Protein AF-0000000086527588 (afdb_homodimer)

Nearest PDB structures (foldseek):
  5vg6-assembly2_B  TM=9.551E-01  e=1.192E-36  Xanthobacter autotrophicus Py2
  4zqb-assembly1_B  TM=9.342E-01  e=2.761E-34  Cereibacter sphaeroides 2.4.1
  6oxn-assembly1_A-2  TM=9.407E-01  e=8.553E-33  Escherichia coli BL21(DE3)
  6p35-assembly1_A  TM=9.366E-01  e=9.074E-33  Escherichia coli BL21(DE3)
  4n18-assembly1_A-2  TM=8.957E-01  e=1.740E-32  Klebsiella pneumoniae 342

Sequence (616 aa):
MSFLYKADPVRGAQWAARFAQRAPDLPFRIWPDIGDAAAVRYLAAWQPPDDPAALLPNLEVVFSVGAGIDQFDLSRVPAHIPVVRMIEPGIVEGMVEYVTQAVLTIHRDLFDYAAQQREQVWHEKPVRAAASRRIGVLGLGTLGQAVLDTLRRFGFPCAGWSRTPRTLDGIDCYAGDAALDTFLARTDILICLLPLTDDTRGLLGARVFDALPAGASLVQVGRGPQLDAAALLAALASGRVDNAILDVTDPEPLPAGHPFWAHPRIRITPHIASATRPDTAVDAVLANLARHRAGQPMIGVVDRARGYMSFLYKADPVRGAQWAARFAQRAPDLPFRIWPDIGDAAAVRYLAAWQPPDDPAALLPNLEVVFSVGAGIDQFDLSRVPAHIPVVRMIEPGIVEGMVEYVTQAVLTIHRDLFDYAAQQREQVWHEKPVRAAASRRIGVLGLGTLGQAVLDTLRRFGFPCAGWSRTPRTLDGIDCYAGDAALDTFLARTDILICLLPLTDDTRGLLGARVFDALPAGASLVQVGRGPQLDAAALLAALASGRVDNAILDVTDPEPLPAGHPFWAHPRIRITPHIASATRPDTAVDAVLANLARHRAGQPMIGVVDRARGY

Structure (mmCIF, N/CA/C/O backbone):
data_AF-0000000086527588-model_v1
#
loop_
_entity.id
_entity.type
_entity.pdbx_description
1 polymer 'Glyoxylate/hydroxypyruvate reductase A'
#
loop_
_atom_site.group_PDB
_atom_site.id
_atom_site.type_symbol
_atom_site.label_atom_id
_atom_site.label_alt_id
_atom_site.label_comp_id
_atom_site.label_asym_id
_atom_site.label_entity_id
_atom_site.label_seq_id
_atom_site.pdbx_PDB_ins_code
_atom_site.Cartn_x
_atom_site.Cartn_y
_atom_site.Cartn_z
_atom_site.occupancy
_atom_site.B_iso_or_equiv
_atom_site.auth_seq_id
_atom_site.auth_comp_id
_atom_site.auth_asym_id
_atom_site.auth_atom_id
_atom_site.pdbx_PDB_model_num
ATOM 1 N N . MET A 1 1 ? 15.305 42.469 6.555 1 93 1 MET A N 1
ATOM 2 C CA . MET A 1 1 ? 14.25 41.5 6.363 1 93 1 MET A CA 1
ATOM 3 C C . MET A 1 1 ? 14.703 40.094 6.816 1 93 1 MET A C 1
ATOM 5 O O . MET A 1 1 ? 15.828 39.688 6.535 1 93 1 MET A O 1
ATOM 9 N N . SER A 1 2 ? 13.867 39.5 7.668 1 96.94 2 SER A N 1
ATOM 10 C CA . SER A 1 2 ? 14.258 38.156 8.141 1 96.94 2 SER A CA 1
ATOM 11 C C . SER A 1 2 ? 13.055 37.219 8.203 1 96.94 2 SER A C 1
ATOM 13 O O . SER A 1 2 ? 11.914 37.656 8.086 1 96.94 2 SER A O 1
ATOM 15 N N . PHE A 1 3 ? 13.391 35.969 8.195 1 97.94 3 PHE A N 1
ATOM 16 C CA . PHE A 1 3 ? 12.43 34.875 8.32 1 97.94 3 PHE A CA 1
ATOM 17 C C . PHE A 1 3 ? 12.555 34.219 9.688 1 97.94 3 PHE A C 1
ATOM 19 O O . PHE A 1 3 ? 13.641 33.781 10.07 1 97.94 3 PHE A O 1
ATOM 26 N N . LEU A 1 4 ? 11.438 34.156 10.406 1 97.75 4 LEU A N 1
ATOM 27 C CA . LEU A 1 4 ? 11.438 33.562 11.742 1 97.75 4 LEU A CA 1
ATOM 28 C C . LEU A 1 4 ? 10.719 32.219 11.734 1 97.75 4 LEU A C 1
ATOM 30 O O . LEU A 1 4 ? 9.641 32.062 11.164 1 97.75 4 LEU A O 1
ATOM 34 N N . TYR A 1 5 ? 11.352 31.234 12.305 1 97.62 5 TYR A N 1
ATOM 35 C CA . TYR A 1 5 ? 10.805 29.891 12.453 1 97.62 5 TYR A CA 1
ATOM 36 C C . TYR A 1 5 ? 10.508 29.578 13.922 1 97.62 5 TYR A C 1
ATOM 38 O O . TYR A 1 5 ? 11.391 29.703 14.773 1 97.62 5 TYR A O 1
ATOM 46 N N . LYS A 1 6 ? 9.25 29.219 14.164 1 95.94 6 LYS A N 1
ATOM 47 C CA . LYS A 1 6 ? 8.852 28.859 15.523 1 95.94 6 LYS A CA 1
ATOM 48 C C . LYS A 1 6 ? 8.18 27.5 15.562 1 95.94 6 LYS A C 1
ATOM 50 O O . LYS A 1 6 ? 6.949 27.406 15.562 1 95.94 6 LYS A O 1
ATOM 55 N N . ALA A 1 7 ? 8.891 26.438 15.68 1 92.81 7 ALA A N 1
ATOM 56 C CA . ALA A 1 7 ? 8.469 25.062 15.82 1 92.81 7 ALA A CA 1
ATOM 57 C C . ALA A 1 7 ? 9.586 24.188 16.391 1 92.81 7 ALA A C 1
ATOM 59 O O . ALA A 1 7 ? 10.398 24.656 17.188 1 92.81 7 ALA A O 1
ATOM 60 N N . ASP A 1 8 ? 9.602 22.891 16.094 1 88.56 8 ASP A N 1
ATOM 61 C CA . ASP A 1 8 ? 10.625 22 16.625 1 88.56 8 ASP A CA 1
ATOM 62 C C . ASP A 1 8 ? 12.016 22.453 16.203 1 88.56 8 ASP A C 1
ATOM 64 O O . ASP A 1 8 ? 12.305 22.594 15.016 1 88.56 8 ASP A O 1
ATOM 68 N N . PRO A 1 9 ? 12.883 22.672 17.172 1 90.12 9 PRO A N 1
ATOM 69 C CA . PRO A 1 9 ? 14.195 23.25 16.875 1 90.12 9 PRO A CA 1
ATOM 70 C C . PRO A 1 9 ? 15.055 22.328 16 1 90.12 9 PRO A C 1
ATOM 72 O O . PRO A 1 9 ? 15.875 22.812 15.211 1 90.12 9 PRO A O 1
ATOM 75 N N . VAL A 1 10 ? 14.906 21.062 16.234 1 88.25 10 VAL A N 1
ATOM 76 C CA . VAL A 1 10 ? 15.695 20.125 15.43 1 88.25 10 VAL A CA 1
ATOM 77 C C . VAL A 1 10 ? 15.32 20.281 13.953 1 88.25 10 VAL A C 1
ATOM 79 O O . VAL A 1 10 ? 16.203 20.375 13.094 1 88.25 10 VAL A O 1
ATOM 82 N N . ARG A 1 11 ? 14.117 20.344 13.68 1 90.19 11 ARG A N 1
ATOM 83 C CA . ARG A 1 11 ? 13.648 20.594 12.32 1 90.19 11 ARG A CA 1
ATOM 84 C C . ARG A 1 11 ? 14.039 22 11.867 1 90.19 11 ARG A C 1
ATOM 86 O O . ARG A 1 11 ? 14.336 22.219 10.688 1 90.19 11 ARG A O 1
ATOM 93 N N . GLY A 1 12 ? 14.016 22.875 12.828 1 93.81 12 GLY A N 1
ATOM 94 C CA . GLY A 1 12 ? 14.414 24.25 12.531 1 93.81 12 GLY A CA 1
ATOM 95 C C . GLY A 1 12 ? 15.828 24.344 11.992 1 93.81 12 GLY A C 1
ATOM 96 O O . GLY A 1 12 ? 16.094 25.125 11.078 1 93.81 12 GLY A O 1
ATOM 97 N N . ALA A 1 13 ? 16.688 23.531 12.531 1 94.75 13 ALA A N 1
ATOM 98 C CA . ALA A 1 13 ? 18.062 23.516 12.07 1 94.75 13 ALA A CA 1
ATOM 99 C C . ALA A 1 13 ? 18.156 23.047 10.617 1 94.75 13 ALA A C 1
ATOM 101 O O . ALA A 1 13 ? 18.969 23.562 9.844 1 94.75 13 ALA A O 1
ATOM 102 N N . GLN A 1 14 ? 17.328 22.156 10.297 1 93.88 14 GLN A N 1
ATOM 103 C CA . GLN A 1 14 ? 17.281 21.672 8.922 1 93.88 14 GLN A CA 1
ATOM 104 C C . GLN A 1 14 ? 16.75 22.75 7.98 1 93.88 14 GLN A C 1
ATOM 106 O O . GLN A 1 14 ? 17.266 22.938 6.875 1 93.88 14 GLN A O 1
ATOM 111 N N . TRP A 1 15 ? 15.719 23.453 8.445 1 95.69 15 TRP A N 1
ATOM 112 C CA . TRP A 1 15 ? 15.203 24.594 7.684 1 95.69 15 TRP A CA 1
ATOM 113 C C . TRP A 1 15 ? 16.297 25.641 7.461 1 95.69 15 TRP A C 1
ATOM 115 O O . TRP A 1 15 ? 16.469 26.125 6.344 1 95.69 15 TRP A O 1
ATOM 125 N N . ALA A 1 16 ? 16.984 25.875 8.516 1 96.69 16 ALA A N 1
ATOM 126 C CA . ALA A 1 16 ? 18.031 26.891 8.461 1 96.69 16 ALA A CA 1
ATOM 127 C C . ALA A 1 16 ? 19.094 26.531 7.418 1 96.69 16 ALA A C 1
ATOM 129 O O . ALA A 1 16 ? 19.516 27.391 6.641 1 96.69 16 ALA A O 1
ATOM 130 N N . ALA A 1 17 ? 19.5 25.312 7.418 1 96.44 17 ALA A N 1
ATOM 131 C CA . ALA A 1 17 ? 20.5 24.859 6.461 1 96.44 17 ALA A CA 1
ATOM 132 C C . ALA A 1 17 ? 20 25 5.027 1 96.44 17 ALA A C 1
ATOM 134 O O . ALA A 1 17 ? 20.75 25.438 4.148 1 96.44 17 ALA A O 1
ATOM 135 N N . ARG A 1 18 ? 18.812 24.672 4.816 1 95.81 18 ARG A N 1
ATOM 136 C CA . ARG A 1 18 ? 18.234 24.766 3.479 1 95.81 18 ARG A CA 1
ATOM 137 C C . ARG A 1 18 ? 18.062 26.219 3.062 1 95.81 18 ARG A C 1
ATOM 139 O O . ARG A 1 18 ? 18.297 26.578 1.905 1 95.81 18 ARG A O 1
ATOM 146 N N . PHE A 1 19 ? 17.641 27.125 3.955 1 96.06 19 PHE A N 1
ATOM 147 C CA . PHE A 1 19 ? 17.531 28.547 3.686 1 96.06 19 PHE A CA 1
ATOM 148 C C . PHE A 1 19 ? 18.875 29.141 3.309 1 96.06 19 PHE A C 1
ATOM 150 O O . PHE A 1 19 ? 18.969 29.953 2.383 1 96.06 19 PHE A O 1
ATOM 157 N N . ALA A 1 20 ? 19.859 28.688 4.055 1 96.38 20 ALA A N 1
ATOM 158 C CA . ALA A 1 20 ? 21.203 29.188 3.795 1 96.38 20 ALA A CA 1
ATOM 159 C C . ALA A 1 20 ? 21.656 28.844 2.379 1 96.38 20 ALA A C 1
ATOM 161 O O . ALA A 1 20 ? 22.375 29.609 1.744 1 96.38 20 ALA A O 1
ATOM 162 N N . GLN A 1 21 ? 21.266 27.75 1.893 1 96.38 21 GLN A N 1
ATOM 163 C CA . GLN A 1 21 ? 21.625 27.281 0.562 1 96.38 21 GLN A CA 1
ATOM 164 C C . GLN A 1 21 ? 20.781 27.953 -0.514 1 96.38 21 GLN A C 1
ATOM 166 O O . GLN A 1 21 ? 21.297 28.375 -1.55 1 96.38 21 GLN A O 1
ATOM 171 N N . ARG A 1 22 ? 19.484 28.109 -0.283 1 96.5 22 ARG A N 1
ATOM 172 C CA . ARG A 1 22 ? 18.547 28.469 -1.334 1 96.5 22 ARG A CA 1
ATOM 173 C C . ARG A 1 22 ? 18.25 29.969 -1.326 1 96.5 22 ARG A C 1
ATOM 175 O O . ARG A 1 22 ? 17.875 30.531 -2.352 1 96.5 22 ARG A O 1
ATOM 182 N N . ALA A 1 23 ? 18.359 30.578 -0.174 1 96.56 23 ALA A N 1
ATOM 183 C CA . ALA A 1 23 ? 18.062 32 -0.004 1 96.56 23 ALA A CA 1
ATOM 184 C C . ALA A 1 23 ? 19.047 32.656 0.979 1 96.56 23 ALA A C 1
ATOM 186 O O . ALA A 1 23 ? 18.625 33.188 2.002 1 96.56 23 ALA A O 1
ATOM 187 N N . PRO A 1 24 ? 20.328 32.688 0.604 1 95.75 24 PRO A N 1
ATOM 188 C CA . PRO A 1 24 ? 21.359 33.156 1.527 1 95.75 24 PRO A CA 1
ATOM 189 C C . PRO A 1 24 ? 21.156 34.625 1.912 1 95.75 24 PRO A C 1
ATOM 191 O O . PRO A 1 24 ? 21.641 35.062 2.953 1 95.75 24 PRO A O 1
ATOM 194 N N . ASP A 1 25 ? 20.406 35.312 1.191 1 95.81 25 ASP A N 1
ATOM 195 C CA . ASP A 1 25 ? 20.234 36.75 1.425 1 95.81 25 ASP A CA 1
ATOM 196 C C . ASP A 1 25 ? 19.062 37 2.369 1 95.81 25 ASP A C 1
ATOM 198 O O . ASP A 1 25 ? 18.812 38.156 2.732 1 95.81 25 ASP A O 1
ATOM 202 N N . LEU A 1 26 ? 18.375 36.031 2.75 1 96.44 26 LEU A N 1
ATOM 203 C CA . LEU A 1 26 ? 17.266 36.156 3.686 1 96.44 26 LEU A CA 1
ATOM 204 C C . LEU A 1 26 ? 17.625 35.562 5.043 1 96.44 26 LEU A C 1
ATOM 206 O O . LEU A 1 26 ? 17.547 34.344 5.242 1 96.44 26 LEU A O 1
ATOM 210 N N . PRO A 1 27 ? 18 36.438 5.941 1 96.81 27 PRO A N 1
ATOM 211 C CA . PRO A 1 27 ? 18.359 35.938 7.266 1 96.81 27 PRO A CA 1
ATOM 212 C C . PRO A 1 27 ? 17.266 35.062 7.879 1 96.81 27 PRO A C 1
ATOM 214 O O . PRO A 1 27 ? 16.078 35.406 7.785 1 96.81 27 PRO A O 1
ATOM 217 N N . PHE A 1 28 ? 17.625 33.938 8.406 1 97.62 28 PHE A N 1
ATOM 218 C CA . PHE A 1 28 ? 16.75 32.938 9.023 1 97.62 28 PHE A CA 1
ATOM 219 C C . PHE A 1 28 ? 17 32.844 10.523 1 97.62 28 PHE A C 1
ATOM 221 O O . PHE A 1 28 ? 18.141 32.656 10.945 1 97.62 28 PHE A O 1
ATOM 228 N N . ARG A 1 29 ? 15.945 33 11.273 1 97.19 29 ARG A N 1
ATOM 229 C CA . ARG A 1 29 ? 16.047 32.969 12.727 1 97.19 29 ARG A CA 1
ATOM 230 C C . ARG A 1 29 ? 15.156 31.875 13.312 1 97.19 29 ARG A C 1
ATOM 232 O O . ARG A 1 29 ? 14.094 31.578 12.766 1 97.19 29 ARG A O 1
ATOM 239 N N . ILE A 1 30 ? 15.602 31.297 14.398 1 96.94 30 ILE A N 1
ATOM 240 C CA . ILE A 1 30 ? 14.836 30.25 15.078 1 96.94 30 ILE A CA 1
ATOM 241 C C . ILE A 1 30 ? 14.398 30.75 16.453 1 96.94 30 ILE A C 1
ATOM 243 O O . ILE A 1 30 ? 15.227 31.172 17.266 1 96.94 30 ILE A O 1
ATOM 247 N N . TRP A 1 31 ? 13.133 30.719 16.609 1 94.5 31 TRP A N 1
ATOM 248 C CA . TRP A 1 31 ? 12.57 31.078 17.906 1 94.5 31 TRP A CA 1
ATOM 249 C C . TRP A 1 31 ? 13.219 30.266 19.031 1 94.5 31 TRP A C 1
ATOM 251 O O . TRP A 1 31 ? 13.43 29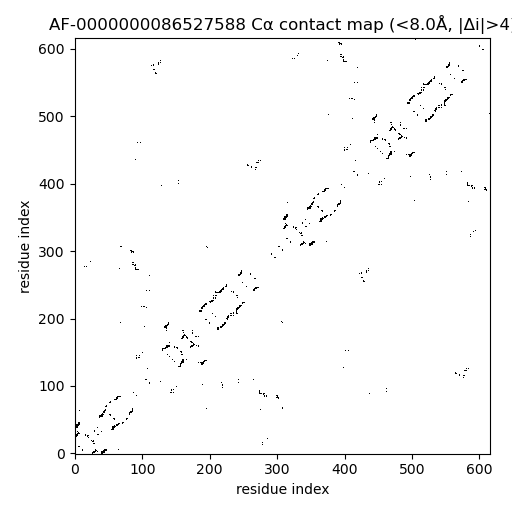.047 18.891 1 94.5 31 TRP A O 1
ATOM 261 N N . PRO A 1 32 ? 13.633 30.922 20.125 1 94.5 32 PRO A N 1
ATOM 262 C CA . PRO A 1 32 ? 13.172 32.219 20.578 1 94.5 32 PRO A CA 1
ATOM 263 C C . PRO A 1 32 ? 14.117 33.375 20.188 1 94.5 32 PRO A C 1
ATOM 265 O O . PRO A 1 32 ? 13.898 34.531 20.547 1 94.5 32 PRO A O 1
ATOM 268 N N . ASP A 1 33 ? 15.141 33.031 19.453 1 95.56 33 ASP A N 1
ATOM 269 C CA . ASP A 1 33 ? 16.016 34.094 18.938 1 95.56 33 ASP A CA 1
ATOM 270 C C . ASP A 1 33 ? 15.383 34.781 17.734 1 95.56 33 ASP A C 1
ATOM 272 O O . ASP A 1 33 ? 15.516 34.312 16.609 1 95.56 33 ASP A O 1
ATOM 276 N N . ILE A 1 34 ? 14.836 35.938 17.953 1 95.56 34 ILE A N 1
ATOM 277 C CA . ILE A 1 34 ? 14.078 36.562 16.875 1 95.56 34 ILE A CA 1
ATOM 278 C C . ILE A 1 34 ? 14.914 37.656 16.234 1 95.56 34 ILE A C 1
ATOM 280 O O . ILE A 1 34 ? 14.547 38.219 15.195 1 95.56 34 ILE A O 1
ATOM 284 N N . GLY A 1 35 ? 16.078 38.062 16.859 1 95.31 35 GLY A N 1
ATOM 285 C CA . GLY A 1 35 ? 16.859 39.188 16.391 1 95.31 35 GLY A CA 1
ATOM 286 C C . GLY A 1 35 ? 16.109 40.5 16.484 1 95.31 35 GLY A C 1
ATOM 287 O O . GLY A 1 35 ? 15.562 40.844 17.547 1 95.31 35 GLY A O 1
ATOM 288 N N . ASP A 1 36 ? 16.234 41.281 15.516 1 96.44 36 ASP A N 1
ATOM 289 C CA . ASP A 1 36 ? 15.492 42.531 15.438 1 96.44 36 ASP A CA 1
ATOM 290 C C . ASP A 1 36 ? 14.039 42.281 15.016 1 96.44 36 ASP A C 1
ATOM 292 O O . ASP A 1 36 ? 13.773 41.969 13.859 1 96.44 36 ASP A O 1
ATOM 296 N N . ALA A 1 37 ? 13.164 42.438 15.969 1 96.44 37 ALA A N 1
ATOM 297 C CA . ALA A 1 37 ? 11.742 42.188 15.727 1 96.44 37 ALA A CA 1
ATOM 298 C C . ALA A 1 37 ? 11.25 42.969 14.508 1 96.44 37 ALA A C 1
ATOM 300 O O . ALA A 1 37 ? 10.398 42.5 13.758 1 96.44 37 ALA A O 1
ATOM 301 N N . ALA A 1 38 ? 11.789 44.125 14.336 1 96.69 38 ALA A N 1
ATOM 302 C CA . ALA A 1 38 ? 11.359 45 13.25 1 96.69 38 ALA A CA 1
ATOM 303 C C . ALA A 1 38 ? 11.836 44.469 11.898 1 96.69 38 ALA A C 1
ATOM 305 O O . ALA A 1 38 ? 11.312 44.844 10.852 1 96.69 38 ALA A O 1
ATOM 306 N N . ALA A 1 39 ? 12.789 43.594 11.953 1 96.94 39 ALA A N 1
ATOM 307 C CA . ALA A 1 39 ? 13.336 43.031 10.719 1 96.94 39 ALA A CA 1
ATOM 308 C C . ALA A 1 39 ? 12.531 41.844 10.258 1 96.94 39 ALA A C 1
ATOM 310 O O . ALA A 1 39 ? 12.625 41.438 9.102 1 96.94 39 ALA A O 1
ATOM 311 N N . VAL A 1 40 ? 11.773 41.25 11.141 1 97.44 40 VAL A N 1
ATOM 312 C CA . VAL A 1 40 ? 11.055 40 10.82 1 97.44 40 VAL A CA 1
ATOM 313 C C . VAL A 1 40 ? 9.852 40.344 9.93 1 97.44 40 VAL A C 1
ATOM 315 O O . VAL A 1 40 ? 8.969 41.094 10.32 1 97.44 40 VAL A O 1
ATOM 318 N N . ARG A 1 41 ? 9.82 39.719 8.742 1 97.25 41 ARG A N 1
ATOM 319 C CA . ARG A 1 41 ? 8.734 39.969 7.801 1 97.25 41 ARG A CA 1
ATOM 320 C C . ARG A 1 41 ? 7.891 38.719 7.613 1 97.25 41 ARG A C 1
ATOM 322 O O . ARG A 1 41 ? 6.727 38.781 7.215 1 97.25 41 ARG A O 1
ATOM 329 N N . TYR A 1 42 ? 8.492 37.625 7.84 1 97.88 42 TYR A N 1
ATOM 330 C CA . TYR A 1 42 ? 7.848 36.312 7.602 1 97.88 42 TYR A CA 1
ATOM 331 C C . TYR A 1 42 ? 8.008 35.406 8.805 1 97.88 42 TYR A C 1
ATOM 333 O O . TYR A 1 42 ? 9.07 35.375 9.445 1 97.88 42 TYR A O 1
ATOM 341 N N . LEU A 1 43 ? 6.949 34.625 9.109 1 97.25 43 LEU A N 1
ATOM 342 C CA . LEU A 1 43 ? 6.934 33.719 10.242 1 97.25 43 LEU A CA 1
ATOM 343 C C . LEU A 1 43 ? 6.402 32.344 9.82 1 97.25 43 LEU A C 1
ATOM 345 O O . LEU A 1 43 ? 5.367 32.25 9.156 1 97.25 43 LEU A O 1
ATOM 349 N N . ALA A 1 44 ? 7.117 31.312 10.062 1 96.88 44 ALA A N 1
ATOM 350 C CA . ALA A 1 44 ? 6.602 29.953 10.031 1 96.88 44 ALA A CA 1
ATOM 351 C C . ALA A 1 44 ? 6.449 29.391 11.445 1 96.88 44 ALA A C 1
ATOM 353 O O . ALA A 1 44 ? 7.398 29.406 12.234 1 96.88 44 ALA A O 1
ATOM 354 N N . ALA A 1 45 ? 5.273 28.922 11.742 1 95.25 45 ALA A N 1
ATOM 355 C CA . ALA A 1 45 ? 5.055 28.5 13.117 1 95.25 45 ALA A CA 1
ATOM 356 C C . ALA A 1 45 ? 4.168 27.25 13.18 1 95.25 45 ALA A C 1
ATOM 358 O O . ALA A 1 45 ? 3.309 27.062 12.312 1 95.25 45 ALA A O 1
ATOM 359 N N . TRP A 1 46 ? 4.426 26.406 14.109 1 90.94 46 TRP A N 1
ATOM 360 C CA . TRP A 1 46 ? 3.445 25.406 14.523 1 90.94 46 TRP A CA 1
ATOM 361 C C . TRP A 1 46 ? 2.336 26.031 15.352 1 90.94 46 TRP A C 1
ATOM 363 O O . TRP A 1 46 ? 1.151 25.844 15.07 1 90.94 46 TRP A O 1
ATOM 373 N N . GLN A 1 47 ? 2.744 26.781 16.297 1 88.12 47 GLN A N 1
ATOM 374 C CA . GLN A 1 47 ? 1.888 27.672 17.094 1 88.12 47 GLN A CA 1
ATOM 375 C C . GLN A 1 47 ? 2.414 29.094 17.078 1 88.12 47 GLN A C 1
ATOM 377 O O . GLN A 1 47 ? 3.48 29.375 17.625 1 88.12 47 GLN A O 1
ATOM 382 N N . PRO A 1 48 ? 1.643 29.938 16.5 1 89.12 48 PRO A N 1
ATOM 383 C CA . PRO A 1 48 ? 2.102 31.328 16.5 1 89.12 48 PRO A CA 1
ATOM 384 C C . PRO A 1 48 ? 2.176 31.922 17.906 1 89.12 48 PRO A C 1
ATOM 386 O O . PRO A 1 48 ? 1.527 31.406 18.828 1 89.12 48 PRO A O 1
ATOM 389 N N . PRO A 1 49 ? 3.008 32.938 18.047 1 89.38 49 PRO A N 1
ATOM 390 C CA . PRO A 1 49 ? 2.994 33.656 19.328 1 89.38 49 PRO A CA 1
ATOM 391 C C . PRO A 1 49 ? 1.64 34.281 19.641 1 89.38 49 PRO A C 1
ATOM 393 O O . PRO A 1 49 ? 0.829 34.5 18.734 1 89.38 49 PRO A O 1
ATOM 396 N N . ASP A 1 50 ? 1.326 34.562 20.875 1 87.69 50 ASP A N 1
ATOM 397 C CA . ASP A 1 50 ? 0.036 35.031 21.344 1 87.69 50 ASP A CA 1
ATOM 398 C C . ASP A 1 50 ? -0.366 36.312 20.625 1 87.69 50 ASP A C 1
ATOM 400 O O . ASP A 1 50 ? -1.531 36.5 20.266 1 87.69 50 ASP A O 1
ATOM 404 N N . ASP A 1 51 ? 0.604 37.188 20.453 1 89.88 51 ASP A N 1
ATOM 405 C CA . ASP A 1 51 ? 0.368 38.438 19.75 1 89.88 51 ASP A CA 1
ATOM 406 C C . ASP A 1 51 ? 1.469 38.688 18.719 1 89.88 51 ASP A C 1
ATOM 408 O O . ASP A 1 51 ? 2.336 39.562 18.938 1 89.88 51 ASP A O 1
ATOM 412 N N . PRO A 1 52 ? 1.316 38 17.625 1 90.31 52 PRO A N 1
ATOM 413 C CA . PRO A 1 52 ? 2.395 38.094 16.641 1 90.31 52 PRO A CA 1
ATOM 414 C C . PRO A 1 52 ? 2.551 39.531 16.078 1 90.31 52 PRO A C 1
ATOM 416 O O . PRO A 1 52 ? 3.67 39.969 15.805 1 90.31 52 PRO A O 1
ATOM 419 N N . ALA A 1 53 ? 1.476 40.25 15.945 1 87.56 53 ALA A N 1
ATOM 420 C CA . ALA A 1 53 ? 1.544 41.594 15.383 1 87.56 53 ALA A CA 1
ATOM 421 C C . ALA A 1 53 ? 2.277 42.531 16.328 1 87.56 53 ALA A C 1
ATOM 423 O O . ALA A 1 53 ? 3.004 43.438 15.883 1 87.56 53 ALA A O 1
ATOM 424 N N . ALA A 1 54 ? 2.016 42.375 17.578 1 91.5 54 ALA A N 1
ATOM 425 C CA . ALA A 1 54 ? 2.688 43.219 18.562 1 91.5 54 ALA A CA 1
ATOM 426 C C . ALA A 1 54 ? 4.168 42.844 18.672 1 91.5 54 ALA A C 1
ATOM 428 O O . ALA A 1 54 ? 5.012 43.75 18.828 1 91.5 54 ALA A O 1
ATOM 429 N N . LEU A 1 55 ? 4.438 41.625 18.562 1 94.25 55 LEU A N 1
ATOM 430 C CA . LEU A 1 55 ? 5.805 41.156 18.719 1 94.25 55 LEU A CA 1
ATOM 431 C C . LEU A 1 55 ? 6.629 41.438 17.469 1 94.25 55 LEU A C 1
ATOM 433 O O . LEU A 1 55 ? 7.824 41.719 17.562 1 94.25 55 LEU A O 1
ATOM 437 N N . LEU A 1 56 ? 5.957 41.312 16.328 1 96.25 56 LEU A N 1
ATOM 438 C CA . LEU A 1 56 ? 6.598 41.469 15.031 1 96.25 56 LEU A CA 1
ATOM 439 C C . LEU A 1 56 ? 5.891 42.531 14.203 1 96.25 56 LEU A C 1
ATOM 441 O O . LEU A 1 56 ? 5.094 42.188 13.32 1 96.25 56 LEU A O 1
ATOM 445 N N . PRO A 1 57 ? 6.246 43.75 14.383 1 95.38 57 PRO A N 1
ATOM 446 C CA . PRO A 1 57 ? 5.461 44.875 13.852 1 95.38 57 PRO A CA 1
ATOM 447 C C . PRO A 1 57 ? 5.438 44.906 12.328 1 95.38 57 PRO A C 1
ATOM 449 O O . PRO A 1 57 ? 4.531 45.5 11.734 1 95.38 57 PRO A O 1
ATOM 452 N N . ASN A 1 58 ? 6.422 44.344 11.656 1 96.88 58 ASN A N 1
ATOM 453 C CA . ASN A 1 58 ? 6.484 44.406 10.203 1 96.88 58 ASN A CA 1
ATOM 454 C C . ASN A 1 58 ? 6.141 43.062 9.555 1 96.88 58 ASN A C 1
ATOM 456 O O . ASN A 1 58 ? 6.449 42.844 8.383 1 96.88 58 ASN A O 1
ATOM 460 N N . LEU A 1 59 ? 5.484 42.219 10.312 1 96.81 59 LEU A N 1
ATOM 461 C CA . LEU A 1 59 ? 5.109 40.875 9.828 1 96.81 59 LEU A CA 1
ATOM 462 C C . LEU A 1 59 ? 4.18 41 8.625 1 96.81 59 LEU A C 1
ATOM 464 O O . LEU A 1 59 ? 3.215 41.75 8.648 1 96.81 59 LEU A O 1
ATOM 468 N N . GLU A 1 60 ? 4.496 40.156 7.586 1 97.25 60 GLU A N 1
ATOM 469 C CA . GLU A 1 60 ? 3.721 40.25 6.348 1 97.25 60 GLU A CA 1
ATOM 470 C C . GLU A 1 60 ? 2.961 38.938 6.09 1 97.25 60 GLU A C 1
ATOM 472 O O . GLU A 1 60 ? 1.863 38.969 5.527 1 97.25 60 GLU A O 1
ATOM 477 N N . VAL A 1 61 ? 3.557 37.844 6.398 1 97.44 61 VAL A N 1
ATOM 478 C CA . VAL A 1 61 ? 2.967 36.531 6.121 1 97.44 61 VAL A CA 1
ATOM 479 C C . VAL A 1 6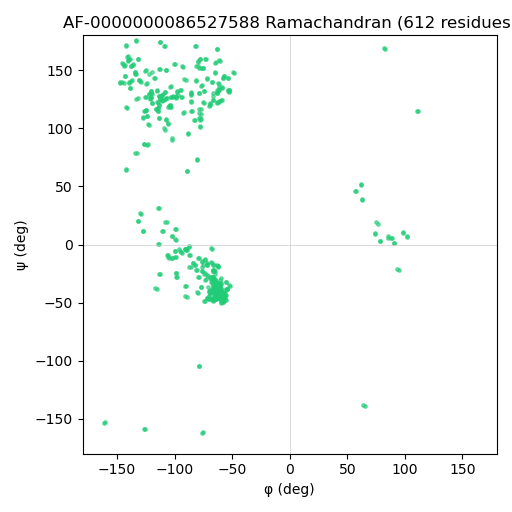1 ? 3.232 35.594 7.293 1 97.44 61 VAL A C 1
ATOM 481 O O . VAL A 1 61 ? 4.324 35.594 7.871 1 97.44 61 VAL A O 1
ATOM 484 N N . VAL A 1 62 ? 2.262 34.812 7.645 1 96.5 62 VAL A N 1
ATOM 485 C CA . VAL A 1 62 ? 2.424 33.719 8.609 1 96.5 62 VAL A CA 1
ATOM 486 C C . VAL A 1 62 ? 2.225 32.375 7.914 1 96.5 62 VAL A C 1
ATOM 488 O O . VAL A 1 62 ? 1.158 32.125 7.352 1 96.5 62 VAL A O 1
ATOM 491 N N . PHE A 1 63 ? 3.252 31.531 7.953 1 96.5 63 PHE A N 1
ATOM 492 C CA . PHE A 1 63 ? 3.168 30.172 7.434 1 96.5 63 PHE A CA 1
ATOM 493 C C . PHE A 1 63 ? 2.9 29.188 8.562 1 96.5 63 PHE A C 1
ATOM 495 O O . PHE A 1 63 ? 3.537 29.25 9.609 1 96.5 63 PHE A O 1
ATOM 502 N N . SER A 1 64 ? 1.926 28.344 8.297 1 94.5 64 SER A N 1
ATOM 503 C CA . SER A 1 64 ? 1.816 27.141 9.133 1 94.5 64 SER A CA 1
ATOM 504 C C . SER A 1 64 ? 2.854 26.094 8.742 1 94.5 64 SER A C 1
ATOM 506 O O . SER A 1 64 ? 3.094 25.875 7.555 1 94.5 64 SER A O 1
ATOM 508 N N . VAL A 1 65 ? 3.469 25.5 9.711 1 92 65 VAL A N 1
ATOM 509 C CA . VAL A 1 65 ? 4.449 24.469 9.43 1 92 65 VAL A CA 1
ATOM 510 C C . VAL A 1 65 ? 3.736 23.172 9.047 1 92 65 VAL A C 1
ATOM 512 O O . VAL A 1 65 ? 4.344 22.266 8.469 1 92 65 VAL A O 1
ATOM 515 N N . GLY A 1 66 ? 2.439 23.016 9.281 1 90 66 GLY A N 1
ATOM 516 C CA . GLY A 1 66 ? 1.658 21.844 8.945 1 90 66 GLY A CA 1
ATOM 517 C C . GLY A 1 66 ? 0.629 22.109 7.859 1 90 66 GLY A C 1
ATOM 518 O O . GLY A 1 66 ? 0.436 23.25 7.438 1 90 66 GLY A O 1
ATOM 519 N N . ALA A 1 67 ? -0.003 21.016 7.465 1 88.75 67 ALA A N 1
ATOM 520 C CA . ALA A 1 67 ? -1.019 21.094 6.418 1 88.75 67 ALA A CA 1
ATOM 521 C C . ALA A 1 67 ? -2.305 21.719 6.949 1 88.75 67 ALA A C 1
ATOM 523 O O . ALA A 1 67 ? -3.141 22.188 6.172 1 88.75 67 ALA A O 1
ATOM 524 N N . GLY A 1 68 ? -2.537 21.625 8.25 1 87.69 68 GLY A N 1
ATOM 525 C CA . GLY A 1 68 ? -3.699 22.234 8.883 1 87.69 68 GLY A CA 1
ATOM 526 C C . GLY A 1 68 ? -3.354 23.422 9.75 1 87.69 68 GLY A C 1
ATOM 527 O O . GLY A 1 68 ? -2.178 23.75 9.938 1 87.69 68 GLY A O 1
ATOM 528 N N . ILE A 1 69 ? -4.406 24.172 10.227 1 89.25 69 ILE A N 1
ATOM 529 C CA . ILE A 1 69 ? -4.188 25.359 11.047 1 89.25 69 ILE A CA 1
ATOM 530 C C . ILE A 1 69 ? -5.086 25.312 12.281 1 89.25 69 ILE A C 1
ATOM 532 O O . ILE A 1 69 ? -5.414 26.344 12.867 1 89.25 69 ILE A O 1
ATOM 536 N N . ASP A 1 70 ? -5.523 24.125 12.594 1 85.31 70 ASP A N 1
ATOM 537 C CA . ASP A 1 70 ? -6.484 23.984 13.68 1 85.31 70 ASP A CA 1
ATOM 538 C C . ASP A 1 70 ? -5.887 24.453 15 1 85.31 70 ASP A C 1
ATOM 540 O O . ASP A 1 70 ? -6.621 24.812 15.93 1 85.31 70 ASP A O 1
ATOM 544 N N . GLN A 1 71 ? -4.633 24.516 15.07 1 83.5 71 GLN A N 1
ATOM 545 C CA . GLN A 1 71 ? -3.979 24.969 16.281 1 83.5 71 GLN A CA 1
ATOM 546 C C . GLN A 1 71 ? -3.781 26.484 16.281 1 83.5 71 GLN A C 1
ATOM 548 O O . GLN A 1 71 ? -3.297 27.062 17.25 1 83.5 71 GLN A O 1
ATOM 553 N N . PHE A 1 72 ? -4.117 27.094 15.211 1 87.44 72 PHE A N 1
ATOM 554 C CA . PHE A 1 72 ? -3.975 28.547 15.078 1 87.44 72 PHE A CA 1
ATOM 555 C C . PHE A 1 72 ? -5.195 29.25 15.648 1 87.44 72 PHE A C 1
ATOM 557 O O . PHE A 1 72 ? -6.332 28.875 15.367 1 87.44 72 PHE A O 1
ATOM 564 N N . ASP A 1 73 ? -4.984 30.25 16.5 1 89.19 73 ASP A N 1
ATOM 565 C CA . ASP A 1 73 ? -6.016 31.234 16.812 1 89.19 73 ASP A CA 1
ATOM 566 C C . ASP A 1 73 ? -5.973 32.406 15.836 1 89.19 73 ASP A C 1
ATOM 568 O O . ASP A 1 73 ? -5.23 33.375 16.047 1 89.19 73 ASP A O 1
ATOM 572 N N . LEU A 1 74 ? -6.773 32.344 14.859 1 90 74 LEU A N 1
ATOM 573 C CA . LEU A 1 74 ? -6.746 33.312 13.766 1 90 74 LEU A CA 1
ATOM 574 C C . LEU A 1 74 ? -7.16 34.688 14.242 1 90 74 LEU A C 1
ATOM 576 O O . LEU A 1 74 ? -6.844 35.688 13.602 1 90 74 LEU A O 1
ATOM 580 N N . SER A 1 75 ? -7.871 34.688 15.336 1 89.12 75 SER A N 1
ATOM 581 C CA . SER A 1 75 ? -8.305 35.969 15.867 1 89.12 75 SER A CA 1
ATOM 582 C C . SER A 1 75 ? -7.113 36.781 16.375 1 89.12 75 SER A C 1
ATOM 584 O O . SER A 1 75 ? -7.203 38.031 16.5 1 89.12 75 SER A O 1
ATOM 586 N N . ARG A 1 76 ? -6.039 36.094 16.547 1 90.75 76 ARG A N 1
ATOM 587 C CA . ARG A 1 76 ? -4.855 36.781 17.094 1 90.75 76 ARG A CA 1
ATOM 588 C C . ARG A 1 76 ? -3.926 37.219 15.977 1 90.75 76 ARG A C 1
ATOM 590 O O . ARG A 1 76 ? -2.926 37.906 16.234 1 90.75 76 ARG A O 1
ATOM 597 N N . VAL A 1 77 ? -4.199 36.906 14.828 1 91.81 77 VAL A N 1
ATOM 598 C CA . VAL A 1 77 ? -3.439 37.344 13.656 1 91.81 77 VAL A CA 1
ATOM 599 C C . VAL A 1 77 ? -4.23 38.406 12.898 1 91.81 77 VAL A C 1
ATOM 601 O O . VAL A 1 77 ? -5.359 38.156 12.469 1 91.81 77 VAL A O 1
ATOM 604 N N . PRO A 1 78 ? -3.662 39.562 12.812 1 92.12 78 PRO A N 1
ATOM 605 C CA . PRO A 1 78 ? -4.391 40.594 12.086 1 92.12 78 PRO A CA 1
ATOM 606 C C . PRO A 1 78 ? -4.922 40.125 10.742 1 92.12 78 PRO A C 1
ATOM 608 O O . PRO A 1 78 ? -4.258 39.344 10.047 1 92.12 78 PRO A O 1
ATOM 611 N N . ALA A 1 79 ? -6.059 40.625 10.289 1 91.69 79 ALA A N 1
ATOM 612 C CA . ALA A 1 79 ? -6.789 40.156 9.117 1 91.69 79 ALA A CA 1
ATOM 613 C C . ALA A 1 79 ? -5.984 40.406 7.84 1 91.69 79 ALA A C 1
ATOM 615 O O . ALA A 1 79 ? -6.121 39.656 6.867 1 91.69 79 ALA A O 1
ATOM 616 N N . HIS A 1 80 ? -5.219 41.438 7.871 1 92.5 80 HIS A N 1
ATOM 617 C CA . HIS A 1 80 ? -4.508 41.812 6.652 1 92.5 80 HIS A CA 1
ATOM 618 C C . HIS A 1 80 ? -3.268 40.938 6.461 1 92.5 80 HIS A C 1
ATOM 620 O O . HIS A 1 80 ? -2.645 40.969 5.395 1 92.5 80 HIS A O 1
ATOM 626 N N . ILE A 1 81 ? -2.871 40.188 7.445 1 95.25 81 ILE A N 1
ATOM 627 C CA . ILE A 1 81 ? -1.732 39.281 7.34 1 95.25 81 ILE A CA 1
ATOM 628 C C . ILE A 1 81 ? -2.215 37.875 6.906 1 95.25 81 ILE A C 1
ATOM 630 O O . ILE A 1 81 ? -2.914 37.219 7.656 1 95.25 81 ILE A O 1
ATOM 634 N N . PRO A 1 82 ? -1.818 37.469 5.707 1 95.75 82 PRO A N 1
ATOM 635 C CA . PRO A 1 82 ? -2.246 36.156 5.25 1 95.75 82 PRO A CA 1
ATOM 636 C C . PRO A 1 82 ? -1.616 35.031 6.059 1 95.75 82 PRO A C 1
ATOM 638 O O . PRO A 1 82 ? -0.454 35.125 6.457 1 95.75 82 PRO A O 1
ATOM 641 N N . VAL A 1 83 ? -2.418 34.031 6.344 1 95.62 83 VAL A N 1
ATOM 642 C CA . VAL A 1 83 ? -1.966 32.75 6.902 1 95.62 83 VAL A CA 1
ATOM 643 C C . VAL A 1 83 ? -1.935 31.688 5.812 1 95.62 83 VAL A C 1
ATOM 645 O O . VAL A 1 83 ? -2.912 31.516 5.078 1 95.62 83 VAL A O 1
ATOM 648 N N . VAL A 1 84 ? -0.791 31.047 5.684 1 96.19 84 VAL A N 1
ATOM 649 C CA . VAL A 1 84 ? -0.586 30.094 4.594 1 96.19 84 VAL A CA 1
ATOM 650 C C . VAL A 1 84 ? -0.299 28.703 5.16 1 96.19 84 VAL A C 1
ATOM 652 O O . VAL A 1 84 ? 0.65 28.531 5.93 1 96.19 84 VAL A O 1
ATOM 655 N N . ARG A 1 85 ? -1.107 27.75 4.805 1 94.56 85 ARG A N 1
ATOM 656 C CA . ARG A 1 85 ? -0.845 26.375 5.238 1 94.56 85 ARG A CA 1
ATOM 657 C C . ARG A 1 85 ? 0.223 25.719 4.371 1 94.56 85 ARG A C 1
ATOM 659 O O . ARG A 1 85 ? 0.418 26.109 3.217 1 94.56 85 ARG A O 1
ATOM 666 N N . MET A 1 86 ? 0.829 24.734 4.961 1 93.56 86 MET A N 1
ATOM 667 C CA . MET A 1 86 ? 1.917 24.047 4.258 1 93.56 86 MET A CA 1
ATOM 668 C C . MET A 1 86 ? 1.373 23.094 3.205 1 93.56 86 MET A C 1
ATOM 670 O O . MET A 1 86 ? 0.629 22.172 3.529 1 93.56 86 MET A O 1
ATOM 674 N N . ILE A 1 87 ? 1.659 23.328 1.965 1 92.75 87 ILE A N 1
ATOM 675 C CA . ILE A 1 87 ? 1.425 22.422 0.854 1 92.75 87 ILE A CA 1
ATOM 676 C C . ILE A 1 87 ? 2.74 22.125 0.134 1 92.75 87 ILE A C 1
ATOM 678 O O . ILE A 1 87 ? 3.289 23 -0.541 1 92.75 87 ILE A O 1
ATOM 682 N N . GLU A 1 88 ? 3.254 21.047 0.371 1 93.31 88 GLU A N 1
ATOM 683 C CA . GLU A 1 88 ? 4.531 20.656 -0.226 1 93.31 88 GLU A CA 1
ATOM 684 C C . GLU A 1 88 ? 4.582 19.172 -0.526 1 93.31 88 GLU A C 1
ATOM 686 O O . GLU A 1 88 ? 3.791 18.391 0.015 1 93.31 88 GLU A O 1
ATOM 691 N N . PRO A 1 89 ? 5.387 18.719 -1.456 1 92.56 89 PRO A N 1
ATOM 692 C CA . PRO A 1 89 ? 5.395 17.344 -1.973 1 92.56 89 PRO A CA 1
ATOM 693 C C . PRO A 1 89 ? 5.543 16.297 -0.869 1 92.56 89 PRO A C 1
ATOM 695 O O . PRO A 1 89 ? 4.945 15.227 -0.952 1 92.56 89 PRO A O 1
ATOM 698 N N . GLY A 1 90 ? 6.305 16.562 0.059 1 92.56 90 GLY A N 1
ATOM 699 C CA . GLY A 1 90 ? 6.5 15.609 1.137 1 92.56 90 GLY A CA 1
ATOM 700 C C . GLY A 1 90 ? 5.219 15.266 1.872 1 92.56 90 GLY A C 1
ATOM 701 O O . GLY A 1 90 ? 4.965 14.102 2.188 1 92.56 90 GLY A O 1
ATOM 702 N N . ILE A 1 91 ? 4.402 16.25 2.184 1 94.38 91 ILE A N 1
ATOM 703 C CA . ILE A 1 91 ? 3.115 16.047 2.84 1 94.38 91 ILE A CA 1
ATOM 704 C C . ILE A 1 91 ? 2.207 15.195 1.955 1 94.38 91 ILE A C 1
ATOM 706 O O . ILE A 1 91 ? 1.6 14.234 2.424 1 94.38 91 ILE A O 1
ATOM 710 N N . VAL A 1 92 ? 2.189 15.516 0.694 1 96 92 VAL A N 1
ATOM 711 C CA . VAL A 1 92 ? 1.314 14.836 -0.254 1 96 92 VAL A CA 1
ATOM 712 C C . VAL A 1 92 ? 1.763 13.383 -0.419 1 96 92 VAL A C 1
ATOM 714 O O . VAL A 1 92 ? 0.951 12.461 -0.313 1 96 92 VAL A O 1
ATOM 717 N N . GLU A 1 93 ? 3.057 13.211 -0.627 1 96.88 93 GLU A N 1
ATOM 718 C CA . GLU A 1 93 ? 3.613 11.875 -0.814 1 96.88 93 GLU A CA 1
ATOM 719 C C . GLU A 1 93 ? 3.387 11.008 0.419 1 96.88 93 GLU A C 1
ATOM 721 O O . GLU A 1 93 ? 2.996 9.844 0.302 1 96.88 93 GLU A O 1
ATOM 726 N N . GLY A 1 94 ? 3.627 11.586 1.573 1 96.81 94 GLY A N 1
ATOM 727 C CA . GLY A 1 94 ? 3.408 10.859 2.812 1 96.81 94 GLY A CA 1
ATOM 728 C C . GLY A 1 94 ? 1.972 10.406 2.994 1 96.81 94 GLY A C 1
ATOM 729 O O . GLY A 1 94 ? 1.718 9.25 3.344 1 96.81 94 GLY A O 1
ATOM 730 N N . MET A 1 95 ? 1.042 11.266 2.73 1 97.75 95 MET A N 1
ATOM 731 C CA . MET A 1 95 ? -0.373 10.938 2.879 1 97.75 95 MET A CA 1
ATOM 732 C C . MET A 1 95 ? -0.784 9.844 1.896 1 97.75 95 MET A C 1
ATOM 734 O O . MET A 1 95 ? -1.482 8.906 2.268 1 97.75 95 MET A O 1
ATOM 738 N N . VAL A 1 96 ? -0.316 9.938 0.682 1 98.5 96 VAL A N 1
ATOM 739 C CA . VAL A 1 96 ? -0.632 8.953 -0.352 1 98.5 96 VAL A CA 1
ATOM 740 C C . VAL A 1 96 ? -0.102 7.582 0.058 1 98.5 96 VAL A C 1
ATOM 742 O O . VAL A 1 96 ? -0.817 6.582 -0.03 1 98.5 96 VAL A O 1
ATOM 745 N N . GLU A 1 97 ? 1.144 7.547 0.534 1 98.62 97 GLU A N 1
ATOM 746 C CA . GLU A 1 97 ? 1.737 6.297 0.995 1 98.62 97 GLU A CA 1
ATOM 747 C C . GLU A 1 97 ? 0.901 5.664 2.104 1 98.62 97 GLU A C 1
ATOM 749 O O . GLU A 1 97 ? 0.531 4.492 2.016 1 98.62 97 GLU A O 1
ATOM 754 N N . TYR A 1 98 ? 0.571 6.473 3.07 1 98.62 98 TYR A N 1
ATOM 755 C CA . TYR A 1 98 ? -0.103 5.965 4.262 1 98.62 98 TYR A CA 1
ATOM 756 C C . TYR A 1 98 ? -1.508 5.477 3.926 1 98.62 98 TYR A C 1
ATOM 758 O O . TYR A 1 98 ? -1.887 4.363 4.289 1 98.62 98 TYR A O 1
ATOM 766 N N . VAL A 1 99 ? -2.225 6.242 3.215 1 98.94 99 VAL A N 1
ATOM 767 C CA . VAL A 1 99 ? -3.613 5.91 2.918 1 98.94 99 VAL A CA 1
ATOM 768 C C . VAL A 1 99 ? -3.668 4.719 1.968 1 98.94 99 VAL A C 1
ATOM 770 O O . VAL A 1 99 ? -4.52 3.838 2.113 1 98.94 99 VAL A O 1
ATOM 773 N N . THR A 1 100 ? -2.785 4.676 0.98 1 98.94 100 THR A N 1
ATOM 774 C CA . THR A 1 100 ? -2.732 3.518 0.094 1 98.94 100 THR A CA 1
ATOM 775 C C . THR A 1 100 ? -2.467 2.24 0.888 1 98.94 100 THR A C 1
ATOM 777 O O . THR A 1 100 ? -3.154 1.234 0.704 1 98.94 100 THR A O 1
ATOM 780 N N . GLN A 1 101 ? -1.458 2.307 1.78 1 98.88 101 GLN A N 1
ATOM 781 C CA . GLN A 1 101 ? -1.151 1.177 2.652 1 98.88 101 GLN A CA 1
ATOM 782 C C . GLN A 1 101 ? -2.377 0.757 3.459 1 98.88 101 GLN A C 1
ATOM 784 O O . GLN A 1 101 ? -2.676 -0.434 3.568 1 98.88 101 GLN A O 1
ATOM 789 N N . ALA A 1 102 ? -3.086 1.704 3.986 1 98.94 102 ALA A N 1
ATOM 790 C CA . ALA A 1 102 ? -4.25 1.444 4.828 1 98.94 102 ALA A CA 1
ATOM 791 C C . ALA A 1 102 ? -5.375 0.801 4.023 1 98.94 102 ALA A C 1
ATOM 793 O O . ALA A 1 102 ? -5.949 -0.206 4.441 1 98.94 102 ALA A O 1
ATOM 794 N N . VAL A 1 103 ? -5.656 1.353 2.877 1 98.94 103 VAL A N 1
ATOM 795 C CA . VAL A 1 103 ? -6.734 0.852 2.027 1 98.94 103 VAL A CA 1
ATOM 796 C C . VAL A 1 103 ? -6.422 -0.577 1.589 1 98.94 103 VAL A C 1
ATOM 798 O O . VAL A 1 103 ? -7.285 -1.456 1.656 1 98.94 103 VAL A O 1
ATOM 801 N N . LEU A 1 104 ? -5.195 -0.829 1.201 1 98.88 104 LEU A N 1
ATOM 802 C CA . LEU A 1 104 ? -4.809 -2.162 0.754 1 98.88 104 LEU A CA 1
ATOM 803 C C . LEU A 1 104 ? -4.84 -3.154 1.912 1 98.88 104 LEU A C 1
ATOM 805 O O . LEU A 1 104 ? -5.16 -4.328 1.722 1 98.88 104 LEU A O 1
ATOM 809 N N . THR A 1 105 ? -4.516 -2.688 3.145 1 98.88 105 THR A N 1
ATOM 810 C CA . THR A 1 105 ? -4.605 -3.521 4.34 1 98.88 105 THR A CA 1
ATOM 811 C C . THR A 1 105 ? -6.035 -4.008 4.551 1 98.88 105 THR A C 1
ATOM 813 O O . THR A 1 105 ? -6.262 -5.195 4.789 1 98.88 105 THR A O 1
ATOM 816 N N . ILE A 1 106 ? -6.945 -3.107 4.406 1 98.75 106 ILE A N 1
ATOM 817 C CA . ILE A 1 106 ? -8.359 -3.424 4.598 1 98.75 106 ILE A CA 1
ATOM 818 C C . ILE A 1 106 ? -8.859 -4.285 3.439 1 98.75 106 ILE A C 1
ATOM 820 O O . ILE A 1 106 ? -9.484 -5.324 3.656 1 98.75 106 ILE A O 1
ATOM 824 N N . HIS A 1 107 ? -8.531 -3.918 2.219 1 98.44 107 HIS A N 1
ATOM 825 C CA . HIS A 1 107 ? -9 -4.57 1.002 1 98.44 107 HIS A CA 1
ATOM 826 C C . HIS A 1 107 ? -8.539 -6.023 0.942 1 98.44 107 HIS A C 1
ATOM 828 O O . HIS A 1 107 ? -9.273 -6.895 0.481 1 98.44 107 HIS A O 1
ATOM 834 N N . ARG A 1 108 ? -7.336 -6.285 1.471 1 98.06 108 ARG A N 1
ATOM 835 C CA . ARG A 1 108 ? -6.734 -7.609 1.353 1 98.06 108 ARG A CA 1
ATOM 836 C C . ARG A 1 108 ? -6.938 -8.422 2.629 1 98.06 108 ARG A C 1
ATOM 838 O O . ARG A 1 108 ? -6.254 -9.422 2.852 1 98.06 108 ARG A O 1
ATOM 845 N N . ASP A 1 109 ? -7.805 -7.977 3.518 1 98.06 109 ASP A N 1
ATOM 846 C CA . ASP A 1 109 ? -8.273 -8.688 4.703 1 98.06 109 ASP A CA 1
ATOM 847 C C . ASP A 1 109 ? -7.125 -8.969 5.668 1 98.06 109 ASP A C 1
ATOM 849 O O . ASP A 1 109 ? -7.074 -10.031 6.293 1 98.06 109 ASP A O 1
ATOM 853 N N . LEU A 1 110 ? -6.199 -8.016 5.82 1 98.44 110 LEU A N 1
ATOM 854 C CA . LEU A 1 110 ? -4.996 -8.281 6.602 1 98.44 110 LEU A CA 1
ATOM 855 C C . LEU A 1 110 ? -5.305 -8.258 8.094 1 98.44 110 LEU A C 1
ATOM 857 O O . LEU A 1 110 ? -4.535 -8.789 8.898 1 98.44 110 LEU A O 1
ATOM 861 N N . PHE A 1 111 ? -6.453 -7.641 8.547 1 98.5 111 PHE A N 1
ATOM 862 C CA . PHE A 1 111 ? -6.887 -7.785 9.93 1 98.5 111 PHE A CA 1
ATOM 863 C C . PHE A 1 111 ? -7.277 -9.227 10.227 1 98.5 111 PHE A C 1
ATOM 865 O O . PHE A 1 111 ? -6.945 -9.766 11.281 1 98.5 111 PHE A O 1
ATOM 872 N N . ASP A 1 112 ? -7.984 -9.852 9.281 1 98.25 112 ASP A N 1
ATOM 873 C CA . ASP A 1 112 ? -8.359 -11.258 9.43 1 98.25 112 ASP A CA 1
ATOM 874 C C . ASP A 1 112 ? -7.129 -12.156 9.484 1 98.25 112 ASP A C 1
ATOM 876 O O . ASP A 1 112 ? -7.07 -13.086 10.289 1 98.25 112 ASP A O 1
ATOM 880 N N . TYR A 1 113 ? -6.211 -11.891 8.656 1 98.38 113 TYR A N 1
ATOM 881 C CA . TYR A 1 113 ? -5.031 -12.75 8.586 1 98.38 113 TYR A CA 1
ATOM 882 C C . TYR A 1 113 ? -4.129 -12.523 9.797 1 98.38 113 TYR A C 1
ATOM 884 O O . TYR A 1 113 ? -3.418 -13.438 10.227 1 98.38 113 TYR A O 1
ATOM 892 N N . ALA A 1 114 ? -4.125 -11.258 10.352 1 98.12 114 ALA A N 1
ATOM 893 C CA . ALA A 1 114 ? -3.449 -11.055 11.633 1 98.12 114 ALA A CA 1
ATOM 894 C C . ALA A 1 114 ? -4.055 -11.938 12.719 1 98.12 114 ALA A C 1
ATOM 896 O O . ALA A 1 114 ? -3.33 -12.5 13.547 1 98.12 114 ALA A O 1
ATOM 897 N N . ALA A 1 115 ? -5.371 -12.016 12.75 1 98 115 ALA A N 1
ATOM 898 C CA . ALA A 1 115 ? -6.047 -12.898 13.703 1 98 115 ALA A CA 1
ATOM 899 C C . ALA A 1 115 ? -5.66 -14.352 13.461 1 98 115 ALA A C 1
ATOM 901 O O . ALA A 1 115 ? -5.359 -15.086 14.406 1 98 115 ALA A O 1
ATOM 902 N N . GLN A 1 116 ? -5.625 -14.781 12.188 1 98.5 116 GLN A N 1
ATOM 903 C CA . GLN A 1 116 ? -5.219 -16.141 11.844 1 98.5 116 GLN A CA 1
ATOM 904 C C . GLN A 1 116 ? -3.789 -16.422 12.297 1 98.5 116 GLN A C 1
ATOM 906 O O . GLN A 1 116 ? -3.486 -17.516 12.773 1 98.5 116 GLN A O 1
ATOM 911 N N . GLN A 1 117 ? -2.908 -15.43 12.086 1 98.44 117 GLN A N 1
ATOM 912 C CA . GLN A 1 117 ? -1.524 -15.609 12.516 1 98.44 117 GLN A CA 1
ATOM 913 C C . GLN A 1 117 ? -1.44 -15.836 14.016 1 98.44 117 GLN A C 1
ATOM 915 O O . GLN A 1 117 ? -0.723 -16.734 14.477 1 98.44 117 GLN A O 1
ATOM 920 N N . ARG A 1 118 ? -2.197 -15.023 14.789 1 97.44 118 ARG A N 1
ATOM 921 C CA . ARG A 1 118 ? -2.217 -15.195 16.234 1 97.44 118 ARG A CA 1
ATOM 922 C C . ARG A 1 118 ? -2.717 -16.594 16.625 1 97.44 118 ARG A C 1
ATOM 924 O O . ARG A 1 118 ? -2.24 -17.188 17.594 1 97.44 118 ARG A O 1
ATOM 931 N N . GLU A 1 119 ? -3.627 -17.094 15.812 1 98.38 119 GLU A N 1
ATOM 932 C CA . GLU A 1 119 ? -4.23 -18.391 16.078 1 98.38 119 GLU A CA 1
ATOM 933 C C . GLU A 1 119 ? -3.445 -19.516 15.398 1 98.38 119 GLU A C 1
ATOM 935 O O . GLU A 1 119 ? -3.771 -20.688 15.555 1 98.38 119 GLU A O 1
ATOM 940 N N . GLN A 1 120 ? -2.41 -19.172 14.625 1 98.5 120 GLN A N 1
ATOM 941 C CA . GLN A 1 120 ? -1.562 -20.109 13.883 1 98.5 120 GLN A CA 1
ATOM 942 C C . GLN A 1 120 ? -2.391 -20.969 12.938 1 98.5 120 GLN A C 1
ATOM 944 O O . GLN A 1 120 ? -2.254 -22.188 12.922 1 98.5 120 GLN A O 1
ATOM 949 N N . VAL A 1 121 ? -3.252 -20.266 12.25 1 98.25 121 VAL A N 1
ATOM 950 C CA . VAL A 1 121 ? -4.148 -20.891 11.289 1 98.25 121 VAL A CA 1
ATOM 951 C C . VAL A 1 121 ? -3.764 -20.469 9.867 1 98.25 121 VAL A C 1
ATOM 953 O O . VAL A 1 121 ? -3.578 -19.281 9.594 1 98.25 121 VAL A O 1
ATOM 956 N N . TRP A 1 122 ? -3.574 -21.438 8.984 1 98.25 122 TRP A N 1
ATOM 957 C CA . TRP A 1 122 ? -3.281 -21.219 7.574 1 98.25 122 TRP A CA 1
ATOM 958 C C . TRP A 1 122 ? -4.52 -21.453 6.719 1 98.25 122 TRP A C 1
ATOM 960 O O . TRP A 1 122 ? -4.781 -22.594 6.297 1 98.25 122 TRP A O 1
ATOM 970 N N . HIS A 1 123 ? -5.309 -20.406 6.492 1 97.12 123 HIS A N 1
ATOM 971 C CA . HIS A 1 123 ? -6.555 -20.516 5.738 1 97.12 123 HIS A CA 1
ATOM 972 C C . HIS A 1 123 ? -6.758 -19.297 4.832 1 97.12 123 HIS A C 1
ATOM 974 O O . HIS A 1 123 ? -6.859 -18.172 5.312 1 97.12 123 HIS A O 1
ATOM 980 N N . GLU A 1 124 ? -6.801 -19.531 3.537 1 95.12 124 GLU A N 1
ATOM 981 C CA . GLU A 1 124 ? -6.953 -18.453 2.566 1 95.12 124 GLU A CA 1
ATOM 982 C C . GLU A 1 124 ? -8.414 -18.031 2.434 1 95.12 124 GLU A C 1
ATOM 984 O O . GLU A 1 124 ? -9.32 -18.875 2.498 1 95.12 124 GLU A O 1
ATOM 989 N N . LYS A 1 125 ? -8.656 -16.766 2.314 1 93.62 125 LYS A N 1
ATOM 990 C CA . LYS A 1 125 ? -9.969 -16.203 2 1 93.62 125 LYS A CA 1
ATOM 991 C C . LYS A 1 125 ? -10.07 -15.844 0.522 1 93.62 125 LYS A C 1
ATOM 993 O O . LYS A 1 125 ? -9.055 -15.617 -0.138 1 93.62 125 LYS A O 1
ATOM 998 N N . PRO A 1 126 ? -11.266 -15.805 0.015 1 86.12 126 PRO A N 1
ATOM 999 C CA . PRO A 1 126 ? -11.414 -15.352 -1.37 1 86.12 126 PRO A CA 1
ATOM 1000 C C . PRO A 1 126 ? -10.883 -13.938 -1.582 1 86.12 126 PRO A C 1
ATOM 1002 O O . PRO A 1 126 ? -11.062 -13.07 -0.72 1 86.12 126 PRO A O 1
ATOM 1005 N N . VAL A 1 127 ? -10.164 -13.852 -2.66 1 86.31 127 VAL A N 1
ATOM 1006 C CA . VAL A 1 127 ? -9.594 -12.547 -2.984 1 86.31 127 VAL A CA 1
ATOM 1007 C C . VAL A 1 127 ? -10.617 -11.727 -3.766 1 86.31 127 VAL A C 1
ATOM 1009 O O . VAL A 1 127 ? -11.172 -12.195 -4.762 1 86.31 127 VAL A O 1
ATOM 1012 N N . ARG A 1 128 ? -10.875 -10.516 -3.35 1 89.94 128 ARG A N 1
ATOM 1013 C CA . ARG A 1 128 ? -11.789 -9.594 -4.02 1 89.94 128 ARG A CA 1
ATOM 1014 C C . ARG A 1 128 ? -11.055 -8.742 -5.043 1 89.94 128 ARG A C 1
ATOM 1016 O O . ARG A 1 128 ? -9.93 -8.297 -4.793 1 89.94 128 ARG A O 1
ATOM 1023 N N . ALA A 1 129 ? -11.703 -8.5 -6.152 1 93.75 129 ALA A N 1
ATOM 1024 C CA . ALA A 1 129 ? -11.148 -7.559 -7.121 1 93.75 129 ALA A CA 1
ATOM 1025 C C . ALA A 1 129 ? -11.25 -6.121 -6.613 1 93.75 129 ALA A C 1
ATOM 1027 O O . ALA A 1 129 ? -12.25 -5.742 -6 1 93.75 129 ALA A O 1
ATOM 1028 N N . ALA A 1 130 ? -10.25 -5.293 -6.887 1 96.69 130 ALA A N 1
ATOM 1029 C CA . ALA A 1 130 ? -10.273 -3.885 -6.496 1 96.69 130 ALA A CA 1
ATOM 1030 C C . ALA A 1 130 ? -11.523 -3.191 -7.035 1 96.69 130 ALA A C 1
ATOM 1032 O O . ALA A 1 130 ? -12.102 -2.33 -6.367 1 96.69 130 ALA A O 1
ATOM 1033 N N . ALA A 1 131 ? -11.969 -3.637 -8.172 1 95.94 131 ALA A N 1
ATOM 1034 C CA . ALA A 1 131 ? -13.109 -3.014 -8.844 1 95.94 131 ALA A CA 1
ATOM 1035 C C . ALA A 1 131 ? -14.391 -3.197 -8.039 1 95.94 131 ALA A C 1
ATOM 1037 O O . ALA A 1 131 ? -15.375 -2.49 -8.266 1 95.94 131 ALA A O 1
ATOM 1038 N N . SER A 1 132 ? -14.383 -4.125 -7.121 1 95.62 132 SER A N 1
ATOM 1039 C CA . SER A 1 132 ? -15.586 -4.414 -6.348 1 95.62 132 SER A CA 1
ATOM 1040 C C . SER A 1 132 ? -15.594 -3.643 -5.031 1 95.62 132 SER A C 1
ATOM 1042 O O . SER A 1 132 ? -16.562 -3.701 -4.277 1 95.62 132 SER A O 1
ATOM 1044 N N . ARG A 1 133 ? -14.516 -2.938 -4.664 1 98 133 ARG A N 1
ATOM 1045 C CA . ARG A 1 133 ? -14.367 -2.201 -3.414 1 98 133 ARG A CA 1
ATOM 1046 C C . ARG A 1 133 ? -14.445 -0.697 -3.65 1 98 133 ARG A C 1
ATOM 1048 O O . ARG A 1 133 ? -13.539 -0.109 -4.246 1 98 133 ARG A O 1
ATOM 1055 N N . ARG A 1 134 ? -15.602 -0.076 -3.215 1 98.56 134 ARG A N 1
ATOM 1056 C CA . ARG A 1 134 ? -15.828 1.338 -3.492 1 98.56 134 ARG A CA 1
ATOM 1057 C C . ARG A 1 134 ? -15.172 2.217 -2.434 1 98.56 134 ARG A C 1
ATOM 1059 O O . ARG A 1 134 ? -15.5 2.119 -1.248 1 98.56 134 ARG A O 1
ATOM 1066 N N . ILE A 1 135 ? -14.234 3.209 -2.834 1 98.88 135 ILE A N 1
ATOM 1067 C CA . ILE A 1 135 ? -13.523 4.125 -1.949 1 98.88 135 ILE A CA 1
ATOM 1068 C C . ILE A 1 135 ? -14.273 5.453 -1.868 1 98.88 135 ILE A C 1
ATOM 1070 O O . ILE A 1 135 ? -14.75 5.965 -2.883 1 98.88 135 ILE A O 1
ATOM 1074 N N . GLY A 1 136 ? -14.461 5.965 -0.723 1 98.88 136 GLY A N 1
ATOM 1075 C CA . GLY A 1 136 ? -14.984 7.309 -0.506 1 98.88 136 GLY A CA 1
ATOM 1076 C C . GLY A 1 136 ? -14.047 8.18 0.31 1 98.88 136 GLY A C 1
ATOM 1077 O O . GLY A 1 136 ? -13.609 7.789 1.393 1 98.88 136 GLY A O 1
ATOM 1078 N N . VAL A 1 137 ? -13.75 9.375 -0.175 1 98.94 137 VAL A N 1
ATOM 1079 C CA . VAL A 1 137 ? -12.883 10.312 0.53 1 98.94 137 VAL A CA 1
ATOM 1080 C C . VAL A 1 137 ? -13.688 11.539 0.951 1 98.94 137 VAL A C 1
ATOM 1082 O O . VAL A 1 137 ? -14.312 12.203 0.114 1 98.94 137 VAL A O 1
ATOM 1085 N N . LEU A 1 138 ? -13.781 11.75 2.271 1 98.75 138 LEU A N 1
ATOM 1086 C CA . LEU A 1 138 ? -14.258 13.031 2.775 1 98.75 138 LEU A CA 1
ATOM 1087 C C . LEU A 1 138 ? -13.172 14.094 2.689 1 98.75 138 LEU A C 1
ATOM 1089 O O . LEU A 1 138 ? -12.195 14.055 3.441 1 98.75 138 LEU A O 1
ATOM 1093 N N . GLY A 1 139 ? -13.344 15.078 1.843 1 97.5 139 GLY A N 1
ATOM 1094 C CA . GLY A 1 139 ? -12.344 16.109 1.597 1 97.5 139 GLY A CA 1
ATOM 1095 C C . GLY A 1 139 ? -11.727 16.016 0.215 1 97.5 139 GLY A C 1
ATOM 1096 O O . GLY A 1 139 ? -11 15.062 -0.086 1 97.5 139 GLY A O 1
ATOM 1097 N N . LEU A 1 140 ? -11.977 17.031 -0.592 1 97 140 LEU A N 1
ATOM 1098 C CA . LEU A 1 140 ? -11.5 17.031 -1.973 1 97 140 LEU A CA 1
ATOM 1099 C C . LEU A 1 140 ? -10.469 18.141 -2.188 1 97 140 LEU A C 1
ATOM 1101 O O . LEU A 1 140 ? -10.422 18.75 -3.258 1 97 140 LEU A O 1
ATOM 1105 N N . GLY A 1 141 ? -9.688 18.453 -1.096 1 93.75 141 GLY A N 1
ATOM 1106 C CA . GLY A 1 141 ? -8.531 19.328 -1.236 1 93.75 141 GLY A CA 1
ATOM 1107 C C . GLY A 1 141 ? -7.344 18.656 -1.887 1 93.75 141 GLY A C 1
ATOM 1108 O O . GLY A 1 141 ? -7.492 17.625 -2.561 1 93.75 141 GLY A O 1
ATOM 1109 N N . THR A 1 142 ? -6.18 19.234 -1.704 1 93.56 142 THR A N 1
ATOM 1110 C CA . THR A 1 142 ? -4.949 18.781 -2.334 1 93.56 142 THR A CA 1
ATOM 1111 C C . THR A 1 142 ? -4.664 17.328 -1.974 1 93.56 142 THR A C 1
ATOM 1113 O O . THR A 1 142 ? -4.395 16.5 -2.854 1 93.56 142 THR A O 1
ATOM 1116 N N . LEU A 1 143 ? -4.766 17.031 -0.721 1 96.19 143 LEU A N 1
ATOM 1117 C CA . LEU A 1 143 ? -4.445 15.68 -0.261 1 96.19 143 LEU A CA 1
ATOM 1118 C C . LEU A 1 143 ? -5.492 14.68 -0.737 1 96.19 143 LEU A C 1
ATOM 1120 O O . LEU A 1 143 ? -5.152 13.586 -1.193 1 96.19 143 LEU A O 1
ATOM 1124 N N . GLY A 1 144 ? -6.781 15.055 -0.609 1 97.5 144 GLY A N 1
ATOM 1125 C CA . GLY A 1 144 ? -7.848 14.18 -1.069 1 97.5 144 GLY A CA 1
ATOM 1126 C C . GLY A 1 144 ? -7.73 13.812 -2.535 1 97.5 144 GLY A C 1
ATOM 1127 O O . GLY A 1 144 ? -7.891 12.641 -2.906 1 97.5 144 GLY A O 1
ATOM 1128 N N . GLN A 1 145 ? -7.426 14.75 -3.344 1 97.38 145 GLN A N 1
ATOM 1129 C CA . GLN A 1 145 ? -7.297 14.531 -4.781 1 97.38 145 GLN A CA 1
ATOM 1130 C C . GLN A 1 145 ? -6.121 13.609 -5.09 1 97.38 145 GLN A C 1
ATOM 1132 O O . GLN A 1 145 ? -6.234 12.711 -5.93 1 97.38 145 GLN A O 1
ATOM 1137 N N . ALA A 1 146 ? -4.996 13.859 -4.441 1 97.44 146 ALA A N 1
ATOM 1138 C CA . ALA A 1 146 ? -3.816 13.023 -4.656 1 97.44 146 ALA A CA 1
ATOM 1139 C C . ALA A 1 146 ? -4.098 11.578 -4.273 1 97.44 146 ALA A C 1
ATOM 1141 O O . ALA A 1 146 ? -3.705 10.648 -4.992 1 97.44 146 ALA A O 1
ATOM 1142 N N . VAL A 1 147 ? -4.785 11.359 -3.162 1 98.56 147 VAL A N 1
ATOM 1143 C CA . VAL A 1 147 ? -5.141 10.031 -2.682 1 98.56 147 VAL A CA 1
ATOM 1144 C C . VAL A 1 147 ? -6.066 9.352 -3.689 1 98.56 147 VAL A C 1
ATOM 1146 O O . VAL A 1 147 ? -5.832 8.203 -4.078 1 98.56 147 VAL A O 1
ATOM 1149 N N . LEU A 1 148 ? -7.059 10.07 -4.152 1 98.62 148 LEU A N 1
ATOM 1150 C CA . LEU A 1 148 ? -8.023 9.531 -5.105 1 98.62 148 LEU A CA 1
ATOM 1151 C C . LEU A 1 148 ? -7.34 9.148 -6.414 1 98.62 148 LEU A C 1
ATOM 1153 O O . LEU A 1 148 ? -7.609 8.086 -6.977 1 98.62 148 LEU A O 1
ATOM 1157 N N . ASP A 1 149 ? -6.477 9.977 -6.883 1 97.81 149 ASP A N 1
ATOM 1158 C CA . ASP A 1 149 ? -5.75 9.719 -8.125 1 97.81 149 ASP A CA 1
ATOM 1159 C C . ASP A 1 149 ? -4.945 8.422 -8.023 1 97.81 149 ASP A C 1
ATOM 1161 O O . ASP A 1 149 ? -4.957 7.605 -8.945 1 97.81 149 ASP A O 1
ATOM 1165 N N . THR A 1 150 ? -4.301 8.242 -6.922 1 98.25 150 THR A N 1
ATOM 1166 C CA . THR A 1 150 ? -3.463 7.062 -6.723 1 98.25 150 THR A CA 1
ATOM 1167 C C . THR A 1 150 ? -4.32 5.805 -6.59 1 98.25 150 THR A C 1
ATOM 1169 O O . THR A 1 150 ? -4.055 4.793 -7.242 1 98.25 150 THR A O 1
ATOM 1172 N N . LEU A 1 151 ? -5.371 5.844 -5.781 1 98.56 151 LEU A N 1
ATOM 1173 C CA . LEU A 1 151 ? -6.195 4.668 -5.52 1 98.56 151 LEU A CA 1
ATOM 1174 C C . LEU A 1 151 ? -6.945 4.242 -6.777 1 98.56 151 LEU A C 1
ATOM 1176 O O . LEU A 1 151 ? -7.176 3.051 -6.996 1 98.56 151 LEU A O 1
ATOM 1180 N N . ARG A 1 152 ? -7.238 5.168 -7.66 1 97.81 152 ARG A N 1
ATOM 1181 C CA . ARG A 1 152 ? -7.875 4.852 -8.938 1 97.81 152 ARG A CA 1
ATOM 1182 C C . ARG A 1 152 ? -6.961 3.994 -9.805 1 97.81 152 ARG A C 1
ATOM 1184 O O . ARG A 1 152 ? -7.434 3.146 -10.562 1 97.81 152 ARG A O 1
ATOM 1191 N N . ARG A 1 153 ? -5.719 4.18 -9.656 1 96.69 153 ARG A N 1
ATOM 1192 C CA . ARG A 1 153 ? -4.758 3.445 -10.477 1 96.69 153 ARG A CA 1
ATOM 1193 C C . ARG A 1 153 ? -4.691 1.979 -10.062 1 96.69 153 ARG A C 1
ATOM 1195 O O . ARG A 1 153 ? -4.207 1.137 -10.82 1 96.69 153 ARG A O 1
ATOM 1202 N N . PHE A 1 154 ? -5.172 1.65 -8.914 1 97.75 154 PHE A N 1
ATOM 1203 C CA . PHE A 1 154 ? -5.262 0.26 -8.484 1 97.75 154 PHE A CA 1
ATOM 1204 C C . PHE A 1 154 ? -6.566 -0.37 -8.953 1 97.75 154 PHE A C 1
ATOM 1206 O O . PHE A 1 154 ? -6.793 -1.564 -8.75 1 97.75 154 PHE A O 1
ATOM 1213 N N . GLY A 1 155 ? -7.457 0.48 -9.492 1 96.88 155 GLY A N 1
ATOM 1214 C CA . GLY A 1 155 ? -8.695 -0.046 -10.047 1 96.88 155 GLY A CA 1
ATOM 1215 C C . GLY A 1 155 ? -9.891 0.145 -9.133 1 96.88 155 GLY A C 1
ATOM 1216 O O . GLY A 1 155 ? -10.984 -0.337 -9.422 1 96.88 155 GLY A O 1
ATOM 1217 N N . PHE A 1 156 ? -9.719 0.867 -8.039 1 98.31 156 PHE A N 1
ATOM 1218 C CA . PHE A 1 156 ? -10.828 1.103 -7.117 1 98.31 156 PHE A CA 1
ATOM 1219 C C . PHE A 1 156 ? -11.805 2.117 -7.695 1 98.31 156 PHE A C 1
ATOM 1221 O O . PHE A 1 156 ? -11.391 3.148 -8.234 1 98.31 156 PHE A O 1
ATOM 1228 N N . PRO A 1 157 ? -13.133 1.841 -7.68 1 98.12 157 PRO A N 1
ATOM 1229 C CA . PRO A 1 157 ? -14.086 2.938 -7.887 1 98.12 157 PRO A CA 1
ATOM 1230 C C . PRO A 1 157 ? -14.008 4 -6.793 1 98.12 157 PRO A C 1
ATOM 1232 O O . PRO A 1 157 ? -14.148 3.682 -5.609 1 98.12 157 PRO A O 1
ATOM 1235 N N . CYS A 1 158 ? -13.742 5.223 -7.172 1 98.5 158 CYS A N 1
ATOM 1236 C CA . CYS A 1 158 ? -13.484 6.273 -6.195 1 98.5 158 CYS A CA 1
ATOM 1237 C C . CYS A 1 158 ? -14.539 7.371 -6.281 1 98.5 158 CYS A C 1
ATOM 1239 O O . CYS A 1 158 ? -15.031 7.684 -7.371 1 98.5 158 CYS A O 1
ATOM 1241 N N . ALA A 1 159 ? -14.891 7.902 -5.172 1 98.75 159 ALA A N 1
ATOM 1242 C CA . ALA A 1 159 ? -15.742 9.086 -5.043 1 98.75 159 ALA A CA 1
ATOM 1243 C C . ALA A 1 159 ? -15.25 9.992 -3.92 1 98.75 159 ALA A C 1
ATOM 1245 O O . ALA A 1 159 ? -14.516 9.555 -3.035 1 98.75 159 ALA A O 1
ATOM 1246 N N . GLY A 1 160 ? -15.594 11.203 -3.947 1 98.62 160 GLY A N 1
ATOM 1247 C CA . GLY A 1 160 ? -15.227 12.164 -2.918 1 98.62 160 GLY A CA 1
ATOM 1248 C C . GLY A 1 160 ? -16.375 13.086 -2.529 1 98.62 160 GLY A C 1
ATOM 1249 O O . GLY A 1 160 ? -17.344 13.234 -3.283 1 98.62 160 GLY A O 1
ATOM 1250 N N . TRP A 1 161 ? -16.328 13.57 -1.358 1 98.56 161 TRP A N 1
ATOM 1251 C CA . TRP A 1 161 ? -17.312 14.516 -0.831 1 98.56 161 TRP A CA 1
ATOM 1252 C C . TRP A 1 161 ? -16.625 15.789 -0.327 1 98.56 161 TRP A C 1
ATOM 1254 O O . TRP A 1 161 ? -15.562 15.719 0.289 1 98.56 161 TRP A O 1
ATOM 1264 N N . SER A 1 162 ? -17.188 16.859 -0.598 1 96.88 162 SER A N 1
ATOM 1265 C CA . SER A 1 162 ? -16.781 18.156 -0.053 1 96.88 162 SER A CA 1
ATOM 1266 C C . SER A 1 162 ? -18 19.031 0.273 1 96.88 162 SER A C 1
ATOM 1268 O O . SER A 1 162 ? -19.109 18.719 -0.153 1 96.88 162 SER A O 1
ATOM 1270 N N . ARG A 1 163 ? -17.734 20.031 1.117 1 93.5 163 ARG A N 1
ATOM 1271 C CA . ARG A 1 163 ? -18.812 20.953 1.462 1 93.5 163 ARG A CA 1
ATOM 1272 C C . ARG A 1 163 ? -19.328 21.672 0.225 1 93.5 163 ARG A C 1
ATOM 1274 O O . ARG A 1 163 ? -20.547 21.828 0.045 1 93.5 163 ARG A O 1
ATOM 1281 N N . THR A 1 164 ? -18.406 22.125 -0.631 1 92.56 164 THR A N 1
ATOM 1282 C CA . THR A 1 164 ? -18.734 22.859 -1.85 1 92.56 164 THR A CA 1
ATOM 1283 C C . THR A 1 164 ? -18.5 21.984 -3.082 1 92.56 164 THR A C 1
ATOM 1285 O O . THR A 1 164 ? -17.641 21.125 -3.076 1 92.56 164 THR A O 1
ATOM 1288 N N . PRO A 1 165 ? -19.281 22.234 -4.113 1 94.5 165 PRO A N 1
ATOM 1289 C CA . PRO A 1 165 ? -19.172 21.391 -5.305 1 94.5 165 PRO A CA 1
ATOM 1290 C C . PRO A 1 165 ? -17.781 21.453 -5.949 1 94.5 165 PRO A C 1
ATOM 1292 O O . PRO A 1 165 ? -17.172 22.531 -5.992 1 94.5 165 PRO A O 1
ATOM 1295 N N . ARG A 1 166 ? -17.328 20.344 -6.34 1 94.5 166 ARG A N 1
ATOM 1296 C CA . ARG A 1 166 ? -16.094 20.188 -7.121 1 94.5 166 ARG A CA 1
ATOM 1297 C C . ARG A 1 166 ? -16.297 19.188 -8.258 1 94.5 166 ARG A C 1
ATOM 1299 O O . ARG A 1 166 ? -17.234 18.375 -8.219 1 94.5 166 ARG A O 1
ATOM 1306 N N . THR A 1 167 ? -15.461 19.344 -9.305 1 95.38 167 THR A N 1
ATOM 1307 C CA . THR A 1 167 ? -15.453 18.391 -10.406 1 95.38 167 THR A CA 1
ATOM 1308 C C . THR A 1 167 ? -14.047 17.844 -10.633 1 95.38 167 THR A C 1
ATOM 1310 O O . THR A 1 167 ? -13.086 18.609 -10.734 1 95.38 167 THR A O 1
ATOM 1313 N N . LEU A 1 168 ? -13.945 16.609 -10.641 1 94.69 168 LEU A N 1
ATOM 1314 C CA . LEU A 1 168 ? -12.688 15.922 -10.898 1 94.69 168 LEU A CA 1
ATOM 1315 C C . LEU A 1 168 ? -12.867 14.852 -11.977 1 94.69 168 LEU A C 1
ATOM 1317 O O . LEU A 1 168 ? -13.867 14.125 -11.977 1 94.69 168 LEU A O 1
ATOM 1321 N N . ASP A 1 169 ? -11.961 14.711 -12.836 1 91.88 169 ASP A N 1
ATOM 1322 C CA . ASP A 1 169 ? -12.039 13.734 -13.914 1 91.88 169 ASP A CA 1
ATOM 1323 C C . ASP A 1 169 ? -11.992 12.312 -13.367 1 91.88 169 ASP A C 1
ATOM 1325 O O . ASP A 1 169 ? -11.07 11.945 -12.633 1 91.88 169 ASP A O 1
ATOM 1329 N N . GLY A 1 170 ? -13.055 11.523 -13.742 1 91.5 170 GLY A N 1
ATOM 1330 C CA . GLY A 1 170 ? -13.07 10.109 -13.43 1 91.5 170 GLY A CA 1
ATOM 1331 C C . GLY A 1 170 ? -13.453 9.82 -11.984 1 91.5 170 GLY A C 1
ATOM 1332 O O . GLY A 1 170 ? -13.375 8.68 -11.531 1 91.5 170 GLY A O 1
ATOM 1333 N N . ILE A 1 171 ? -13.773 10.891 -11.227 1 95.06 171 ILE A N 1
ATOM 1334 C CA . ILE A 1 171 ? -14.141 10.734 -9.828 1 95.06 171 ILE A CA 1
ATOM 1335 C C . ILE A 1 171 ? -15.547 11.289 -9.594 1 95.06 171 ILE A C 1
ATOM 1337 O O . ILE A 1 171 ? -15.844 12.422 -9.992 1 95.06 171 ILE A O 1
ATOM 1341 N N . ASP A 1 172 ? -16.391 10.484 -9.039 1 96.31 172 ASP A N 1
ATOM 1342 C CA . ASP A 1 172 ? -17.703 10.977 -8.641 1 96.31 172 ASP A CA 1
ATOM 1343 C C . ASP A 1 172 ? -17.594 11.945 -7.465 1 96.31 172 ASP A C 1
ATOM 1345 O O . ASP A 1 172 ? -17.094 11.578 -6.395 1 96.31 172 ASP A O 1
ATOM 1349 N N . CYS A 1 173 ? -18.047 13.133 -7.656 1 98 173 CYS A N 1
ATOM 1350 C CA . CYS A 1 173 ? -17.953 14.148 -6.613 1 98 173 CYS A CA 1
ATOM 1351 C C . CYS A 1 173 ? -19.328 14.469 -6.035 1 98 173 CYS A C 1
ATOM 1353 O O . CYS A 1 173 ? -20.281 14.688 -6.777 1 98 173 CYS A O 1
ATOM 1355 N N . TYR A 1 174 ? -19.422 14.445 -4.777 1 98.31 174 TYR A N 1
ATOM 1356 C CA . TYR A 1 174 ? -20.609 14.812 -4.016 1 98.31 174 TYR A CA 1
ATOM 1357 C C . TYR A 1 174 ? -20.359 16.062 -3.186 1 98.31 174 TYR A C 1
ATOM 1359 O O . TYR A 1 174 ? -19.219 16.328 -2.787 1 98.31 174 TYR A O 1
ATOM 1367 N N . ALA A 1 175 ? -21.453 16.828 -2.939 1 97.38 175 ALA A N 1
ATOM 1368 C CA . ALA A 1 175 ? -21.234 18.062 -2.203 1 97.38 175 ALA A CA 1
ATOM 1369 C C . ALA A 1 175 ? -22.422 18.375 -1.281 1 97.38 175 ALA A C 1
ATOM 1371 O O . ALA A 1 175 ? -23.578 18.172 -1.655 1 97.38 175 ALA A O 1
ATOM 1372 N N . GLY A 1 176 ? -22.062 18.844 -0.095 1 95.56 176 GLY A N 1
ATOM 1373 C CA . GLY A 1 176 ? -23.062 19.375 0.819 1 95.56 176 GLY A CA 1
ATOM 1374 C C . GLY A 1 176 ? -23.781 18.281 1.607 1 95.56 176 GLY A C 1
ATOM 1375 O O . GLY A 1 176 ? -23.625 17.094 1.32 1 95.56 176 GLY A O 1
ATOM 1376 N N . ASP A 1 177 ? -24.531 18.703 2.605 1 93.56 177 ASP A N 1
ATOM 1377 C CA . ASP A 1 177 ? -25.219 17.812 3.527 1 93.56 177 ASP A CA 1
ATOM 1378 C C . ASP A 1 177 ? -26.219 16.938 2.789 1 93.56 177 ASP A C 1
ATOM 1380 O O . ASP A 1 177 ? -26.375 15.75 3.111 1 93.56 177 ASP A O 1
ATOM 1384 N N . ALA A 1 178 ? -26.797 17.422 1.794 1 93.75 178 ALA A N 1
ATOM 1385 C CA . ALA A 1 178 ? -27.844 16.734 1.062 1 93.75 178 ALA A CA 1
ATOM 1386 C C . ALA A 1 178 ? -27.297 15.492 0.353 1 93.75 178 ALA A C 1
ATOM 1388 O O . ALA A 1 178 ? -28.016 14.5 0.183 1 93.75 178 ALA A O 1
ATOM 1389 N N . ALA A 1 179 ? -26.062 15.562 -0.023 1 97.19 179 ALA A N 1
ATOM 1390 C CA . ALA A 1 179 ? -25.5 14.477 -0.816 1 97.19 179 ALA A CA 1
ATOM 1391 C C . ALA A 1 179 ? -24.688 13.523 0.059 1 97.19 179 ALA A C 1
ATOM 1393 O O . ALA A 1 179 ? -24.219 12.492 -0.414 1 97.19 179 ALA A O 1
ATOM 1394 N N . LEU A 1 180 ? -24.531 13.859 1.292 1 97.81 180 LEU A N 1
ATOM 1395 C CA . LEU A 1 180 ? -23.656 13.102 2.172 1 97.81 180 LEU A CA 1
ATOM 1396 C C . LEU A 1 180 ? -24.141 11.656 2.305 1 97.81 180 LEU A C 1
ATOM 1398 O O . LEU A 1 180 ? -23.344 10.719 2.168 1 97.81 180 LEU A O 1
ATOM 1402 N N . ASP A 1 181 ? -25.391 11.445 2.506 1 97.69 181 ASP A N 1
ATOM 1403 C CA . ASP A 1 181 ? -25.922 10.102 2.711 1 97.69 181 ASP A CA 1
ATOM 1404 C C . ASP A 1 181 ? -25.734 9.242 1.463 1 97.69 181 ASP A C 1
ATOM 1406 O O . ASP A 1 181 ? -25.391 8.062 1.56 1 97.69 181 ASP A O 1
ATOM 1410 N N . THR A 1 182 ? -26.016 9.844 0.307 1 98.25 182 THR A N 1
ATOM 1411 C CA . THR A 1 182 ? -25.844 9.125 -0.951 1 98.25 182 THR A CA 1
ATOM 1412 C C . THR A 1 182 ? -24.391 8.719 -1.139 1 98.25 182 THR A C 1
ATOM 1414 O O . THR A 1 182 ? -24.094 7.586 -1.532 1 98.25 182 THR A O 1
ATOM 1417 N N . PHE A 1 183 ? -23.547 9.609 -0.853 1 98.75 183 PHE A N 1
ATOM 1418 C CA . PHE A 1 183 ? -22.109 9.367 -0.909 1 98.75 183 PHE A CA 1
ATOM 1419 C C . PHE A 1 183 ? -21.719 8.234 0.029 1 98.75 183 PHE A C 1
ATOM 1421 O O . PHE A 1 183 ? -21 7.309 -0.372 1 98.75 183 PHE A O 1
ATOM 1428 N N . LEU A 1 184 ? -22.141 8.289 1.243 1 98.81 184 LEU A N 1
ATOM 1429 C CA . LEU A 1 184 ? -21.797 7.293 2.254 1 98.81 184 LEU A CA 1
ATOM 1430 C C . LEU A 1 184 ? -22.344 5.922 1.88 1 98.81 184 LEU A C 1
ATOM 1432 O O . LEU A 1 184 ? -21.672 4.906 2.047 1 98.81 184 LEU A O 1
ATOM 1436 N N . ALA A 1 185 ? -23.516 5.844 1.329 1 98.62 185 ALA A N 1
ATOM 1437 C CA . ALA A 1 185 ? -24.219 4.594 1.031 1 98.62 185 ALA A CA 1
ATOM 1438 C C . ALA A 1 185 ? -23.469 3.781 -0.017 1 98.62 185 ALA A C 1
ATOM 1440 O O . ALA A 1 185 ? -23.641 2.564 -0.11 1 98.62 185 ALA A O 1
ATOM 1441 N N . ARG A 1 186 ? -22.688 4.395 -0.768 1 98.19 186 ARG A N 1
ATOM 1442 C CA . ARG A 1 186 ? -21.953 3.684 -1.805 1 98.19 186 ARG A CA 1
ATOM 1443 C C . ARG A 1 186 ? -20.5 3.457 -1.386 1 98.19 186 ARG A C 1
ATOM 1445 O O . ARG A 1 186 ? -19.672 3.043 -2.199 1 98.19 186 ARG A O 1
ATOM 1452 N N . THR A 1 187 ? -20.094 3.738 -0.189 1 98.81 187 THR A N 1
ATOM 1453 C CA . THR A 1 187 ? -18.703 3.729 0.248 1 98.81 187 THR A CA 1
ATOM 1454 C C . THR A 1 187 ? -18.406 2.49 1.09 1 98.81 187 THR A C 1
ATOM 1456 O O . THR A 1 187 ? -19.016 2.289 2.143 1 98.81 187 THR A O 1
ATOM 1459 N N . ASP A 1 188 ? -17.453 1.653 0.624 1 98.88 188 ASP A N 1
ATOM 1460 C CA . ASP A 1 188 ? -17.031 0.473 1.37 1 98.88 188 ASP A CA 1
ATOM 1461 C C . ASP A 1 188 ? -15.867 0.803 2.303 1 98.88 188 ASP A C 1
ATOM 1463 O O . ASP A 1 188 ? -15.727 0.198 3.369 1 98.88 188 ASP A O 1
ATOM 1467 N N . ILE A 1 189 ? -14.945 1.674 1.939 1 98.94 189 ILE A N 1
ATOM 1468 C CA . ILE A 1 189 ? -13.852 2.197 2.754 1 98.94 189 ILE A CA 1
ATOM 1469 C C . ILE A 1 189 ? -13.906 3.723 2.766 1 98.94 189 ILE A C 1
ATOM 1471 O O . ILE A 1 189 ? -13.758 4.363 1.721 1 98.94 189 ILE A O 1
ATOM 1475 N N . LEU A 1 190 ? -14.141 4.266 3.904 1 98.94 190 LEU A N 1
ATOM 1476 C CA . LEU A 1 190 ? -14.258 5.711 4.074 1 98.94 190 LEU A CA 1
ATOM 1477 C C . LEU A 1 190 ? -12.953 6.309 4.59 1 98.94 190 LEU A C 1
ATOM 1479 O O . LEU A 1 190 ? -12.406 5.84 5.59 1 98.94 190 LEU A O 1
ATOM 1483 N N . ILE A 1 191 ? -12.43 7.293 3.932 1 98.94 191 ILE A N 1
ATOM 1484 C CA . ILE A 1 191 ? -11.219 8.008 4.316 1 98.94 191 ILE A CA 1
ATOM 1485 C C . ILE A 1 191 ? -11.562 9.453 4.684 1 98.94 191 ILE A C 1
ATOM 1487 O O . ILE A 1 191 ? -12.242 10.141 3.926 1 98.94 191 ILE A O 1
ATOM 1491 N N . CYS A 1 192 ? -11.164 9.914 5.801 1 98.88 192 CYS A N 1
ATOM 1492 C CA . CYS A 1 192 ? -11.453 11.273 6.223 1 98.88 192 CYS A CA 1
ATOM 1493 C C . CYS A 1 192 ? -10.219 12.164 6.07 1 98.88 192 CYS A C 1
ATOM 1495 O O . CYS A 1 192 ? -9.195 11.93 6.715 1 98.88 192 CYS A O 1
ATOM 1497 N N . LEU A 1 193 ? -10.305 13.156 5.262 1 98.06 193 LEU A N 1
ATOM 1498 C CA . LEU A 1 193 ? -9.242 14.125 5.027 1 98.06 193 LEU A CA 1
ATOM 1499 C C . LEU A 1 193 ? -9.766 15.555 5.164 1 98.06 193 LEU A C 1
ATOM 1501 O O . LEU A 1 193 ? -9.25 16.469 4.531 1 98.06 193 LEU A O 1
ATOM 1505 N N . LEU A 1 194 ? -10.797 15.711 5.93 1 96.88 194 LEU A N 1
ATOM 1506 C CA . LEU A 1 194 ? -11.406 17.016 6.16 1 96.88 194 LEU A CA 1
ATOM 1507 C C . LEU A 1 194 ? -10.609 17.812 7.199 1 96.88 194 LEU A C 1
ATOM 1509 O O . LEU A 1 194 ? -9.977 17.219 8.078 1 96.88 194 LEU A O 1
ATOM 1513 N N . PRO A 1 195 ? -10.664 19.109 7.145 1 93.81 195 PRO A N 1
ATOM 1514 C CA . PRO A 1 195 ? -10.141 19.922 8.25 1 93.81 195 PRO A CA 1
ATOM 1515 C C . PRO A 1 195 ? -11.039 19.875 9.484 1 93.81 195 PRO A C 1
ATOM 1517 O O . PRO A 1 195 ? -12.203 19.469 9.398 1 93.81 195 PRO A O 1
ATOM 1520 N N . LEU A 1 196 ? -10.492 20.203 10.586 1 94.12 196 LEU A N 1
ATOM 1521 C CA . LEU A 1 196 ? -11.305 20.297 11.797 1 94.12 196 LEU A CA 1
ATOM 1522 C C . LEU A 1 196 ? -11.945 21.688 11.898 1 94.12 196 LEU A C 1
ATOM 1524 O O . LEU A 1 196 ? -11.242 22.703 11.922 1 94.12 196 LEU A O 1
ATOM 1528 N N . THR A 1 197 ? -13.156 21.797 11.836 1 91.12 197 THR A N 1
ATOM 1529 C CA . THR A 1 197 ? -13.992 22.969 12.031 1 91.12 197 THR A CA 1
ATOM 1530 C C . THR A 1 197 ? -15.18 22.656 12.938 1 91.12 197 THR A C 1
ATOM 1532 O O . THR A 1 197 ? -15.352 21.5 13.359 1 91.12 197 THR A O 1
ATOM 1535 N N . ASP A 1 198 ? -15.93 23.641 13.234 1 91 198 ASP A N 1
ATOM 1536 C CA . ASP A 1 198 ? -17.125 23.391 14.023 1 91 198 ASP A CA 1
ATOM 1537 C C . ASP A 1 198 ? -18.062 22.422 13.297 1 91 198 ASP A C 1
ATOM 1539 O O . ASP A 1 198 ? -18.75 21.609 13.938 1 91 198 ASP A O 1
ATOM 1543 N N . ASP A 1 199 ? -18.031 22.453 12 1 92.44 199 ASP A N 1
ATOM 1544 C CA . ASP A 1 199 ? -18.938 21.656 11.188 1 92.44 199 ASP A CA 1
ATOM 1545 C C . ASP A 1 199 ? -18.438 20.203 11.07 1 92.44 199 ASP A C 1
ATOM 1547 O O . ASP A 1 199 ? -19.219 19.312 10.742 1 92.44 199 ASP A O 1
ATOM 1551 N N . THR A 1 200 ? -17.172 19.953 11.281 1 95.5 200 THR A N 1
ATOM 1552 C CA . THR A 1 200 ? -16.656 18.609 11.055 1 95.5 200 THR A CA 1
ATOM 1553 C C . THR A 1 200 ? -16.375 17.906 12.383 1 95.5 200 THR A C 1
ATOM 1555 O O . THR A 1 200 ? -16.047 16.719 12.414 1 95.5 200 THR A O 1
ATOM 1558 N N . ARG A 1 201 ? -16.469 18.703 13.508 1 96.62 201 ARG A N 1
ATOM 1559 C CA . ARG A 1 201 ? -16.344 18.078 14.828 1 96.62 201 ARG A CA 1
ATOM 1560 C C . ARG A 1 201 ? -17.438 17.047 15.055 1 96.62 201 ARG A C 1
ATOM 1562 O O . ARG A 1 201 ? -18.609 17.328 14.875 1 96.62 201 ARG A O 1
ATOM 1569 N N . GLY A 1 202 ? -17.016 15.844 15.352 1 98.06 202 GLY A N 1
ATOM 1570 C CA . GLY A 1 202 ? -17.969 14.781 15.656 1 98.06 202 GLY A CA 1
ATOM 1571 C C . GLY A 1 202 ? -18.688 14.258 14.43 1 98.06 202 GLY A C 1
ATOM 1572 O O . GLY A 1 202 ? -19.641 13.492 14.539 1 98.06 202 GLY A O 1
ATOM 1573 N N . LEU A 1 203 ? -18.25 14.672 13.297 1 98 203 LEU A N 1
ATOM 1574 C CA . LEU A 1 203 ? -18.891 14.266 12.047 1 98 203 LEU A CA 1
ATOM 1575 C C . LEU A 1 203 ? -18.938 12.75 11.93 1 98 203 LEU A C 1
ATOM 1577 O O . LEU A 1 203 ? -19.953 12.188 11.531 1 98 203 LEU A O 1
ATOM 1581 N N . LEU A 1 204 ? -17.828 12.062 12.258 1 98.75 204 LEU A N 1
ATOM 1582 C CA . LEU A 1 204 ? -17.719 10.609 12.195 1 98.75 204 LEU A CA 1
ATOM 1583 C C . LEU A 1 204 ? -18.344 9.969 13.43 1 98.75 204 LEU A C 1
ATOM 1585 O O . LEU A 1 204 ? -17.641 9.422 14.273 1 98.75 204 LEU A O 1
ATOM 1589 N N . GLY A 1 205 ? -19.594 9.992 13.461 1 98.62 205 GLY A N 1
ATOM 1590 C CA . GLY A 1 205 ? -20.406 9.422 14.531 1 98.62 205 GLY A CA 1
ATOM 1591 C C . GLY A 1 205 ? -21.438 8.438 14.031 1 98.62 205 GLY A C 1
ATOM 1592 O O . GLY A 1 205 ? -21.312 7.871 12.945 1 98.62 205 GLY A O 1
ATOM 1593 N N . ALA A 1 206 ? -22.438 8.234 14.828 1 98.12 206 ALA A N 1
ATOM 1594 C CA . ALA A 1 206 ? -23.469 7.227 14.578 1 98.12 206 ALA A CA 1
ATOM 1595 C C . ALA A 1 206 ? -24.141 7.453 13.227 1 98.12 206 ALA A C 1
ATOM 1597 O O . ALA A 1 206 ? -24.359 6.508 12.469 1 98.12 206 ALA A O 1
ATOM 1598 N N . ARG A 1 207 ? -24.453 8.656 12.938 1 97.19 207 ARG A N 1
ATOM 1599 C CA . ARG A 1 207 ? -25.141 8.961 11.688 1 97.19 207 ARG A CA 1
ATOM 1600 C C . ARG A 1 207 ? -24.328 8.492 10.484 1 97.19 207 ARG A C 1
ATOM 1602 O O . ARG A 1 207 ? -24.844 7.836 9.586 1 97.19 207 ARG A O 1
ATOM 1609 N N . VAL A 1 208 ? -23.062 8.812 10.484 1 98.5 208 VAL A N 1
ATOM 1610 C CA . VAL A 1 208 ? -22.172 8.453 9.383 1 98.5 208 VAL A CA 1
ATOM 1611 C C . VAL A 1 208 ? -22.031 6.934 9.32 1 98.5 208 VAL A C 1
ATOM 1613 O O . VAL A 1 208 ? -22.156 6.336 8.25 1 98.5 208 VAL A O 1
ATOM 1616 N N . PHE A 1 209 ? -21.781 6.262 10.422 1 98.69 209 PHE A N 1
ATOM 1617 C CA . PHE A 1 209 ? -21.547 4.824 10.445 1 98.69 209 PHE A CA 1
ATOM 1618 C C . PHE A 1 209 ? -22.797 4.066 10.023 1 98.69 209 PHE A C 1
ATOM 1620 O O . PHE A 1 209 ? -22.719 3.057 9.32 1 98.69 209 PHE A O 1
ATOM 1627 N N . ASP A 1 210 ? -23.984 4.59 10.391 1 97.88 210 ASP A N 1
ATOM 1628 C CA . ASP A 1 210 ? -25.25 3.939 10.055 1 97.88 210 ASP A CA 1
ATOM 1629 C C . ASP A 1 210 ? -25.531 4.059 8.562 1 97.88 210 ASP A C 1
ATOM 1631 O O . ASP A 1 210 ? -26.281 3.248 8 1 97.88 210 ASP A O 1
ATOM 1635 N N . ALA A 1 211 ? -25 5.094 7.941 1 98.44 211 ALA A N 1
ATOM 1636 C CA . ALA A 1 211 ? -25.281 5.344 6.527 1 98.44 211 ALA A CA 1
ATOM 1637 C C . ALA A 1 211 ? -24.344 4.531 5.637 1 98.44 211 ALA A C 1
ATOM 1639 O O . ALA A 1 211 ? -24.578 4.395 4.434 1 98.44 211 ALA A O 1
ATOM 1640 N N . LEU A 1 212 ? -23.234 3.979 6.172 1 98.69 212 LEU A N 1
ATOM 1641 C CA . LEU A 1 212 ? -22.297 3.17 5.41 1 98.69 212 LEU A CA 1
ATOM 1642 C C . LEU A 1 212 ? -22.859 1.779 5.145 1 98.69 212 LEU A C 1
ATOM 1644 O O . LEU A 1 212 ? -23.719 1.302 5.887 1 98.69 212 LEU A O 1
ATOM 1648 N N . PRO A 1 213 ? -22.453 1.131 4.051 1 98.5 213 PRO A N 1
ATOM 1649 C CA . PRO A 1 213 ? -22.797 -0.281 3.891 1 98.5 213 PRO A CA 1
ATOM 1650 C C . PRO A 1 213 ? -22.312 -1.146 5.055 1 98.5 213 PRO A C 1
ATOM 1652 O O . PRO A 1 213 ? -21.25 -0.883 5.625 1 98.5 213 PRO A O 1
ATOM 1655 N N . ALA A 1 214 ? -23.109 -2.135 5.367 1 97.56 214 ALA A N 1
ATOM 1656 C CA . ALA A 1 214 ? -22.656 -3.074 6.391 1 97.56 214 ALA A CA 1
ATOM 1657 C C . ALA A 1 214 ? -21.281 -3.627 6.059 1 97.56 214 ALA A C 1
ATOM 1659 O O . ALA A 1 214 ? -21.016 -4.004 4.914 1 97.56 214 ALA A O 1
ATOM 1660 N N . GLY A 1 215 ? -20.391 -3.594 7.078 1 97.88 215 GLY A N 1
ATOM 1661 C CA . GLY A 1 215 ? -19.047 -4.145 6.887 1 97.88 215 GLY A CA 1
ATOM 1662 C C . GLY A 1 215 ? -18.062 -3.137 6.332 1 97.88 215 GLY A C 1
ATOM 1663 O O . GLY A 1 215 ? -16.938 -3.488 5.996 1 97.88 215 GLY A O 1
ATOM 1664 N N . ALA A 1 216 ? -18.453 -1.863 6.188 1 98.75 216 ALA A N 1
ATOM 1665 C CA . ALA A 1 216 ? -17.531 -0.823 5.727 1 98.75 216 ALA A CA 1
ATOM 1666 C C . ALA A 1 216 ? -16.391 -0.632 6.711 1 98.75 216 ALA A C 1
ATOM 1668 O O . ALA A 1 216 ? -16.391 -1.205 7.801 1 98.75 216 ALA A O 1
ATOM 1669 N N . SER A 1 217 ? -15.344 0.104 6.305 1 98.94 217 SER A N 1
ATOM 1670 C CA . SER A 1 217 ? -14.188 0.391 7.148 1 98.94 217 SER A CA 1
ATOM 1671 C C . SER A 1 217 ? -13.844 1.876 7.125 1 98.94 217 SER A C 1
ATOM 1673 O O . SER A 1 217 ? -14.281 2.609 6.238 1 98.94 217 SER A O 1
ATOM 1675 N N . LEU A 1 218 ? -13.117 2.287 8.133 1 98.94 218 LEU A N 1
ATOM 1676 C CA . LEU A 1 218 ? -12.766 3.693 8.297 1 98.94 218 LEU A CA 1
ATOM 1677 C C . LEU A 1 218 ? -11.258 3.877 8.305 1 98.94 218 LEU A C 1
ATOM 1679 O O . LEU A 1 218 ? -10.539 3.107 8.945 1 98.94 218 LEU A O 1
ATOM 1683 N N . VAL A 1 219 ? -10.758 4.789 7.562 1 98.94 219 VAL A N 1
ATOM 1684 C CA . VAL A 1 219 ? -9.406 5.328 7.668 1 98.94 219 VAL A CA 1
ATOM 1685 C C . VAL A 1 219 ? -9.461 6.789 8.102 1 98.94 219 VAL A C 1
ATOM 1687 O O . VAL A 1 219 ? -9.898 7.656 7.34 1 98.94 219 VAL A O 1
ATOM 1690 N N . GLN A 1 220 ? -9.055 7.059 9.328 1 98.88 220 GLN A N 1
ATOM 1691 C CA . GLN A 1 220 ? -9.141 8.398 9.906 1 98.88 220 GLN A CA 1
ATOM 1692 C C . GLN A 1 220 ? -7.766 9.047 9.977 1 98.88 220 GLN A C 1
ATOM 1694 O O . GLN A 1 220 ? -6.953 8.703 10.844 1 98.88 220 GLN A O 1
ATOM 1699 N N . VAL A 1 221 ? -7.516 9.984 9.055 1 98.44 221 VAL A N 1
ATOM 1700 C CA . VAL A 1 221 ? -6.227 10.664 8.977 1 98.44 221 VAL A CA 1
ATOM 1701 C C . VAL A 1 221 ? -6.438 12.18 8.992 1 98.44 221 VAL A C 1
ATOM 1703 O O . VAL A 1 221 ? -5.539 12.938 8.625 1 98.44 221 VAL A O 1
ATOM 1706 N N . GLY A 1 222 ? -7.648 12.617 9.312 1 97.06 222 GLY A N 1
ATOM 1707 C CA . GLY A 1 222 ? -7.934 14.023 9.5 1 97.06 222 GLY A CA 1
ATOM 1708 C C . GLY A 1 222 ? -7.488 14.547 10.852 1 97.06 222 GLY A C 1
ATOM 1709 O O . GLY A 1 222 ? -6.289 14.695 11.102 1 97.06 222 GLY A O 1
ATOM 1710 N N . ARG A 1 223 ? -8.539 14.742 11.734 1 97.25 223 ARG A N 1
ATOM 1711 C CA . ARG A 1 223 ? -8.297 15.211 13.094 1 97.25 223 ARG A CA 1
ATOM 1712 C C . ARG A 1 223 ? -9.094 14.391 14.102 1 97.25 223 ARG A C 1
ATOM 1714 O O . ARG A 1 223 ? -10.227 13.992 13.828 1 97.25 223 ARG A O 1
ATOM 1721 N N . GLY A 1 224 ? -8.516 14.219 15.25 1 97.88 224 GLY A N 1
ATOM 1722 C CA . GLY A 1 224 ? -9.086 13.359 16.281 1 97.88 224 GLY A CA 1
ATOM 1723 C C . GLY A 1 224 ? -10.508 13.734 16.641 1 97.88 224 GLY A C 1
ATOM 1724 O O . GLY A 1 224 ? -11.398 12.883 16.641 1 97.88 224 GLY A O 1
ATOM 1725 N N . PRO A 1 225 ? -10.773 15.031 16.875 1 98 225 PRO A N 1
ATOM 1726 C CA . PRO A 1 225 ? -12.086 15.445 17.359 1 98 225 PRO A CA 1
ATOM 1727 C C . PRO A 1 225 ? -13.195 15.242 16.328 1 98 225 PRO A C 1
ATOM 1729 O O . PRO A 1 225 ? -14.375 15.43 16.656 1 98 225 PRO A O 1
ATOM 1732 N N . GLN A 1 226 ? -12.844 14.82 15.172 1 98.38 226 GLN A N 1
ATOM 1733 C CA . GLN A 1 226 ? -13.852 14.531 14.164 1 98.38 226 GLN A CA 1
ATOM 1734 C C . GLN A 1 226 ? -14.555 13.203 14.453 1 98.38 226 GLN A C 1
ATOM 1736 O O . GLN A 1 226 ? -15.656 12.953 13.953 1 98.38 226 GLN A O 1
ATOM 1741 N N . LEU A 1 227 ? -13.938 12.336 15.18 1 98.88 227 LEU A N 1
ATOM 1742 C CA . LEU A 1 227 ? -14.414 10.977 15.414 1 98.88 227 LEU A CA 1
ATOM 1743 C C . LEU A 1 227 ? -15.07 10.852 16.781 1 98.88 227 LEU A C 1
ATOM 1745 O O . LEU A 1 227 ? -14.484 11.273 17.797 1 98.88 227 LEU A O 1
ATOM 1749 N N . ASP A 1 228 ? -16.219 10.367 16.844 1 98.81 228 ASP A N 1
ATOM 1750 C CA . ASP A 1 228 ? -16.859 9.93 18.078 1 98.81 228 ASP A CA 1
ATOM 1751 C C . ASP A 1 228 ? -16.438 8.516 18.453 1 98.81 228 ASP A C 1
ATOM 1753 O O . ASP A 1 228 ? -16.906 7.539 17.875 1 98.81 228 ASP A O 1
ATOM 1757 N N . ALA A 1 229 ? -15.617 8.422 19.469 1 98.69 229 ALA A N 1
ATOM 1758 C CA . ALA A 1 229 ? -15 7.152 19.828 1 98.69 229 ALA A CA 1
ATOM 1759 C C . ALA A 1 229 ? -16.047 6.129 20.234 1 98.69 229 ALA A C 1
ATOM 1761 O O . ALA A 1 229 ? -15.977 4.957 19.859 1 98.69 229 ALA A O 1
ATOM 1762 N N . ALA A 1 230 ? -16.984 6.555 21 1 98.56 230 ALA A N 1
ATOM 1763 C CA . ALA A 1 230 ? -18.031 5.648 21.469 1 98.56 230 ALA A CA 1
ATOM 1764 C C . ALA A 1 230 ? -18.859 5.117 20.297 1 98.56 230 ALA A C 1
ATOM 1766 O O . ALA A 1 230 ? -19.203 3.938 20.266 1 98.56 230 ALA A O 1
ATOM 1767 N N . ALA A 1 231 ? -19.156 5.977 19.391 1 98.81 231 ALA A N 1
ATOM 1768 C CA . ALA A 1 231 ? -19.906 5.57 18.203 1 98.81 231 ALA A CA 1
ATOM 1769 C C . ALA A 1 231 ? -19.141 4.547 17.375 1 98.81 231 ALA A C 1
ATOM 1771 O O . ALA A 1 231 ? -19.719 3.596 16.859 1 98.81 231 ALA A O 1
ATOM 1772 N N . LEU A 1 232 ? -17.828 4.746 17.234 1 98.88 232 LEU A N 1
ATOM 1773 C CA . LEU A 1 232 ? -17.016 3.799 16.469 1 98.88 232 LEU A CA 1
ATOM 1774 C C . LEU A 1 232 ? -17.016 2.43 17.141 1 98.88 232 LEU A C 1
ATOM 1776 O O . LEU A 1 232 ? -17.188 1.406 16.484 1 98.88 232 LEU A O 1
ATOM 1780 N N . LEU A 1 233 ? -16.812 2.443 18.453 1 98.81 233 LEU A N 1
ATOM 1781 C CA . LEU A 1 233 ? -16.781 1.184 19.188 1 98.81 233 LEU A CA 1
ATOM 1782 C C . LEU A 1 233 ? -18.109 0.447 19.047 1 98.81 233 LEU A C 1
ATOM 1784 O O . LEU A 1 233 ? -18.141 -0.774 18.875 1 98.81 233 LEU A O 1
ATOM 1788 N N . ALA A 1 234 ? -19.188 1.202 19.125 1 98.75 234 ALA A N 1
ATOM 1789 C CA . ALA A 1 234 ? -20.516 0.604 18.953 1 98.75 234 ALA A CA 1
ATOM 1790 C C . ALA A 1 234 ? -20.672 0.035 17.547 1 98.75 234 ALA A C 1
ATOM 1792 O O . ALA A 1 234 ? -21.219 -1.06 17.359 1 98.75 234 ALA A O 1
ATOM 1793 N N . ALA A 1 235 ? -20.25 0.754 16.531 1 98.75 235 ALA A N 1
ATOM 1794 C CA . ALA A 1 235 ? -20.344 0.32 15.133 1 98.75 235 ALA A CA 1
ATOM 1795 C C . ALA A 1 235 ? -19.516 -0.939 14.898 1 98.75 235 ALA A C 1
ATOM 1797 O O . ALA A 1 235 ? -19.922 -1.833 14.156 1 98.75 235 ALA A O 1
ATOM 1798 N N . LEU A 1 236 ? -18.328 -1.042 15.484 1 98.69 236 LEU A N 1
ATOM 1799 C CA . LEU A 1 236 ? -17.484 -2.227 15.391 1 98.69 236 LEU A CA 1
ATOM 1800 C C . LEU A 1 236 ? -18.156 -3.426 16.062 1 98.69 236 LEU A C 1
ATOM 1802 O O . LEU A 1 236 ? -18.125 -4.535 15.516 1 98.69 236 LEU A O 1
ATOM 1806 N N . ALA A 1 237 ? -18.734 -3.188 17.172 1 98.25 237 ALA A N 1
ATOM 1807 C CA . ALA A 1 237 ? -19.391 -4.254 17.938 1 98.25 237 ALA A CA 1
ATOM 1808 C C . ALA A 1 237 ? -20.578 -4.832 17.156 1 98.25 237 ALA A C 1
ATOM 1810 O O . ALA A 1 237 ? -20.812 -6.039 17.188 1 98.25 237 ALA A O 1
ATOM 1811 N N . SER A 1 238 ? -21.328 -4.02 16.453 1 97.5 238 SER A N 1
ATOM 1812 C CA . SER A 1 238 ? -22.516 -4.445 15.727 1 97.5 238 SER A CA 1
ATOM 1813 C C . SER A 1 238 ? -22.172 -5.039 14.367 1 97.5 238 SER A C 1
ATOM 1815 O O . SER A 1 238 ? -23.016 -5.66 13.719 1 97.5 238 SER A O 1
ATOM 1817 N N . GLY A 1 239 ? -20.969 -4.762 13.898 1 96.12 239 GLY A N 1
ATOM 1818 C CA . GLY A 1 239 ? -20.562 -5.227 12.578 1 96.12 239 GLY A CA 1
ATOM 1819 C C . GLY A 1 239 ? -20.875 -4.238 11.477 1 96.12 239 GLY A C 1
ATOM 1820 O O . GLY A 1 239 ? -20.609 -4.504 10.297 1 96.12 239 GLY A O 1
ATOM 1821 N N . ARG A 1 240 ? -21.422 -3.146 11.867 1 97 240 ARG A N 1
ATOM 1822 C CA . ARG A 1 240 ? -21.656 -2.084 10.891 1 97 240 ARG A CA 1
ATOM 1823 C C . ARG A 1 240 ? -20.344 -1.627 10.266 1 97 240 ARG A C 1
ATOM 1825 O O . ARG A 1 240 ? -20.281 -1.326 9.07 1 97 240 ARG A O 1
ATOM 1832 N N . VAL A 1 241 ? -19.359 -1.534 11.055 1 98.56 241 VAL A N 1
ATOM 1833 C CA . VAL A 1 241 ? -17.984 -1.25 10.633 1 98.56 241 VAL A CA 1
ATOM 1834 C C . VAL A 1 241 ? -17.094 -2.451 10.938 1 98.56 241 VAL A C 1
ATOM 1836 O O . VAL A 1 241 ? -17.156 -3.021 12.031 1 98.56 241 VAL A O 1
ATOM 1839 N N . ASP A 1 242 ? -16.297 -2.844 9.992 1 98.44 242 ASP A N 1
ATOM 1840 C CA . ASP A 1 242 ? -15.484 -4.039 10.148 1 98.44 242 ASP A CA 1
ATOM 1841 C C . ASP A 1 242 ? -14.117 -3.697 10.742 1 98.44 242 ASP A C 1
ATOM 1843 O O . ASP A 1 242 ? -13.594 -4.438 11.578 1 98.44 242 ASP A O 1
ATOM 1847 N N . ASN A 1 243 ? -13.5 -2.602 10.219 1 98.56 243 ASN A N 1
ATOM 1848 C CA . ASN A 1 243 ? -12.148 -2.207 10.617 1 98.56 243 ASN A CA 1
ATOM 1849 C C . ASN A 1 243 ? -12.008 -0.688 10.672 1 98.56 243 ASN A C 1
ATOM 1851 O O . ASN A 1 243 ? -12.758 0.036 10.023 1 98.56 243 ASN A O 1
ATOM 1855 N N . ALA A 1 244 ? -11.094 -0.266 11.484 1 98.94 244 ALA A N 1
ATOM 1856 C CA . ALA A 1 244 ? -10.734 1.149 11.508 1 98.94 244 ALA A CA 1
ATOM 1857 C C . ALA A 1 244 ? -9.227 1.326 11.625 1 98.94 244 ALA A C 1
ATOM 1859 O O . ALA A 1 244 ? -8.57 0.612 12.391 1 98.94 244 ALA A O 1
ATOM 1860 N N . ILE A 1 245 ? -8.664 2.154 10.883 1 98.94 245 ILE A N 1
ATOM 1861 C CA . ILE A 1 245 ? -7.277 2.598 10.984 1 98.94 245 ILE A CA 1
ATOM 1862 C C . ILE A 1 245 ? -7.234 4.078 11.359 1 98.94 245 ILE A C 1
ATOM 1864 O O . ILE A 1 245 ? -7.715 4.93 10.609 1 98.94 245 ILE A O 1
ATOM 1868 N N . LEU A 1 246 ? -6.711 4.363 12.523 1 98.94 246 LEU A N 1
ATOM 1869 C CA . LEU A 1 246 ? -6.742 5.699 13.109 1 98.94 246 LEU A CA 1
ATOM 1870 C C . LEU A 1 246 ? -5.332 6.254 13.266 1 98.94 246 LEU A C 1
ATOM 1872 O O . LEU A 1 246 ? -4.531 5.715 14.039 1 98.94 246 LEU A O 1
ATOM 1876 N N . ASP A 1 247 ? -5.035 7.312 12.594 1 98.75 247 ASP A N 1
ATOM 1877 C CA . ASP A 1 247 ? -3.748 7.984 12.742 1 98.75 247 ASP A CA 1
ATOM 1878 C C . ASP A 1 247 ? -3.857 9.188 13.672 1 98.75 247 ASP A C 1
ATOM 1880 O O . ASP A 1 247 ? -2.848 9.805 14.023 1 98.75 247 ASP A O 1
ATOM 1884 N N . VAL A 1 248 ? -5.105 9.578 14.016 1 98.25 248 VAL A N 1
ATOM 1885 C CA . VAL A 1 248 ? -5.41 10.672 14.922 1 98.25 248 VAL A CA 1
ATOM 1886 C C . VAL A 1 248 ? -6.484 10.242 15.922 1 98.25 248 VAL A C 1
ATOM 1888 O O . VAL A 1 248 ? -7.328 9.398 15.602 1 98.25 248 VAL A O 1
ATOM 1891 N N . THR A 1 249 ? -6.402 10.773 17.031 1 98.5 249 THR A N 1
ATOM 1892 C CA . THR A 1 249 ? -7.367 10.469 18.078 1 98.5 249 THR A CA 1
ATOM 1893 C C . THR A 1 249 ? -7.691 11.711 18.891 1 98.5 249 THR A C 1
ATOM 1895 O O . THR A 1 249 ? -7.086 12.766 18.703 1 98.5 249 THR A O 1
ATOM 1898 N N . ASP A 1 250 ? -8.625 11.586 19.703 1 97.69 250 ASP A N 1
ATOM 1899 C CA . ASP A 1 250 ? -8.945 12.609 20.703 1 97.69 250 ASP A CA 1
ATOM 1900 C C . ASP A 1 250 ? -9.023 12 22.109 1 97.69 250 ASP A C 1
ATOM 1902 O O . ASP A 1 250 ? -9.938 11.227 22.406 1 97.69 250 ASP A O 1
ATOM 1906 N N . PRO A 1 251 ? -8.188 12.219 22.969 1 97.25 251 PRO A N 1
ATOM 1907 C CA . PRO A 1 251 ? -7.062 13.156 22.891 1 97.25 251 PRO A CA 1
ATOM 1908 C C . PRO A 1 251 ? -5.863 12.57 22.141 1 97.25 251 PRO A C 1
ATOM 1910 O O . PRO A 1 251 ? -5.859 11.391 21.812 1 97.25 251 PRO A O 1
ATOM 1913 N N . GLU A 1 252 ? -4.902 13.391 21.875 1 95.5 252 GLU A N 1
ATOM 1914 C CA . GLU A 1 252 ? -3.58 13.039 21.359 1 95.5 252 GLU A CA 1
ATOM 1915 C C . GLU A 1 252 ? -2.48 13.562 22.281 1 95.5 252 GLU A C 1
ATOM 1917 O O . GLU A 1 252 ? -2.338 14.773 22.469 1 95.5 252 GLU A O 1
ATOM 1922 N N . PRO A 1 253 ? -1.846 12.742 22.906 1 97.38 253 PRO A N 1
ATOM 1923 C CA . PRO A 1 253 ? -1.716 11.297 22.734 1 97.38 253 PRO A CA 1
ATOM 1924 C C . PRO A 1 253 ? -2.914 10.523 23.281 1 97.38 253 PRO A C 1
ATOM 1926 O O . PRO A 1 253 ? -3.57 10.984 24.219 1 97.38 253 PRO A O 1
ATOM 1929 N N . LEU A 1 254 ? -3.131 9.391 22.688 1 98.5 254 LEU A N 1
ATOM 1930 C CA . LEU A 1 254 ? -4.16 8.492 23.188 1 98.5 254 LEU A CA 1
ATOM 1931 C C . LEU A 1 254 ? -3.74 7.891 24.531 1 98.5 254 LEU A C 1
ATOM 1933 O O . LEU A 1 254 ? -2.674 7.281 24.641 1 98.5 254 LEU A O 1
ATOM 1937 N N . PRO A 1 255 ? -4.496 8.133 25.547 1 98 255 PRO A N 1
ATOM 1938 C CA . PRO A 1 255 ? -4.078 7.648 26.859 1 98 255 PRO A CA 1
ATOM 1939 C C . PRO A 1 255 ? -4.051 6.121 26.938 1 98 255 PRO A C 1
ATOM 1941 O O . PRO A 1 255 ? -4.891 5.453 26.328 1 98 255 PRO A O 1
ATOM 1944 N N . ALA A 1 256 ? -3.117 5.633 27.766 1 97.62 256 ALA A N 1
ATOM 1945 C CA . ALA A 1 256 ? -3.094 4.203 28.047 1 97.62 256 ALA A CA 1
ATOM 1946 C C . ALA A 1 256 ? -4.426 3.74 28.641 1 97.62 256 ALA A C 1
ATOM 1948 O O . ALA A 1 256 ? -5.051 4.461 29.406 1 97.62 256 ALA A O 1
ATOM 1949 N N . GLY A 1 257 ? -4.824 2.537 28.25 1 98.19 257 GLY A N 1
ATOM 1950 C CA . GLY A 1 257 ? -6.074 1.992 28.766 1 98.19 257 GLY A CA 1
ATOM 1951 C C . GLY A 1 257 ? -7.254 2.254 27.844 1 98.19 257 GLY A C 1
ATOM 1952 O O . GLY A 1 257 ? -8.305 1.622 27.984 1 98.19 257 GLY A O 1
ATOM 1953 N N . HIS A 1 258 ? -7.07 3.293 27 1 98.38 258 HIS A N 1
ATOM 1954 C CA . HIS A 1 258 ? -8.156 3.533 26.062 1 98.38 258 HIS A CA 1
ATOM 1955 C C . HIS A 1 258 ? -8.5 2.27 25.281 1 98.38 258 HIS A C 1
ATOM 1957 O O . HIS A 1 258 ? -7.609 1.541 24.844 1 98.38 258 HIS A O 1
ATOM 1963 N N . PRO A 1 259 ? -9.766 2.018 24.984 1 98.38 259 PRO A N 1
ATOM 1964 C CA . PRO A 1 259 ? -10.188 0.759 24.359 1 98.38 259 PRO A CA 1
ATOM 1965 C C . PRO A 1 259 ? -9.656 0.594 22.953 1 98.38 259 PRO A C 1
ATOM 1967 O O . PRO A 1 259 ? -9.539 -0.531 22.453 1 98.38 259 PRO A O 1
ATOM 1970 N N . PHE A 1 260 ? -9.305 1.655 22.25 1 98.75 260 PHE A N 1
ATOM 1971 C CA . PHE A 1 260 ? -8.812 1.582 20.891 1 98.75 260 PHE A CA 1
ATOM 1972 C C . PHE A 1 260 ? -7.535 0.76 20.812 1 98.75 260 PHE A C 1
ATOM 1974 O O . PHE A 1 260 ? -7.312 0.024 19.844 1 98.75 260 PHE A O 1
ATOM 1981 N N . TRP A 1 261 ? -6.707 0.855 21.875 1 98.62 261 TRP A N 1
ATOM 1982 C CA . TRP A 1 261 ? -5.387 0.24 21.844 1 98.62 261 TRP A CA 1
ATOM 1983 C C . TRP A 1 261 ? -5.492 -1.271 21.656 1 98.62 261 TRP A C 1
ATOM 1985 O O . TRP A 1 261 ? -4.719 -1.866 20.906 1 98.62 261 TRP A O 1
ATOM 1995 N N . ALA A 1 262 ? -6.469 -1.857 22.25 1 97.75 262 ALA A N 1
ATOM 1996 C CA . ALA A 1 262 ? -6.496 -3.314 22.359 1 97.75 262 ALA A CA 1
ATOM 1997 C C . ALA A 1 262 ? -7.508 -3.918 21.391 1 97.75 262 ALA A C 1
ATOM 1999 O O . ALA A 1 262 ? -7.586 -5.141 21.25 1 97.75 262 ALA A O 1
ATOM 2000 N N . HIS A 1 263 ? -8.32 -3.092 20.812 1 98.19 263 HIS A N 1
ATOM 2001 C CA . HIS A 1 263 ? -9.359 -3.619 19.938 1 98.19 263 HIS A CA 1
ATOM 2002 C C . HIS A 1 263 ? -8.75 -4.336 18.734 1 98.19 263 HIS A C 1
ATOM 2004 O O . HIS A 1 263 ? -7.938 -3.76 18 1 98.19 263 HIS A O 1
ATOM 2010 N N . PRO A 1 264 ? -9.133 -5.531 18.375 1 97.19 264 PRO A N 1
ATOM 2011 C CA . PRO A 1 264 ? -8.469 -6.324 17.344 1 97.19 264 PRO A CA 1
ATOM 2012 C C . PRO A 1 264 ? -8.742 -5.809 15.938 1 97.19 264 PRO A C 1
ATOM 2014 O O . PRO A 1 264 ? -8.047 -6.195 14.992 1 97.19 264 PRO A O 1
ATOM 2017 N N . ARG A 1 265 ? -9.727 -4.91 15.812 1 98.5 265 ARG A N 1
ATOM 2018 C CA . ARG A 1 265 ? -10.102 -4.418 14.492 1 98.5 265 ARG A CA 1
ATOM 2019 C C . ARG A 1 265 ? -9.711 -2.955 14.312 1 98.5 265 ARG A C 1
ATOM 2021 O O . ARG A 1 265 ? -10.148 -2.293 13.375 1 98.5 265 ARG A O 1
ATOM 2028 N N . ILE A 1 266 ? -8.898 -2.412 15.234 1 98.88 266 ILE A N 1
ATOM 2029 C CA . ILE A 1 266 ? -8.43 -1.034 15.148 1 98.88 266 ILE A CA 1
ATOM 2030 C C . ILE A 1 266 ? -6.902 -1.013 15.094 1 98.88 266 ILE A C 1
ATOM 2032 O O . ILE A 1 266 ? -6.234 -1.643 15.914 1 98.88 266 ILE A O 1
ATOM 2036 N N . ARG A 1 267 ? -6.344 -0.382 14.133 1 98.88 267 ARG A N 1
ATOM 2037 C CA . ARG A 1 267 ? -4.918 -0.065 14.117 1 98.88 267 ARG A CA 1
ATOM 2038 C C . ARG A 1 267 ? -4.68 1.404 14.453 1 98.88 267 ARG A C 1
ATOM 2040 O O . ARG A 1 267 ? -5.371 2.283 13.93 1 98.88 267 ARG A O 1
ATOM 2047 N N . ILE A 1 268 ? -3.711 1.664 15.266 1 98.75 268 ILE A N 1
ATOM 2048 C CA . ILE A 1 268 ? -3.4 3.016 15.719 1 98.75 268 ILE A CA 1
ATOM 2049 C C . ILE A 1 268 ? -1.975 3.381 15.32 1 98.75 268 ILE A C 1
ATOM 2051 O O . ILE A 1 268 ? -1.051 2.582 15.484 1 98.75 268 ILE A O 1
ATOM 2055 N N . THR A 1 269 ? -1.808 4.48 14.734 1 98.69 269 THR A N 1
ATOM 2056 C CA . THR A 1 269 ? -0.505 5.117 14.57 1 98.69 269 THR A CA 1
ATOM 2057 C C . THR A 1 269 ? -0.525 6.539 15.117 1 98.69 269 THR A C 1
ATOM 2059 O O . THR A 1 269 ? -1.579 7.18 15.156 1 98.69 269 THR A O 1
ATOM 2062 N N . PRO A 1 270 ? 0.535 7.055 15.602 1 98 270 PRO A N 1
ATOM 2063 C CA . PRO A 1 270 ? 0.584 8.32 16.328 1 98 270 PRO A CA 1
ATOM 2064 C C . PRO A 1 270 ? 0.796 9.523 15.414 1 98 270 PRO A C 1
ATOM 2066 O O . PRO A 1 270 ? 1.796 10.234 15.547 1 98 270 PRO A O 1
ATOM 2069 N N . HIS A 1 271 ? -0.188 9.789 14.5 1 96.12 271 HIS A N 1
ATOM 2070 C CA . HIS A 1 271 ? -0.216 10.977 13.656 1 96.12 271 HIS A CA 1
ATOM 2071 C C . HIS A 1 271 ? 1 11.031 12.742 1 96.12 271 HIS A C 1
ATOM 2073 O O . HIS A 1 271 ? 1.664 12.07 12.641 1 96.12 271 HIS A O 1
ATOM 2079 N N . ILE A 1 272 ? 1.241 9.945 12.039 1 96.5 272 ILE A N 1
ATOM 2080 C CA . ILE A 1 272 ? 2.436 9.82 11.211 1 96.5 272 ILE A CA 1
ATOM 2081 C C . ILE A 1 272 ? 2.039 9.773 9.734 1 96.5 272 ILE A C 1
ATOM 2083 O O . ILE A 1 272 ? 2.893 9.594 8.859 1 96.5 272 ILE A O 1
ATOM 2087 N N . ALA A 1 273 ? 0.738 9.859 9.406 1 96.44 273 ALA A N 1
ATOM 2088 C CA . ALA A 1 273 ? 0.272 9.672 8.031 1 96.44 273 ALA A CA 1
ATOM 2089 C C . ALA A 1 273 ? 0.988 10.617 7.078 1 96.44 273 ALA A C 1
ATOM 2091 O O . ALA A 1 273 ? 1.289 10.25 5.938 1 96.44 273 ALA A O 1
ATOM 2092 N N . SER A 1 274 ? 1.189 11.773 7.586 1 92.06 274 SER A N 1
ATOM 2093 C CA . SER A 1 274 ? 1.88 12.789 6.789 1 92.06 274 SER A CA 1
ATOM 2094 C C . SER A 1 274 ? 2.713 13.711 7.672 1 92.06 274 SER A C 1
ATOM 2096 O O . SER A 1 274 ? 2.312 14.039 8.789 1 92.06 274 SER A O 1
ATOM 2098 N N . ALA A 1 275 ? 3.869 14.016 7.195 1 88.88 275 ALA A N 1
ATOM 2099 C CA . ALA A 1 275 ? 4.77 14.914 7.91 1 88.88 275 ALA A CA 1
ATOM 2100 C C . ALA A 1 275 ? 5.434 15.898 6.949 1 88.88 275 ALA A C 1
ATOM 2102 O O . ALA A 1 275 ? 5.801 15.539 5.832 1 88.88 275 ALA A O 1
ATOM 2103 N N . THR A 1 276 ? 5.535 17.094 7.457 1 89.81 276 THR A N 1
ATOM 2104 C CA . THR A 1 276 ? 6.262 18.109 6.691 1 89.81 276 THR A CA 1
ATOM 2105 C C . THR A 1 276 ? 7.746 17.75 6.609 1 89.81 276 THR A C 1
ATOM 2107 O O . THR A 1 276 ? 8.359 17.391 7.613 1 89.81 276 THR A O 1
ATOM 2110 N N . ARG A 1 277 ? 8.234 17.781 5.465 1 89.38 277 ARG A N 1
ATOM 2111 C CA . ARG A 1 277 ? 9.664 17.578 5.246 1 89.38 277 ARG A CA 1
ATOM 2112 C C . ARG A 1 277 ? 10.391 18.906 5.082 1 89.38 277 ARG A C 1
ATOM 2114 O O . ARG A 1 277 ? 10.039 19.703 4.211 1 89.38 277 ARG A O 1
ATOM 2121 N N . PRO A 1 278 ? 11.391 19.062 5.84 1 88.81 278 PRO A N 1
ATOM 2122 C CA . PRO A 1 278 ? 12.055 20.375 5.824 1 88.81 278 PRO A CA 1
ATOM 2123 C C . PRO A 1 278 ? 12.547 20.766 4.438 1 88.81 278 PRO A C 1
ATOM 2125 O O . PRO A 1 278 ? 12.367 21.922 4.02 1 88.81 278 PRO A O 1
ATOM 2128 N N . ASP A 1 279 ? 13.117 19.844 3.711 1 88.31 279 ASP A N 1
ATOM 2129 C CA . ASP A 1 279 ? 13.703 20.188 2.422 1 88.31 279 ASP A CA 1
ATOM 2130 C C . ASP A 1 279 ? 12.633 20.672 1.443 1 88.31 279 ASP A C 1
ATOM 2132 O O . ASP A 1 279 ? 12.758 21.75 0.867 1 88.31 279 ASP A O 1
ATOM 2136 N N . THR A 1 280 ? 11.578 19.984 1.357 1 92.25 280 THR A N 1
ATOM 2137 C CA . THR A 1 280 ? 10.539 20.391 0.413 1 92.25 280 THR A CA 1
ATOM 2138 C C . THR A 1 280 ? 9.703 21.531 0.978 1 92.25 280 THR A C 1
ATOM 2140 O O . THR A 1 280 ? 9.172 22.344 0.223 1 92.25 280 THR A O 1
ATOM 2143 N N . ALA A 1 281 ? 9.617 21.594 2.242 1 94.88 281 ALA A N 1
ATOM 2144 C CA . ALA A 1 281 ? 8.867 22.672 2.889 1 94.88 281 ALA A CA 1
ATOM 2145 C C . ALA A 1 281 ? 9.508 24.031 2.617 1 94.88 281 ALA A C 1
ATOM 2147 O O . ALA A 1 281 ? 8.82 25 2.289 1 94.88 281 ALA A O 1
ATOM 2148 N N . VAL A 1 282 ? 10.82 24.109 2.746 1 96.44 282 VAL A N 1
ATOM 2149 C CA . VAL A 1 282 ? 11.539 25.359 2.523 1 96.44 282 VAL A CA 1
ATOM 2150 C C . VAL A 1 282 ? 11.367 25.797 1.074 1 96.44 282 VAL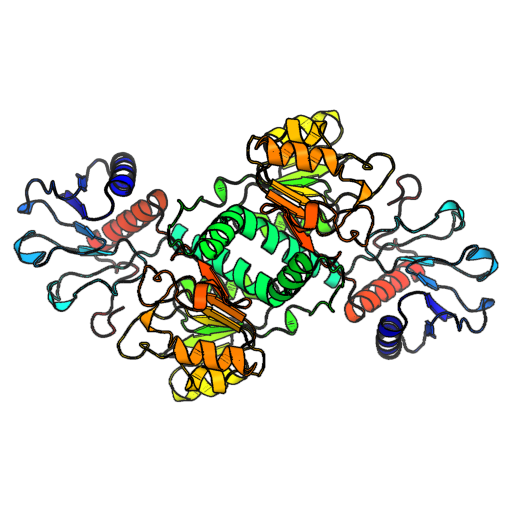 A C 1
ATOM 2152 O O . VAL A 1 282 ? 11.109 26.969 0.807 1 96.44 282 VAL A O 1
ATOM 2155 N N . ASP A 1 283 ? 11.445 24.844 0.183 1 96.62 283 ASP A N 1
ATOM 2156 C CA . ASP A 1 283 ? 11.25 25.172 -1.227 1 96.62 283 ASP A CA 1
ATOM 2157 C C . ASP A 1 283 ? 9.859 25.75 -1.471 1 96.62 283 ASP A C 1
ATOM 2159 O O . ASP A 1 283 ? 9.695 26.719 -2.215 1 96.62 283 ASP A O 1
ATOM 2163 N N . ALA A 1 284 ? 8.898 25.156 -0.859 1 96.44 284 ALA A N 1
ATOM 2164 C CA . ALA A 1 284 ? 7.523 25.625 -1 1 96.44 284 ALA A CA 1
ATOM 2165 C C . ALA A 1 284 ? 7.355 27.031 -0.419 1 96.44 284 ALA A C 1
ATOM 2167 O O . ALA A 1 284 ? 6.691 27.875 -1.018 1 96.44 284 ALA A O 1
ATOM 2168 N N . VAL A 1 285 ? 7.945 27.281 0.725 1 97.25 285 VAL A N 1
ATOM 2169 C CA . VAL A 1 285 ? 7.863 28.578 1.391 1 97.25 285 VAL A CA 1
ATOM 2170 C C . VAL A 1 285 ? 8.531 29.641 0.526 1 97.25 285 VAL A C 1
ATOM 2172 O O . VAL A 1 285 ? 7.957 3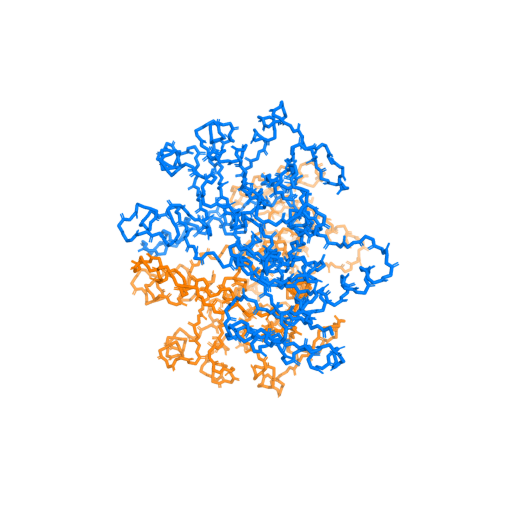0.703 0.294 1 97.25 285 VAL A O 1
ATOM 2175 N N . LEU A 1 286 ? 9.711 29.312 -0.004 1 97.5 286 LEU A N 1
ATOM 2176 C CA . LEU A 1 286 ? 10.453 30.266 -0.824 1 97.5 286 LEU A CA 1
ATOM 2177 C C . LEU A 1 286 ? 9.695 30.562 -2.115 1 97.5 286 LEU A C 1
ATOM 2179 O O . LEU A 1 286 ? 9.68 31.703 -2.576 1 97.5 286 LEU A O 1
ATOM 2183 N N . ALA A 1 287 ? 9.109 29.578 -2.65 1 97.62 287 ALA A N 1
ATOM 2184 C CA . ALA A 1 287 ? 8.289 29.781 -3.84 1 97.62 287 ALA A CA 1
ATOM 2185 C C . ALA A 1 287 ? 7.117 30.719 -3.539 1 97.62 287 ALA A C 1
ATOM 2187 O O . ALA A 1 287 ? 6.793 31.594 -4.344 1 97.62 287 ALA A O 1
ATOM 2188 N N . ASN A 1 288 ? 6.469 30.531 -2.4 1 97.88 288 ASN A N 1
ATOM 2189 C CA . ASN A 1 288 ? 5.367 31.391 -1.993 1 97.88 288 ASN A CA 1
ATOM 2190 C C . ASN A 1 288 ? 5.844 32.812 -1.707 1 97.88 288 ASN A C 1
ATOM 2192 O O . ASN A 1 288 ? 5.148 33.781 -2.02 1 97.88 288 ASN A O 1
ATOM 2196 N N . LEU A 1 289 ? 7.016 32.938 -1.145 1 97.44 289 LEU A N 1
ATOM 2197 C CA . LEU A 1 289 ? 7.578 34.281 -0.892 1 97.44 289 LEU A CA 1
ATOM 2198 C C . LEU A 1 289 ? 7.832 35 -2.199 1 97.44 289 LEU A C 1
ATOM 2200 O O . LEU A 1 289 ? 7.602 36.219 -2.287 1 97.44 289 LEU A O 1
ATOM 2204 N N . ALA A 1 290 ? 8.328 34.281 -3.156 1 97.5 290 ALA A N 1
ATOM 2205 C CA . ALA A 1 290 ? 8.531 34.875 -4.477 1 97.5 290 ALA A CA 1
ATOM 2206 C C . ALA A 1 290 ? 7.211 35.344 -5.062 1 97.5 290 ALA A C 1
ATOM 2208 O O . ALA A 1 290 ? 7.145 36.469 -5.613 1 97.5 290 ALA A O 1
ATOM 2209 N N . ARG A 1 291 ? 6.191 34.562 -4.934 1 97.75 291 ARG A N 1
ATOM 2210 C CA . ARG A 1 291 ? 4.863 35 -5.383 1 97.75 291 ARG A CA 1
ATOM 2211 C C . ARG A 1 291 ? 4.402 36.25 -4.652 1 97.75 291 ARG A C 1
ATOM 2213 O O . ARG A 1 291 ? 3.92 37.188 -5.273 1 97.75 291 ARG A O 1
ATOM 2220 N N . HIS A 1 292 ? 4.551 36.219 -3.34 1 97.25 292 HIS A N 1
ATOM 2221 C CA . HIS A 1 292 ? 4.148 37.344 -2.488 1 97.25 292 HIS A CA 1
ATOM 2222 C C . HIS A 1 292 ? 4.844 38.625 -2.906 1 97.25 292 HIS A C 1
ATOM 2224 O O . HIS A 1 292 ? 4.195 39.656 -3.051 1 97.25 292 HIS A O 1
ATOM 2230 N N . ARG A 1 293 ? 6.105 38.531 -3.156 1 95.88 293 ARG A N 1
ATOM 2231 C CA . ARG A 1 293 ? 6.902 39.688 -3.533 1 95.88 293 ARG A CA 1
ATOM 2232 C C . ARG A 1 293 ? 6.512 40.219 -4.918 1 95.88 293 ARG A C 1
ATOM 2234 O O . ARG A 1 293 ? 6.617 41.406 -5.199 1 95.88 293 ARG A O 1
ATOM 2241 N N . ALA A 1 294 ? 6.07 39.312 -5.703 1 97.44 294 ALA A N 1
ATOM 2242 C CA . ALA A 1 294 ? 5.676 39.656 -7.062 1 97.44 294 ALA A CA 1
ATOM 2243 C C . ALA A 1 294 ? 4.219 40.094 -7.117 1 97.44 294 ALA A C 1
ATOM 2245 O O . ALA A 1 294 ? 3.697 40.406 -8.188 1 97.44 294 ALA A O 1
ATOM 2246 N N . GLY A 1 295 ? 3.574 40.062 -6.023 1 96.56 295 GLY A N 1
ATOM 2247 C CA . GLY A 1 295 ? 2.176 40.469 -5.98 1 96.56 295 GLY A CA 1
ATOM 2248 C C . GLY A 1 295 ? 1.241 39.406 -6.535 1 96.56 295 GLY A C 1
ATOM 2249 O O . GLY A 1 295 ? 0.126 39.719 -6.961 1 96.56 295 GLY A O 1
ATOM 2250 N N . GLN A 1 296 ? 1.745 38.219 -6.617 1 97.38 296 GLN A N 1
ATOM 2251 C CA . GLN A 1 296 ? 0.951 37.094 -7.09 1 97.38 296 GLN A CA 1
ATOM 2252 C C . GLN A 1 296 ? 0.309 36.344 -5.926 1 97.38 296 GLN A C 1
ATOM 2254 O O . GLN A 1 296 ? 0.811 36.375 -4.801 1 97.38 296 GLN A O 1
ATOM 2259 N N . PRO A 1 297 ? -0.812 35.688 -6.164 1 96.25 297 PRO A N 1
ATOM 2260 C CA . PRO A 1 297 ? -1.434 34.906 -5.102 1 96.25 297 PRO A CA 1
ATOM 2261 C C . PRO A 1 297 ? -0.544 33.75 -4.621 1 96.25 297 PRO A C 1
ATOM 2263 O O . PRO A 1 297 ? 0.058 33.062 -5.438 1 96.25 297 PRO A O 1
ATOM 2266 N N . MET A 1 298 ? -0.445 33.656 -3.33 1 97.19 298 MET A N 1
ATOM 2267 C CA . MET A 1 298 ? 0.301 32.531 -2.742 1 97.19 298 MET A CA 1
ATOM 2268 C C . MET A 1 298 ? -0.524 31.25 -2.76 1 97.19 298 MET A C 1
ATOM 2270 O O . MET A 1 298 ? -1.748 31.297 -2.896 1 97.19 298 MET A O 1
ATOM 2274 N N . ILE A 1 299 ? 0.094 30.141 -2.664 1 95 299 ILE A N 1
ATOM 2275 C CA . ILE A 1 299 ? -0.542 28.828 -2.604 1 95 299 ILE A CA 1
ATOM 2276 C C . ILE A 1 299 ? -0.735 28.422 -1.146 1 95 299 ILE A C 1
ATOM 2278 O O . ILE A 1 299 ? 0.211 28.453 -0.355 1 95 299 ILE A O 1
ATOM 2282 N N . GLY A 1 300 ? -2 28.062 -0.804 1 94.81 300 GLY A N 1
ATOM 2283 C CA . GLY A 1 300 ? -2.262 27.531 0.525 1 94.81 300 GLY A CA 1
ATOM 2284 C C . GLY A 1 300 ? -2.811 28.562 1.483 1 94.81 300 GLY A C 1
ATOM 2285 O O . GLY A 1 300 ? -2.869 28.328 2.693 1 94.81 300 GLY A O 1
ATOM 2286 N N . VAL A 1 301 ? -3.174 29.766 0.933 1 96.06 301 VAL A N 1
ATOM 2287 C CA . VAL A 1 301 ? -3.711 30.812 1.788 1 96.06 301 VAL A CA 1
ATOM 2288 C C . VAL A 1 301 ? -5.016 30.344 2.426 1 96.06 301 VAL A C 1
ATOM 2290 O O . VAL A 1 301 ? -5.898 29.828 1.739 1 96.06 301 VAL A O 1
ATOM 2293 N N . VAL A 1 302 ? -5.082 30.547 3.711 1 94.12 302 VAL A N 1
ATOM 2294 C CA . VAL A 1 302 ? -6.227 30.125 4.508 1 94.12 302 VAL A CA 1
ATOM 2295 C C . VAL A 1 302 ? -7.375 31.109 4.344 1 94.12 302 VAL A C 1
ATOM 2297 O O . VAL A 1 302 ? -7.16 32.344 4.375 1 94.12 302 VAL A O 1
ATOM 2300 N N . ASP A 1 303 ? -8.531 30.625 4.062 1 91.06 303 ASP A N 1
ATOM 2301 C CA . ASP A 1 303 ? -9.75 31.422 4.172 1 91.06 303 ASP A CA 1
ATOM 2302 C C . ASP A 1 303 ? -10.203 31.531 5.625 1 91.06 303 ASP A C 1
ATOM 2304 O O . ASP A 1 303 ? -10.727 30.578 6.195 1 91.06 303 ASP A O 1
ATOM 2308 N N . ARG A 1 304 ? -10.094 32.625 6.203 1 89.44 304 ARG A N 1
ATOM 2309 C CA . ARG A 1 304 ? -10.352 32.844 7.621 1 89.44 304 ARG A CA 1
ATOM 2310 C C . ARG A 1 304 ? -11.82 32.594 7.949 1 89.44 304 ARG A C 1
ATOM 2312 O O . ARG A 1 304 ? -12.164 32.25 9.078 1 89.44 304 ARG A O 1
ATOM 2319 N N . ALA A 1 305 ? -12.648 32.875 6.953 1 85.06 305 ALA A N 1
ATOM 2320 C CA . ALA A 1 305 ? -14.078 32.656 7.16 1 85.06 305 ALA A CA 1
ATOM 2321 C C . ALA A 1 305 ? -14.383 31.156 7.301 1 85.06 305 ALA A C 1
ATOM 2323 O O . ALA A 1 305 ? -15.281 30.766 8.055 1 85.06 305 ALA A O 1
ATOM 2324 N N . ARG A 1 306 ? -13.586 30.359 6.703 1 83.69 306 ARG A N 1
ATOM 2325 C CA . ARG A 1 306 ? -13.789 28.922 6.715 1 83.69 306 ARG A CA 1
ATOM 2326 C C . ARG A 1 306 ? -12.906 28.25 7.758 1 83.69 306 ARG A C 1
ATOM 2328 O O . ARG A 1 306 ? -13.195 27.125 8.195 1 83.69 306 ARG A O 1
ATOM 2335 N N . GLY A 1 307 ? -11.797 28.922 8.094 1 79.19 307 GLY A N 1
ATOM 2336 C CA . GLY A 1 307 ? -10.875 28.391 9.086 1 79.19 307 GLY A CA 1
ATOM 2337 C C . GLY A 1 307 ? -9.859 27.438 8.508 1 79.19 307 GLY A C 1
ATOM 2338 O O . GLY A 1 307 ? -9.219 26.688 9.242 1 79.19 307 GLY A O 1
ATOM 2339 N N . TYR A 1 308 ? -9.914 27.359 7.207 1 83.88 308 TYR A N 1
ATOM 2340 C CA . TYR A 1 308 ? -8.93 26.516 6.539 1 83.88 308 TYR A CA 1
ATOM 2341 C C . TYR A 1 308 ? -8.664 27 5.117 1 83.88 308 TYR A C 1
ATOM 2343 O O . TYR A 1 308 ? -9.453 27.766 4.566 1 83.88 308 TYR A O 1
ATOM 2351 N N . MET B 1 1 ? -14.195 -31.219 -30.266 1 93.06 1 MET B N 1
ATOM 2352 C CA . MET B 1 1 ? -13.156 -30.484 -29.547 1 93.06 1 MET B CA 1
ATOM 2353 C C . MET B 1 1 ? -13.688 -29.969 -28.219 1 93.06 1 MET B C 1
ATOM 2355 O O . MET B 1 1 ? -14.805 -29.438 -28.156 1 93.06 1 MET B O 1
ATOM 2359 N N . SER B 1 2 ? -12.961 -30.281 -27.141 1 96.94 2 SER B N 1
ATOM 2360 C CA . SER B 1 2 ? -13.43 -29.812 -25.844 1 96.94 2 SER B CA 1
ATOM 2361 C C . SER B 1 2 ? -12.273 -29.312 -24.984 1 96.94 2 SER B C 1
ATOM 2363 O O . SER B 1 2 ? -11.102 -29.547 -25.312 1 96.94 2 SER B O 1
ATOM 2365 N N . PHE B 1 3 ? -12.641 -28.531 -24.031 1 97.94 3 PHE B N 1
ATOM 2366 C CA . PHE B 1 3 ? -11.734 -27.984 -23.031 1 97.94 3 PHE B CA 1
ATOM 2367 C C . PHE B 1 3 ? -11.977 -28.625 -21.672 1 97.94 3 PHE B C 1
ATOM 2369 O O . PHE B 1 3 ? -13.109 -28.609 -21.172 1 97.94 3 PHE B O 1
ATOM 2376 N N . LEU B 1 4 ? -10.922 -29.188 -21.094 1 97.75 4 LEU B N 1
ATOM 2377 C CA . LEU B 1 4 ? -11.047 -29.859 -19.812 1 97.75 4 LEU B CA 1
ATOM 2378 C C . LEU B 1 4 ? -10.383 -29.031 -18.703 1 97.75 4 LEU B C 1
ATOM 2380 O O . LEU B 1 4 ? -9.258 -28.547 -18.875 1 97.75 4 LEU B O 1
ATOM 2384 N N . TYR B 1 5 ? -11.086 -28.844 -17.641 1 97.62 5 TYR B N 1
ATOM 2385 C CA . TYR B 1 5 ? -10.594 -28.156 -16.453 1 97.62 5 TYR B 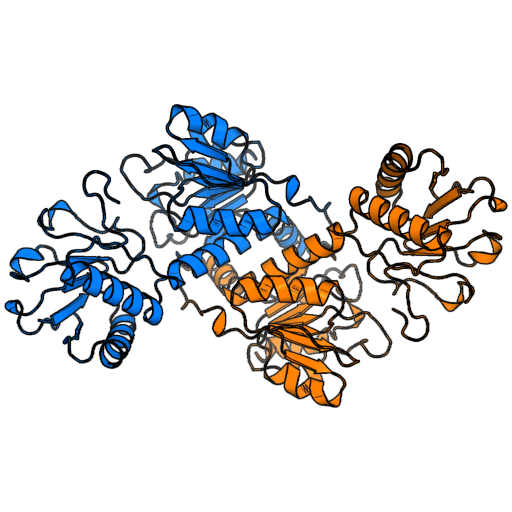CA 1
ATOM 2386 C C . TYR B 1 5 ? -10.422 -29.109 -15.289 1 97.62 5 TYR B C 1
ATOM 2388 O O . TYR B 1 5 ? -11.359 -29.828 -14.914 1 97.62 5 TYR B O 1
ATOM 2396 N N . LYS B 1 6 ? -9.195 -29.125 -14.758 1 95.88 6 LYS B N 1
ATOM 2397 C CA . LYS B 1 6 ? -8.906 -29.984 -13.602 1 95.88 6 LYS B CA 1
ATOM 2398 C C . LYS B 1 6 ? -8.289 -29.188 -12.469 1 95.88 6 LYS B C 1
ATOM 2400 O O . LYS B 1 6 ? -7.066 -29.156 -12.305 1 95.88 6 LYS B O 1
ATOM 2405 N N . ALA B 1 7 ? -9.055 -28.594 -11.617 1 92.75 7 ALA B N 1
ATOM 2406 C CA . ALA B 1 7 ? -8.688 -27.859 -10.414 1 92.75 7 ALA B CA 1
ATOM 2407 C C . ALA B 1 7 ? -9.875 -27.719 -9.469 1 92.75 7 ALA B C 1
ATOM 2409 O O . ALA B 1 7 ? -10.727 -28.609 -9.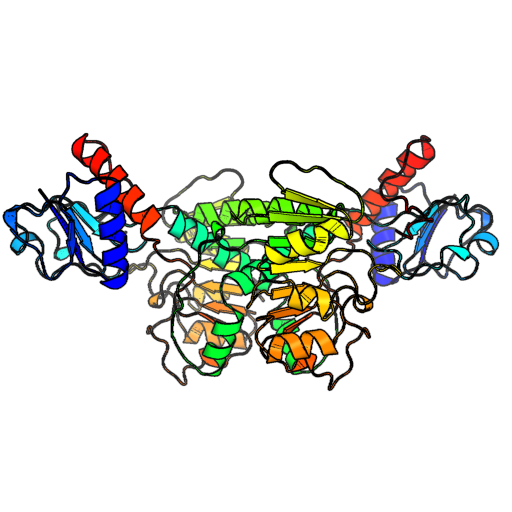398 1 92.75 7 ALA B O 1
ATOM 2410 N N . ASP B 1 8 ? -9.898 -26.688 -8.648 1 88.62 8 ASP B N 1
ATOM 2411 C CA . ASP B 1 8 ? -10.992 -26.5 -7.691 1 88.62 8 ASP B CA 1
ATOM 2412 C C . ASP B 1 8 ? -12.336 -26.406 -8.406 1 88.62 8 ASP B C 1
ATOM 2414 O O . ASP B 1 8 ? -12.531 -25.547 -9.273 1 88.62 8 ASP B O 1
ATOM 2418 N N . PRO B 1 9 ? -13.281 -27.25 -8.039 1 90.06 9 PRO B N 1
ATOM 2419 C CA . PRO B 1 9 ? -14.539 -27.328 -8.773 1 90.06 9 PRO B CA 1
ATOM 2420 C C . PRO B 1 9 ? -15.367 -26.047 -8.664 1 90.06 9 PRO B C 1
ATOM 2422 O O . PRO B 1 9 ? -16.109 -25.703 -9.586 1 90.06 9 PRO B O 1
ATOM 2425 N N . VAL B 1 10 ? -15.273 -25.453 -7.512 1 88 10 VAL B N 1
ATOM 2426 C CA . VAL B 1 10 ? -16.031 -24.219 -7.344 1 88 10 VAL B CA 1
ATOM 2427 C C . VAL B 1 10 ? -15.547 -23.172 -8.352 1 88 10 VAL B C 1
ATOM 2429 O O . VAL B 1 10 ? -16.359 -22.531 -9.023 1 88 10 VAL B O 1
ATOM 2432 N N . ARG B 1 11 ? -14.305 -23.016 -8.523 1 88.56 11 ARG B N 1
ATOM 2433 C CA . ARG B 1 11 ? -13.727 -22.125 -9.531 1 88.56 11 ARG B CA 1
ATOM 2434 C C . ARG B 1 11 ? -14.031 -22.625 -10.938 1 88.56 11 ARG B C 1
ATOM 2436 O O . ARG B 1 11 ? -14.219 -21.828 -11.859 1 88.56 11 ARG B O 1
ATOM 2443 N N . GLY B 1 12 ? -14.094 -23.938 -10.992 1 93.62 12 GLY B N 1
ATOM 2444 C CA . GLY B 1 12 ? -14.43 -24.547 -12.266 1 93.62 12 GLY B CA 1
ATOM 2445 C C . GLY B 1 12 ? -15.789 -24.141 -12.789 1 93.62 12 GLY B C 1
ATOM 2446 O O . GLY B 1 12 ? -15.961 -23.906 -13.984 1 93.62 12 GLY B O 1
ATOM 2447 N N . ALA B 1 13 ? -16.703 -24.031 -11.875 1 94.56 13 ALA B N 1
ATOM 2448 C CA . ALA B 1 13 ? -18.047 -23.609 -12.25 1 94.56 13 ALA B CA 1
ATOM 2449 C C . ALA B 1 13 ? -18.031 -22.188 -12.797 1 94.56 13 ALA B C 1
ATOM 2451 O O . ALA B 1 13 ? -18.766 -21.875 -13.734 1 94.56 13 ALA B O 1
ATOM 2452 N N . GLN B 1 14 ? -17.219 -21.406 -12.242 1 93.75 14 GLN B N 1
ATOM 2453 C CA . GLN B 1 14 ? -17.078 -20.031 -12.719 1 93.75 14 GLN B CA 1
ATOM 2454 C C . GLN B 1 14 ? -16.438 -19.984 -14.102 1 93.75 14 GLN B C 1
ATOM 2456 O O . GLN B 1 14 ? -16.859 -19.219 -14.969 1 93.75 14 GLN B O 1
ATOM 2461 N N . TRP B 1 15 ? -15.438 -20.828 -14.281 1 95.62 15 TRP B N 1
ATOM 2462 C CA . TRP B 1 15 ? -14.82 -20.953 -15.594 1 95.62 15 TRP B CA 1
ATOM 2463 C C . TRP B 1 15 ? -15.852 -21.406 -16.625 1 95.62 15 TRP B C 1
ATOM 2465 O O . TRP B 1 15 ? -15.93 -20.828 -17.719 1 95.62 15 TRP B O 1
ATOM 2475 N N . ALA B 1 16 ? -16.609 -22.359 -16.219 1 96.56 16 ALA B N 1
ATOM 2476 C CA . ALA B 1 16 ? -17.625 -22.906 -17.125 1 96.56 16 ALA B CA 1
ATOM 2477 C C . ALA B 1 16 ? -18.609 -21.828 -17.562 1 96.56 16 ALA B C 1
ATOM 2479 O O . ALA B 1 16 ? -18.938 -21.75 -18.75 1 96.56 16 ALA B O 1
ATOM 2480 N N . ALA B 1 17 ? -19.062 -21.062 -16.641 1 96.38 17 ALA B N 1
ATOM 2481 C CA . ALA B 1 17 ? -20 -19.984 -16.953 1 96.38 17 ALA B CA 1
ATOM 2482 C C . ALA B 1 17 ? -19.391 -18.984 -17.922 1 96.38 17 ALA B C 1
ATOM 2484 O O . ALA B 1 17 ? -20.062 -18.547 -18.875 1 96.38 17 ALA B O 1
ATOM 2485 N N . ARG B 1 18 ? -18.203 -18.641 -17.703 1 95.75 18 ARG B N 1
ATOM 2486 C CA . ARG B 1 18 ? -17.516 -17.688 -18.562 1 95.75 18 ARG B CA 1
ATOM 2487 C C . ARG B 1 18 ? -17.266 -18.281 -19.953 1 95.75 18 ARG B C 1
ATOM 2489 O O . ARG B 1 18 ? -17.406 -17.594 -20.969 1 95.75 18 ARG B O 1
ATOM 2496 N N . PHE B 1 19 ? -16.891 -19.547 -20.062 1 95.94 19 PHE B N 1
ATOM 2497 C CA . PHE B 1 19 ? -16.688 -20.234 -21.328 1 95.94 19 PHE B CA 1
ATOM 2498 C C . PHE B 1 19 ? -17.984 -20.266 -22.141 1 95.94 19 PHE B C 1
ATOM 2500 O O . PHE B 1 19 ? -17.984 -20.047 -23.344 1 95.94 19 PHE B O 1
ATOM 2507 N N . ALA B 1 20 ? -19.047 -20.531 -21.391 1 96.31 20 ALA B N 1
ATOM 2508 C CA . ALA B 1 20 ? -20.359 -20.594 -22.031 1 96.31 20 ALA B CA 1
ATOM 2509 C C . ALA B 1 20 ? -20.703 -19.25 -22.688 1 96.31 20 ALA B C 1
ATOM 2511 O O . ALA B 1 20 ? -21.344 -19.219 -23.734 1 96.31 20 ALA B O 1
ATOM 2512 N N . GLN B 1 21 ? -20.312 -18.203 -22.094 1 96.31 21 GLN B N 1
ATOM 2513 C CA . GLN B 1 21 ? -20.609 -16.859 -22.578 1 96.31 21 GLN B CA 1
ATOM 2514 C C . GLN B 1 21 ? -19.656 -16.469 -23.703 1 96.31 21 GLN B C 1
ATOM 2516 O O . GLN B 1 21 ? -20.078 -15.914 -24.719 1 96.31 21 GLN B O 1
ATOM 2521 N N . ARG B 1 22 ? -18.375 -16.797 -23.594 1 96.44 22 ARG B N 1
ATOM 2522 C CA . ARG B 1 22 ? -17.344 -16.234 -24.469 1 96.44 22 ARG B CA 1
ATOM 2523 C C . ARG B 1 22 ? -17 -17.188 -25.609 1 96.44 22 ARG B C 1
ATOM 2525 O O . ARG B 1 22 ? -16.531 -16.75 -26.656 1 96.44 22 ARG B O 1
ATOM 2532 N N . ALA B 1 23 ? -17.172 -18.469 -25.391 1 96.5 23 ALA B N 1
ATOM 2533 C CA . ALA B 1 23 ? -16.844 -19.5 -26.375 1 96.5 23 ALA B CA 1
ATOM 2534 C C . ALA B 1 23 ? -17.875 -20.625 -26.328 1 96.5 23 ALA B C 1
ATOM 2536 O O . ALA B 1 23 ? -17.516 -21.781 -26.094 1 96.5 23 ALA B O 1
ATOM 2537 N N . PRO B 1 24 ? -19.125 -20.312 -26.672 1 95.75 24 PRO B N 1
ATOM 2538 C CA . PRO B 1 24 ? -20.203 -21.297 -26.547 1 95.75 24 PRO B CA 1
ATOM 2539 C C . PRO B 1 24 ? -19.969 -22.516 -27.438 1 95.75 24 PRO B C 1
ATOM 2541 O O . PRO B 1 24 ? -20.531 -23.594 -27.172 1 95.75 24 PRO B O 1
ATOM 2544 N N . ASP B 1 25 ? -19.156 -22.406 -28.375 1 95.81 25 ASP B N 1
ATOM 2545 C CA . ASP B 1 25 ? -18.953 -23.484 -29.328 1 95.81 25 ASP B CA 1
ATOM 2546 C C . ASP B 1 25 ? -17.844 -24.438 -28.875 1 95.81 25 ASP B C 1
ATOM 2548 O O . ASP B 1 25 ? -17.562 -25.438 -29.516 1 95.81 25 ASP B O 1
ATOM 2552 N N . LEU B 1 26 ? -17.219 -24.141 -27.812 1 96.38 26 LEU B N 1
ATOM 2553 C CA . LEU B 1 26 ? -16.172 -25 -27.25 1 96.38 26 LEU B CA 1
ATOM 2554 C C . LEU B 1 26 ? -16.656 -25.672 -25.969 1 96.38 26 LEU B C 1
ATOM 2556 O O . LEU B 1 26 ? -16.625 -25.062 -24.891 1 96.38 26 LEU B O 1
ATOM 2560 N N . PRO B 1 27 ? -17.047 -26.906 -26.125 1 96.81 27 PRO B N 1
ATOM 2561 C CA . PRO B 1 27 ? -17.516 -27.609 -24.938 1 96.81 27 PRO B CA 1
ATOM 2562 C C . PRO B 1 27 ? -16.5 -27.578 -23.797 1 96.81 27 PRO B C 1
ATOM 2564 O O . PRO B 1 27 ? -15.305 -27.75 -24.031 1 96.81 27 PRO B O 1
ATOM 2567 N N . PHE B 1 28 ? -16.953 -27.266 -22.609 1 97.62 28 PHE B N 1
ATOM 2568 C CA . PHE B 1 28 ? -16.156 -27.172 -21.391 1 97.62 28 PHE B CA 1
ATOM 2569 C C . PHE B 1 28 ? -16.531 -28.281 -20.406 1 97.62 28 PHE B C 1
ATOM 2571 O O . PHE B 1 28 ? -17.703 -28.453 -20.078 1 97.62 28 PHE B O 1
ATOM 2578 N N . ARG B 1 29 ? -15.523 -29 -20.016 1 97.19 29 ARG B N 1
ATOM 2579 C CA . ARG B 1 29 ? -15.734 -30.109 -19.078 1 97.19 29 ARG B CA 1
ATOM 2580 C C . ARG B 1 29 ? -14.938 -29.906 -17.797 1 97.19 29 ARG B C 1
ATOM 2582 O O . ARG B 1 29 ? -13.844 -29.344 -17.828 1 97.19 29 ARG B O 1
ATOM 2589 N N . ILE B 1 30 ? -15.469 -30.391 -16.703 1 96.94 30 ILE B N 1
ATOM 2590 C CA . ILE B 1 30 ? -14.797 -30.297 -15.414 1 96.94 30 ILE B CA 1
ATOM 2591 C C . ILE B 1 30 ? -14.445 -31.688 -14.906 1 96.94 30 ILE B C 1
ATOM 2593 O O . ILE B 1 30 ? -15.32 -32.562 -14.789 1 96.94 30 ILE B O 1
ATOM 2597 N N . TRP B 1 31 ? -13.211 -31.844 -14.68 1 94.5 31 TRP B N 1
ATOM 2598 C CA . TRP B 1 31 ? -12.727 -33.094 -14.109 1 94.5 31 TRP B CA 1
ATOM 2599 C C . TRP B 1 31 ? -13.477 -33.438 -12.828 1 94.5 31 TRP B C 1
ATOM 2601 O O . TRP B 1 31 ? -13.719 -32.562 -11.992 1 94.5 31 TRP B O 1
ATOM 2611 N N . PRO B 1 32 ? -13.953 -34.688 -12.703 1 94.62 32 PRO B N 1
ATOM 2612 C CA . PRO B 1 32 ? -13.484 -35.875 -13.414 1 94.62 32 PRO B CA 1
ATOM 2613 C C . PRO B 1 32 ? -14.359 -36.25 -14.609 1 94.62 32 PRO B C 1
ATOM 2615 O O . PRO B 1 32 ? -14.133 -37.25 -15.266 1 94.62 32 PRO B O 1
ATOM 2618 N N . ASP B 1 33 ? -15.336 -35.406 -14.875 1 95.56 33 ASP B N 1
ATOM 2619 C CA . ASP B 1 33 ? -16.125 -35.625 -16.078 1 95.56 33 ASP B CA 1
ATOM 2620 C C . ASP B 1 33 ? -15.391 -35.156 -17.328 1 95.56 33 ASP B C 1
ATOM 2622 O O . ASP B 1 33 ? -15.461 -33.969 -17.672 1 95.56 33 ASP B O 1
ATOM 2626 N N . ILE B 1 34 ? -14.828 -36.062 -18.047 1 95.62 34 ILE B N 1
ATOM 2627 C CA . ILE B 1 34 ? -13.977 -35.656 -19.156 1 95.62 34 ILE B CA 1
ATOM 2628 C C . ILE B 1 34 ? -14.719 -35.812 -20.469 1 95.62 34 ILE B C 1
ATOM 2630 O O . ILE B 1 34 ? -14.25 -35.344 -21.516 1 95.62 34 ILE B O 1
ATOM 2634 N N . GLY B 1 35 ? -15.914 -36.5 -20.484 1 95.38 35 GLY B N 1
ATOM 2635 C CA . GLY B 1 35 ? -16.609 -36.781 -21.719 1 95.38 35 GLY B CA 1
ATOM 2636 C C . GLY B 1 35 ? -15.828 -37.719 -22.625 1 95.38 35 GLY B C 1
ATOM 2637 O O . GLY B 1 35 ? -15.336 -38.75 -22.188 1 95.38 35 GLY B O 1
ATOM 2638 N N . ASP B 1 36 ? -15.844 -37.438 -23.844 1 96.56 36 ASP B N 1
ATOM 2639 C CA . ASP B 1 36 ? -15.055 -38.188 -24.812 1 96.56 36 ASP B CA 1
ATOM 2640 C C . ASP B 1 36 ? -13.586 -37.781 -24.781 1 96.56 36 ASP B C 1
ATOM 2642 O O . ASP B 1 36 ? -13.242 -36.656 -25.219 1 96.56 36 ASP B O 1
ATOM 2646 N N . ALA B 1 37 ? -12.781 -38.625 -24.25 1 96.5 37 ALA B N 1
ATOM 2647 C CA . ALA B 1 37 ? -11.352 -38.344 -24.109 1 96.5 37 ALA B CA 1
ATOM 2648 C C . ALA B 1 37 ? -10.75 -37.906 -25.438 1 96.5 37 ALA B C 1
ATOM 2650 O O . ALA B 1 37 ? -9.859 -37.062 -25.469 1 96.5 37 ALA B O 1
ATOM 2651 N N . ALA B 1 38 ? -11.219 -38.469 -26.469 1 96.75 38 ALA B N 1
ATOM 2652 C CA . ALA B 1 38 ? -10.68 -38.156 -27.797 1 96.75 38 ALA B CA 1
ATOM 2653 C C . ALA B 1 38 ? -11.078 -36.781 -28.25 1 96.75 38 ALA B C 1
ATOM 2655 O O . ALA B 1 38 ? -10.469 -36.219 -29.172 1 96.75 38 ALA B O 1
ATOM 2656 N N . ALA B 1 39 ? -12.062 -36.219 -27.609 1 96.94 39 ALA B N 1
ATOM 2657 C CA . ALA B 1 39 ? -12.539 -34.906 -27.984 1 96.94 39 ALA B CA 1
ATOM 2658 C C . ALA B 1 39 ? -11.742 -33.812 -27.266 1 96.94 39 ALA B C 1
ATOM 2660 O O . ALA B 1 39 ? -11.766 -32.656 -27.672 1 96.94 39 ALA B O 1
ATOM 2661 N N . VAL B 1 40 ? -11.078 -34.156 -26.203 1 97.44 40 VAL B N 1
ATOM 2662 C CA . VAL B 1 40 ? -10.367 -33.156 -25.391 1 97.44 40 VAL B CA 1
ATOM 2663 C C . VAL B 1 40 ? -9.102 -32.719 -26.109 1 97.44 40 VAL B C 1
ATOM 2665 O O . VAL B 1 40 ? -8.227 -33.531 -26.406 1 97.44 40 VAL B O 1
ATOM 2668 N N . ARG B 1 41 ? -9 -31.422 -26.375 1 97.25 41 ARG B N 1
ATOM 2669 C CA . ARG B 1 41 ? -7.836 -30.875 -27.062 1 97.25 41 ARG B CA 1
ATOM 2670 C C . ARG B 1 41 ? -7.027 -29.969 -26.125 1 97.25 41 ARG B C 1
ATOM 2672 O O . ARG B 1 41 ? -5.836 -29.75 -26.344 1 97.25 41 ARG B O 1
ATOM 2679 N N . TYR B 1 42 ? -7.68 -29.438 -25.172 1 97.88 42 TYR B N 1
ATOM 2680 C CA . TYR B 1 42 ? -7.066 -28.484 -24.266 1 97.88 42 TYR B CA 1
ATOM 2681 C C . TYR B 1 42 ? -7.352 -28.844 -22.812 1 97.88 42 TYR B C 1
ATOM 2683 O O . TYR B 1 42 ? -8.453 -29.281 -22.484 1 97.88 42 TYR B O 1
ATOM 2691 N N . LEU B 1 43 ? -6.34 -28.656 -21.953 1 97.25 43 LEU B N 1
ATOM 2692 C CA . LEU B 1 43 ? -6.438 -28.969 -20.531 1 97.25 43 LEU B CA 1
ATOM 2693 C C . LEU B 1 43 ? -5.926 -27.797 -19.688 1 97.25 43 LEU B C 1
ATOM 2695 O O . LEU B 1 43 ? -4.848 -27.266 -19.938 1 97.25 43 LEU B O 1
ATOM 2699 N N . ALA B 1 44 ? -6.699 -27.328 -18.781 1 96.88 44 ALA B N 1
ATOM 2700 C CA . ALA B 1 44 ? -6.23 -26.469 -17.703 1 96.88 44 ALA B CA 1
ATOM 2701 C C . ALA B 1 44 ? -6.207 -27.219 -16.375 1 96.88 44 ALA B C 1
ATOM 2703 O O . ALA B 1 44 ? -7.211 -27.812 -15.969 1 96.88 44 ALA B O 1
ATOM 2704 N N . ALA B 1 45 ? -5.066 -27.203 -15.742 1 95.19 45 ALA B N 1
ATOM 2705 C CA . ALA B 1 45 ? -4.969 -28.016 -14.531 1 95.19 45 ALA B CA 1
ATOM 2706 C C . ALA B 1 45 ? -4.129 -27.328 -13.461 1 95.19 45 ALA B C 1
ATOM 2708 O O . ALA B 1 45 ? -3.213 -26.562 -13.781 1 95.19 45 ALA B O 1
ATOM 2709 N N . TRP B 1 46 ? -4.488 -27.5 -12.234 1 90.88 46 TRP B N 1
ATOM 2710 C CA . TRP B 1 46 ? -3.576 -27.234 -11.133 1 90.88 46 TRP B CA 1
ATOM 2711 C C . TRP B 1 46 ? -2.508 -28.312 -11.023 1 90.88 46 TRP B C 1
ATOM 2713 O O . TRP B 1 46 ? -1.312 -28.016 -10.969 1 90.88 46 TRP B O 1
ATOM 2723 N N . GLN B 1 47 ? -2.953 -29.516 -11.047 1 88.25 47 GLN B N 1
ATOM 2724 C CA . GLN B 1 47 ? -2.127 -30.703 -11.18 1 88.25 47 GLN B CA 1
ATOM 2725 C C . GLN B 1 47 ? -2.605 -31.578 -12.336 1 88.25 47 GLN B C 1
ATOM 2727 O O . GLN B 1 47 ? -3.697 -32.156 -12.281 1 88.25 47 GLN B O 1
ATOM 2732 N N . PRO B 1 48 ? -1.766 -31.672 -13.305 1 89.38 48 PRO B N 1
ATOM 2733 C CA . PRO B 1 48 ? -2.178 -32.531 -14.422 1 89.38 48 PRO B CA 1
ATOM 2734 C C . PRO B 1 48 ? -2.334 -34 -14.008 1 89.38 48 PRO B C 1
ATOM 2736 O O . PRO B 1 48 ? -1.775 -34.406 -13 1 89.38 48 PRO B O 1
ATOM 2739 N N . PRO B 1 49 ? -3.139 -34.719 -14.789 1 89.69 49 PRO B N 1
ATOM 2740 C CA . PRO B 1 49 ? -3.197 -36.156 -14.539 1 89.69 49 PRO B CA 1
ATOM 2741 C C . PRO B 1 49 ? -1.848 -36.844 -14.727 1 89.69 49 PRO B C 1
ATOM 2743 O O . PRO B 1 49 ? -0.962 -36.281 -15.391 1 89.69 49 PRO B O 1
ATOM 2746 N N . ASP B 1 50 ? -1.622 -38 -14.156 1 87.88 50 ASP B N 1
ATOM 2747 C CA . ASP B 1 50 ? -0.355 -38.719 -14.141 1 87.88 50 ASP B CA 1
ATOM 2748 C C . ASP B 1 50 ? 0.146 -38.969 -15.562 1 87.88 50 ASP B C 1
ATOM 2750 O O . ASP B 1 50 ? 1.342 -38.844 -15.836 1 87.88 50 ASP B O 1
ATOM 2754 N N . ASP B 1 51 ? -0.764 -39.312 -16.406 1 89.94 51 ASP B N 1
ATOM 2755 C CA . ASP B 1 51 ? -0.431 -39.562 -17.812 1 89.94 51 ASP B CA 1
ATOM 2756 C C . ASP B 1 51 ? -1.442 -38.875 -18.734 1 89.94 51 ASP B C 1
ATOM 2758 O O . ASP B 1 51 ? -2.295 -39.562 -19.328 1 89.94 51 ASP B O 1
ATOM 2762 N N . PRO B 1 52 ? -1.241 -37.594 -18.875 1 90.38 52 PRO B N 1
ATOM 2763 C CA . PRO B 1 52 ? -2.238 -36.844 -19.656 1 90.38 52 PRO B CA 1
ATOM 2764 C C . PRO B 1 52 ? -2.305 -37.281 -21.109 1 90.38 52 PRO B C 1
ATOM 2766 O O . PRO B 1 52 ? -3.385 -37.312 -21.703 1 90.38 52 PRO B O 1
ATOM 2769 N N . ALA B 1 53 ? -1.192 -37.656 -21.688 1 87.62 53 ALA B N 1
ATOM 2770 C CA . ALA B 1 53 ? -1.176 -38.062 -23.094 1 87.62 53 ALA B CA 1
ATOM 2771 C C . ALA B 1 53 ? -1.942 -39.375 -23.297 1 87.62 53 ALA B C 1
ATOM 2773 O O . ALA B 1 53 ? -2.607 -39.562 -24.312 1 87.62 53 ALA B O 1
ATOM 2774 N N . ALA B 1 54 ? -1.775 -40.25 -22.359 1 91.56 54 ALA B N 1
ATOM 2775 C CA . ALA B 1 54 ? -2.488 -41.531 -22.438 1 91.56 54 ALA B CA 1
ATOM 2776 C C . ALA B 1 54 ? -3.984 -41.312 -22.219 1 91.56 54 ALA B C 1
ATOM 2778 O O . ALA B 1 54 ? -4.805 -41.969 -22.875 1 91.56 54 ALA B O 1
ATOM 2779 N N . LEU B 1 55 ? -4.289 -40.469 -21.344 1 94.25 55 LEU B N 1
ATOM 2780 C CA . LEU B 1 55 ? -5.68 -40.25 -20.969 1 94.25 55 LEU B CA 1
ATOM 2781 C C . LEU B 1 55 ? -6.402 -39.406 -22.031 1 94.25 55 LEU B C 1
ATOM 2783 O O . LEU B 1 55 ? -7.59 -39.625 -22.297 1 94.25 55 LEU B O 1
ATOM 2787 N N . LEU B 1 56 ? -5.66 -38.469 -22.578 1 96.25 56 LEU B N 1
ATOM 2788 C CA . LEU B 1 56 ? -6.199 -37.531 -23.562 1 96.25 56 LEU B CA 1
ATOM 2789 C C . LEU B 1 56 ? -5.398 -37.594 -24.859 1 96.25 56 LEU B C 1
ATOM 2791 O O . LEU B 1 56 ? -4.547 -36.719 -25.094 1 96.25 56 LEU B O 1
ATOM 2795 N N . PRO B 1 57 ? -5.719 -38.469 -25.734 1 95.44 57 PRO B N 1
ATOM 2796 C CA . PRO B 1 57 ? -4.859 -38.781 -26.875 1 95.44 57 PRO B CA 1
ATOM 2797 C C . PRO B 1 57 ? -4.719 -37.625 -27.859 1 95.44 57 PRO B C 1
ATOM 2799 O O . PRO B 1 57 ? -3.748 -37.562 -28.609 1 95.44 57 PRO B O 1
ATOM 2802 N N . ASN B 1 58 ? -5.672 -36.688 -27.891 1 96.94 58 ASN B N 1
ATOM 2803 C CA . ASN B 1 58 ? -5.621 -35.625 -28.859 1 96.94 58 ASN B CA 1
ATOM 2804 C C . ASN B 1 58 ? -5.277 -34.281 -28.203 1 96.94 58 ASN B C 1
ATOM 2806 O O . ASN B 1 58 ? -5.504 -33.219 -28.781 1 96.94 58 ASN B O 1
ATOM 2810 N N . LEU B 1 59 ? -4.715 -34.375 -27.016 1 96.81 59 LEU B N 1
ATOM 2811 C CA . LEU B 1 59 ? -4.352 -33.188 -26.25 1 96.81 59 LEU B CA 1
ATOM 2812 C C . LEU B 1 59 ? -3.332 -32.344 -27 1 96.81 59 LEU B C 1
ATOM 2814 O O . LEU B 1 59 ? -2.346 -32.875 -27.531 1 96.81 59 LEU B O 1
ATOM 2818 N N . GLU B 1 60 ? -3.59 -31 -27.031 1 97.25 60 GLU B N 1
ATOM 2819 C CA . GLU B 1 60 ? -2.725 -30.109 -27.797 1 97.25 60 GLU B CA 1
ATOM 2820 C C . GLU B 1 60 ? -1.995 -29.125 -26.891 1 97.25 60 GLU B C 1
ATOM 2822 O O . GLU B 1 60 ? -0.859 -28.734 -27.172 1 97.25 60 GLU B O 1
ATOM 2827 N N . VAL B 1 61 ? -2.65 -28.641 -25.875 1 97.44 61 VAL B N 1
ATOM 2828 C CA . VAL B 1 61 ? -2.09 -27.641 -24.984 1 97.44 61 VAL B CA 1
ATOM 2829 C C . VAL B 1 61 ? -2.471 -27.953 -23.547 1 97.44 61 VAL B C 1
ATOM 2831 O O . VAL B 1 61 ? -3.602 -28.359 -23.266 1 97.44 61 VAL B O 1
ATOM 2834 N N . VAL B 1 62 ? -1.555 -27.781 -22.641 1 96.56 62 VAL B N 1
ATOM 2835 C CA . VAL B 1 62 ? -1.825 -27.859 -21.219 1 96.56 62 VAL B CA 1
ATOM 2836 C C . VAL B 1 62 ? -1.62 -26.484 -20.578 1 96.56 62 VAL B C 1
ATOM 2838 O O . VAL B 1 62 ? -0.524 -25.922 -20.641 1 96.56 62 VAL B O 1
ATOM 2841 N N . PHE B 1 63 ? -2.676 -25.953 -19.969 1 96.5 63 PHE B N 1
ATOM 2842 C CA . PHE B 1 63 ? -2.602 -24.703 -19.234 1 96.5 63 PHE B CA 1
ATOM 2843 C C . PHE B 1 63 ? -2.453 -24.969 -17.734 1 96.5 63 PHE B C 1
ATOM 2845 O O . PHE B 1 63 ? -3.17 -25.797 -17.172 1 96.5 63 PHE B O 1
ATOM 2852 N N . SER B 1 64 ? -1.494 -24.281 -17.156 1 94.5 64 SER B N 1
ATOM 2853 C CA . SER B 1 64 ? -1.492 -24.188 -15.703 1 94.5 64 SER B CA 1
ATOM 2854 C C . SER B 1 64 ? -2.535 -23.203 -15.211 1 94.5 64 SER B C 1
ATOM 2856 O O . SER B 1 64 ? -2.691 -22.125 -15.789 1 94.5 64 SER B O 1
ATOM 2858 N N . VAL B 1 65 ? -3.244 -23.547 -14.188 1 92.06 65 VAL B N 1
ATOM 2859 C CA . VAL B 1 65 ? -4.238 -22.641 -13.625 1 92.06 65 VAL B CA 1
ATOM 2860 C C . VAL B 1 65 ? -3.543 -21.562 -12.805 1 92.06 65 VAL B C 1
ATOM 2862 O O . VAL B 1 65 ? -4.133 -20.516 -12.508 1 92.06 65 VAL B O 1
ATOM 2865 N N . GLY B 1 66 ? -2.268 -21.703 -12.445 1 90 66 GLY B N 1
ATOM 2866 C CA . GLY B 1 66 ? -1.506 -20.719 -11.68 1 90 66 GLY B CA 1
ATOM 2867 C C . GLY B 1 66 ? -0.391 -20.078 -12.477 1 90 66 GLY B C 1
ATOM 2868 O O . GLY B 1 66 ? -0.122 -20.469 -13.617 1 90 66 GLY B O 1
ATOM 2869 N N . ALA B 1 67 ? 0.217 -19.109 -11.82 1 88.62 67 ALA B N 1
ATOM 2870 C CA . ALA B 1 67 ? 1.309 -18.391 -12.461 1 88.62 67 ALA B CA 1
ATOM 2871 C C . ALA B 1 67 ? 2.574 -19.234 -12.523 1 88.62 67 ALA B C 1
ATOM 2873 O O . ALA B 1 67 ? 3.48 -18.953 -13.312 1 88.62 67 ALA B O 1
ATOM 2874 N N . GLY B 1 68 ? 2.713 -20.203 -11.625 1 87.44 68 GLY B N 1
ATOM 2875 C CA . GLY B 1 68 ? 3.846 -21.109 -11.609 1 87.44 68 GLY B CA 1
ATOM 2876 C C . GLY B 1 68 ? 3.482 -22.516 -12.039 1 87.44 68 GLY B C 1
ATOM 2877 O O . GLY B 1 68 ? 2.307 -22.828 -12.258 1 87.44 68 GLY B O 1
ATOM 2878 N N . ILE B 1 69 ? 4.531 -23.391 -12.25 1 89.06 69 ILE B N 1
ATOM 2879 C CA . ILE B 1 69 ? 4.297 -24.766 -12.688 1 89.06 69 ILE B CA 1
ATOM 2880 C C . ILE B 1 69 ? 5.102 -25.719 -11.812 1 89.06 69 ILE B C 1
ATOM 2882 O O . ILE B 1 69 ? 5.418 -26.844 -12.242 1 89.06 69 ILE B O 1
ATOM 2886 N N . ASP B 1 70 ? 5.473 -25.234 -10.664 1 85.25 70 ASP B N 1
ATOM 2887 C CA . ASP B 1 70 ? 6.348 -26.031 -9.812 1 85.25 70 ASP B CA 1
ATOM 2888 C C . ASP B 1 70 ? 5.672 -27.328 -9.391 1 85.25 70 ASP B C 1
ATOM 2890 O O . ASP B 1 70 ? 6.348 -28.312 -9.047 1 85.25 70 ASP B O 1
ATOM 2894 N N . GLN B 1 71 ? 4.426 -27.375 -9.492 1 83.44 71 GLN B N 1
ATOM 2895 C CA . GLN B 1 71 ? 3.697 -28.594 -9.133 1 83.44 71 GLN B CA 1
ATOM 2896 C C . GLN B 1 71 ? 3.549 -29.516 -10.336 1 83.44 71 GLN B C 1
ATOM 2898 O O . GLN B 1 71 ? 3.01 -30.625 -10.219 1 83.44 71 GLN B O 1
ATOM 2903 N N . PHE B 1 72 ? 3.977 -29.094 -11.461 1 87.44 72 PHE B N 1
ATOM 2904 C CA . PHE B 1 72 ? 3.893 -29.906 -12.68 1 87.44 72 PHE B CA 1
ATOM 2905 C C . PHE B 1 72 ? 5.09 -30.828 -12.797 1 87.44 72 PHE B C 1
ATOM 2907 O O . PHE B 1 72 ? 6.234 -30.422 -12.594 1 87.44 72 PHE B O 1
ATOM 2914 N N . ASP B 1 73 ? 4.844 -32.094 -13.055 1 89.31 73 ASP B N 1
ATOM 2915 C CA . ASP B 1 73 ? 5.879 -33 -13.547 1 89.31 73 ASP B CA 1
ATOM 2916 C C . ASP B 1 73 ? 5.953 -32.969 -15.07 1 89.31 73 ASP B C 1
ATOM 2918 O O . ASP B 1 73 ? 5.219 -33.688 -15.758 1 89.31 73 ASP B O 1
ATOM 2922 N N . LEU B 1 74 ? 6.824 -32.188 -15.57 1 90.06 74 LEU B N 1
ATOM 2923 C CA . LEU B 1 74 ? 6.914 -31.938 -17 1 90.06 74 LEU B CA 1
ATOM 2924 C C . LEU B 1 74 ? 7.336 -33.188 -17.766 1 90.06 74 LEU B C 1
ATOM 2926 O O . LEU B 1 74 ? 7.098 -33.312 -18.969 1 90.06 74 LEU B O 1
ATOM 2930 N N . SER B 1 75 ? 7.965 -34.094 -17.031 1 89.19 75 SER B N 1
ATOM 2931 C CA . SER B 1 75 ? 8.391 -35.312 -17.672 1 89.19 75 SER B CA 1
ATOM 2932 C C . SER B 1 75 ? 7.199 -36.188 -18.078 1 89.19 75 SER B C 1
ATOM 2934 O O . SER B 1 75 ? 7.32 -37.062 -18.953 1 89.19 75 SER B O 1
ATOM 2936 N N . ARG B 1 76 ? 6.094 -35.844 -17.516 1 90.88 76 ARG B N 1
ATOM 2937 C CA . ARG B 1 76 ? 4.895 -36.625 -17.781 1 90.88 76 ARG B CA 1
ATOM 2938 C C . ARG B 1 76 ? 4.066 -36 -18.906 1 90.88 76 ARG B C 1
ATOM 2940 O O . ARG B 1 76 ? 3.072 -36.594 -19.344 1 90.88 76 ARG B O 1
ATOM 2947 N N . VAL B 1 77 ? 4.41 -34.938 -19.344 1 91.75 77 VAL B N 1
ATOM 2948 C CA . VAL B 1 77 ? 3.758 -34.25 -20.469 1 91.75 77 VAL B CA 1
ATOM 2949 C C . VAL B 1 77 ? 4.641 -34.375 -21.703 1 91.75 77 VAL B C 1
ATOM 2951 O O . VAL B 1 77 ? 5.789 -33.906 -21.703 1 91.75 77 VAL B O 1
ATOM 2954 N N . PRO B 1 78 ? 4.133 -34.969 -22.688 1 92.19 78 PRO B N 1
ATOM 2955 C CA . PRO B 1 78 ? 4.949 -35.094 -23.906 1 92.19 78 PRO B CA 1
ATOM 2956 C C . PRO B 1 78 ? 5.562 -33.75 -24.328 1 92.19 78 PRO B C 1
ATOM 2958 O O . PRO B 1 78 ? 4.922 -32.719 -24.203 1 92.19 78 PRO B O 1
ATOM 2961 N N . ALA B 1 79 ? 6.734 -33.781 -24.922 1 91.69 79 ALA B N 1
ATOM 2962 C CA . ALA B 1 79 ? 7.535 -32.594 -25.234 1 91.69 79 ALA B CA 1
ATOM 2963 C C . ALA B 1 79 ? 6.828 -31.719 -26.281 1 91.69 79 ALA B C 1
ATOM 2965 O O . ALA B 1 79 ? 7.012 -30.5 -26.297 1 91.69 79 ALA B O 1
ATOM 2966 N N . HIS B 1 80 ? 6.098 -32.375 -27.141 1 92.5 80 HIS B N 1
ATOM 2967 C CA . HIS B 1 80 ? 5.488 -31.641 -28.234 1 92.5 80 HIS B CA 1
ATOM 2968 C C . HIS B 1 80 ? 4.238 -30.891 -27.766 1 92.5 80 HIS B C 1
ATOM 2970 O O . HIS B 1 80 ? 3.693 -30.062 -28.5 1 92.5 80 HIS B O 1
ATOM 2976 N N . ILE B 1 81 ? 3.748 -31.172 -26.578 1 95.25 81 ILE B N 1
ATOM 2977 C CA . ILE B 1 81 ? 2.59 -30.484 -26.016 1 95.25 81 ILE B CA 1
ATOM 2978 C C . ILE B 1 81 ? 3.053 -29.297 -25.172 1 95.25 81 ILE B C 1
ATOM 2980 O O . ILE B 1 81 ? 3.672 -29.484 -24.109 1 95.25 81 ILE B O 1
ATOM 2984 N N . PRO B 1 82 ? 2.738 -28.094 -25.625 1 95.75 82 PRO B N 1
ATOM 2985 C CA . PRO B 1 82 ? 3.154 -26.922 -24.844 1 95.75 82 PRO B CA 1
ATOM 2986 C C . PRO B 1 82 ? 2.428 -26.828 -23.5 1 95.75 82 PRO B C 1
ATOM 2988 O O . PRO B 1 82 ? 1.242 -27.156 -23.422 1 95.75 82 PRO B O 1
ATOM 2991 N N . VAL B 1 83 ? 3.172 -26.453 -22.5 1 95.69 83 VAL B N 1
ATOM 2992 C CA . VAL B 1 83 ? 2.637 -26.078 -21.188 1 95.69 83 VAL B CA 1
ATOM 2993 C C . VAL B 1 83 ? 2.65 -24.562 -21.047 1 95.69 83 VAL B C 1
ATOM 2995 O O . VAL B 1 83 ? 3.672 -23.906 -21.281 1 95.69 83 VAL B O 1
ATOM 2998 N N . VAL B 1 84 ? 1.498 -24.016 -20.703 1 96.19 84 VAL B N 1
ATOM 2999 C CA . VAL B 1 84 ? 1.342 -22.562 -20.656 1 96.19 84 VAL B CA 1
ATOM 3000 C C . VAL B 1 84 ? 0.967 -22.125 -19.234 1 96.19 84 VAL B C 1
ATOM 3002 O O . VAL B 1 84 ? -0.039 -22.578 -18.688 1 96.19 84 VAL B O 1
ATOM 3005 N N . ARG B 1 85 ? 1.771 -21.281 -18.641 1 94.56 85 ARG B N 1
ATOM 3006 C CA . ARG B 1 85 ? 1.431 -20.766 -17.328 1 94.56 85 ARG B CA 1
ATOM 3007 C C . ARG B 1 85 ? 0.406 -19.641 -17.438 1 94.56 85 ARG B C 1
ATOM 3009 O O . ARG B 1 85 ? 0.302 -18.984 -18.469 1 94.56 85 ARG B O 1
ATOM 3016 N N . MET B 1 86 ? -0.277 -19.438 -16.344 1 93.44 86 MET B N 1
ATOM 3017 C CA . MET B 1 86 ? -1.335 -18.438 -16.328 1 93.44 86 MET B CA 1
ATOM 3018 C C . MET B 1 86 ? -0.75 -17.031 -16.188 1 93.44 86 MET B C 1
ATOM 3020 O O . MET B 1 86 ? -0.057 -16.734 -15.219 1 93.44 86 MET B O 1
ATOM 3024 N N . ILE B 1 87 ? -0.938 -16.203 -17.172 1 92.75 87 ILE B N 1
ATOM 3025 C CA . ILE B 1 87 ? -0.655 -14.773 -17.125 1 92.75 87 ILE B CA 1
ATOM 3026 C C . ILE B 1 87 ? -1.923 -13.984 -17.453 1 92.75 87 ILE B C 1
ATOM 3028 O O . ILE B 1 87 ? -2.385 -13.984 -18.594 1 92.75 87 ILE B O 1
ATOM 3032 N N . GLU B 1 88 ? -2.486 -13.477 -16.484 1 93.19 88 GLU B N 1
ATOM 3033 C CA . GLU B 1 88 ? -3.73 -12.734 -16.672 1 93.19 88 GLU B CA 1
ATOM 3034 C C . GLU B 1 88 ? -3.812 -11.562 -15.695 1 93.19 88 GLU B C 1
ATOM 3036 O O . GLU B 1 88 ? -3.088 -11.523 -14.695 1 93.19 88 GLU B O 1
ATOM 3041 N N . PRO B 1 89 ? -4.562 -10.531 -15.977 1 92.38 89 PRO B N 1
ATOM 3042 C CA . PRO B 1 89 ? -4.582 -9.273 -15.234 1 92.38 89 PRO B CA 1
ATOM 3043 C C . PRO B 1 89 ? -4.844 -9.469 -13.742 1 92.38 89 PRO B C 1
ATOM 3045 O O . PRO B 1 89 ? -4.281 -8.75 -12.906 1 92.38 89 PRO B O 1
ATOM 3048 N N . GLY B 1 90 ? -5.66 -10.328 -13.414 1 92.5 90 GLY B N 1
ATOM 3049 C CA . GLY B 1 90 ? -5.969 -10.562 -12.016 1 92.5 90 GLY B CA 1
ATOM 3050 C C . GLY B 1 90 ? -4.758 -10.969 -11.195 1 92.5 90 GLY B C 1
ATOM 3051 O O . GLY B 1 90 ? -4.57 -10.492 -10.078 1 92.5 90 GLY B O 1
ATOM 3052 N N . ILE B 1 91 ? -3.939 -11.852 -11.703 1 94.38 91 ILE B N 1
ATOM 3053 C CA . ILE B 1 91 ? -2.711 -12.281 -11.047 1 94.38 91 ILE B CA 1
ATOM 3054 C C . ILE B 1 91 ? -1.771 -11.094 -10.875 1 94.38 91 ILE 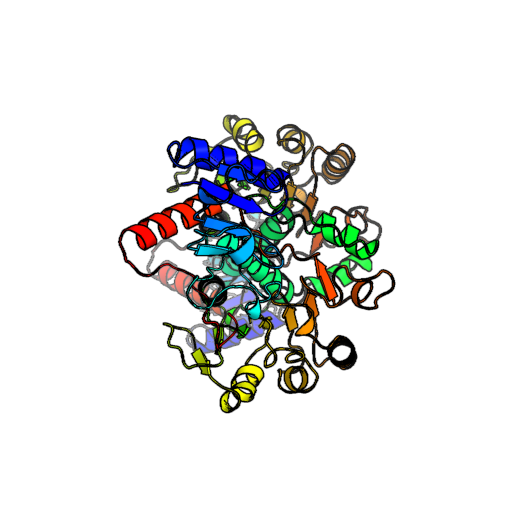B C 1
ATOM 3056 O O . ILE B 1 91 ? -1.234 -10.875 -9.781 1 94.38 91 ILE B O 1
ATOM 3060 N N . VAL B 1 92 ? -1.644 -10.312 -11.898 1 95.94 92 VAL B N 1
ATOM 3061 C CA . VAL B 1 92 ? -0.728 -9.172 -11.898 1 95.94 92 VAL B CA 1
ATOM 3062 C C . VAL B 1 92 ? -1.216 -8.125 -10.898 1 95.94 92 VAL B C 1
ATOM 3064 O O . VAL B 1 92 ? -0.448 -7.656 -10.055 1 95.94 92 VAL B O 1
ATOM 3067 N N . GLU B 1 93 ? -2.504 -7.812 -10.992 1 96.81 93 GLU B N 1
ATOM 3068 C CA . GLU B 1 93 ? -3.096 -6.812 -10.102 1 96.81 93 GLU B CA 1
ATOM 3069 C C . GLU B 1 93 ? -2.988 -7.238 -8.641 1 96.81 93 GLU B C 1
ATOM 3071 O O . GLU B 1 93 ? -2.631 -6.434 -7.781 1 96.81 93 GLU B O 1
ATOM 3076 N N . GLY B 1 94 ? -3.287 -8.492 -8.398 1 96.75 94 GLY B N 1
ATOM 3077 C CA . GLY B 1 94 ? -3.184 -9.008 -7.043 1 96.75 94 GLY B CA 1
ATOM 3078 C C . GLY B 1 94 ? -1.781 -8.922 -6.477 1 96.75 94 GLY B C 1
ATOM 3079 O O . GLY B 1 94 ? -1.594 -8.484 -5.34 1 96.75 94 GLY B O 1
ATOM 3080 N N . MET B 1 95 ? -0.804 -9.281 -7.246 1 97.75 95 MET B N 1
ATOM 3081 C CA . MET B 1 95 ? 0.584 -9.234 -6.793 1 97.75 95 MET B CA 1
ATOM 3082 C C . MET B 1 95 ? 1.025 -7.805 -6.523 1 97.75 95 MET B C 1
ATOM 3084 O O . MET B 1 95 ? 1.664 -7.527 -5.504 1 97.75 95 MET B O 1
ATOM 3088 N N . VAL B 1 96 ? 0.649 -6.891 -7.379 1 98.5 96 VAL B N 1
ATOM 3089 C CA . VAL B 1 96 ? 1.004 -5.484 -7.234 1 98.5 96 VAL B CA 1
ATOM 3090 C C . VAL B 1 96 ? 0.398 -4.93 -5.945 1 98.5 96 VAL B C 1
ATOM 3092 O O . VAL B 1 96 ? 1.083 -4.258 -5.168 1 98.5 96 VAL B O 1
ATOM 3095 N N . GLU B 1 97 ? -0.874 -5.242 -5.715 1 98.62 97 GLU B N 1
ATOM 3096 C CA . GLU B 1 97 ? -1.543 -4.801 -4.496 1 98.62 97 GLU B CA 1
ATOM 3097 C C . GLU B 1 97 ? -0.809 -5.297 -3.254 1 98.62 97 GLU B C 1
ATOM 3099 O O . GLU B 1 97 ? -0.475 -4.512 -2.367 1 98.62 97 GLU B O 1
ATOM 3104 N N . TYR B 1 98 ? -0.523 -6.562 -3.262 1 98.62 98 TYR B N 1
ATOM 3105 C CA . TYR B 1 98 ? 0.044 -7.199 -2.078 1 98.62 98 TYR B CA 1
ATOM 3106 C C . TYR B 1 98 ? 1.451 -6.684 -1.803 1 98.62 98 TYR B C 1
ATOM 3108 O O . TYR B 1 98 ? 1.764 -6.285 -0.679 1 98.62 98 TYR B O 1
ATOM 3116 N N . VAL B 1 99 ? 2.246 -6.633 -2.785 1 98.94 99 VAL B N 1
ATOM 3117 C CA . VAL B 1 99 ? 3.641 -6.246 -2.607 1 98.94 99 VAL B CA 1
ATOM 3118 C C . VAL B 1 99 ? 3.723 -4.758 -2.264 1 98.94 99 VAL B C 1
ATOM 3120 O O . VAL B 1 99 ? 4.531 -4.355 -1.426 1 98.94 99 VAL B O 1
ATOM 3123 N N . THR B 1 100 ? 2.906 -3.932 -2.906 1 98.94 100 THR B N 1
ATOM 3124 C CA . THR B 1 100 ? 2.875 -2.516 -2.557 1 98.94 100 THR B CA 1
ATOM 3125 C C . THR B 1 100 ? 2.51 -2.33 -1.087 1 98.94 100 THR B C 1
ATOM 3127 O O . THR B 1 100 ? 3.174 -1.581 -0.367 1 98.94 100 THR B O 1
ATOM 3130 N N . GLN B 1 101 ? 1.452 -3.033 -0.663 1 98.88 101 GLN B N 1
ATOM 3131 C CA . GLN B 1 101 ? 1.044 -2.996 0.738 1 98.88 101 GLN B CA 1
ATOM 3132 C C . GLN B 1 101 ? 2.191 -3.408 1.656 1 98.88 101 GLN B C 1
ATOM 3134 O O . GLN B 1 101 ? 2.441 -2.762 2.674 1 98.88 101 GLN B O 1
ATOM 3139 N N . ALA B 1 102 ? 2.891 -4.434 1.299 1 98.94 102 ALA B N 1
ATOM 3140 C CA . ALA B 1 102 ? 3.982 -4.973 2.107 1 98.94 102 ALA B CA 1
ATOM 3141 C C . ALA B 1 102 ? 5.141 -3.982 2.189 1 98.94 102 ALA B C 1
ATOM 3143 O O . ALA B 1 102 ? 5.652 -3.703 3.277 1 98.94 102 ALA B O 1
ATOM 3144 N N . VAL B 1 103 ? 5.523 -3.441 1.071 1 98.94 103 VAL B N 1
ATOM 3145 C CA . VAL B 1 103 ? 6.641 -2.504 1.012 1 98.94 103 VAL B CA 1
ATOM 3146 C C . VAL B 1 103 ? 6.312 -1.257 1.831 1 98.94 103 VAL B C 1
ATOM 3148 O O . VAL B 1 103 ? 7.141 -0.792 2.619 1 98.94 103 VAL B O 1
ATOM 3151 N N . LEU B 1 104 ? 5.105 -0.755 1.699 1 98.88 104 LEU B N 1
ATOM 3152 C CA . LEU B 1 104 ? 4.707 0.44 2.434 1 98.88 104 LEU B CA 1
ATOM 3153 C C . LEU B 1 104 ? 4.613 0.153 3.93 1 98.88 104 LEU B C 1
ATOM 3155 O O . LEU B 1 104 ? 4.902 1.024 4.754 1 98.88 104 LEU B O 1
ATOM 3159 N N . THR B 1 105 ? 4.227 -1.091 4.305 1 98.88 105 THR B N 1
ATOM 3160 C CA . THR B 1 105 ? 4.199 -1.508 5.703 1 98.88 105 THR B CA 1
ATOM 3161 C C . THR B 1 105 ? 5.594 -1.422 6.32 1 98.88 105 THR B C 1
ATOM 3163 O O . THR B 1 105 ? 5.762 -0.879 7.414 1 98.88 105 THR B O 1
ATOM 3166 N N . ILE B 1 106 ? 6.535 -1.897 5.586 1 98.75 106 ILE B N 1
ATOM 3167 C CA . ILE B 1 106 ? 7.918 -1.901 6.055 1 98.75 106 ILE B CA 1
ATOM 3168 C C . ILE B 1 106 ? 8.469 -0.478 6.043 1 98.75 106 ILE B C 1
ATOM 3170 O O . ILE B 1 106 ? 9.047 -0.023 7.035 1 98.75 106 ILE B O 1
ATOM 3174 N N . HIS B 1 107 ? 8.25 0.258 4.977 1 98.44 107 HIS B N 1
ATOM 3175 C CA . HIS B 1 107 ? 8.781 1.599 4.766 1 98.44 107 HIS B CA 1
ATOM 3176 C C . HIS B 1 107 ? 8.273 2.568 5.828 1 98.44 107 HIS B C 1
ATOM 3178 O O . HIS B 1 107 ? 9.016 3.447 6.277 1 98.44 107 HIS B O 1
ATOM 3184 N N . ARG B 1 108 ? 7.027 2.357 6.273 1 98.12 108 ARG B N 1
ATOM 3185 C CA . ARG B 1 108 ? 6.391 3.297 7.191 1 98.12 108 ARG B CA 1
ATOM 3186 C C . ARG B 1 108 ? 6.469 2.793 8.633 1 98.12 108 ARG B C 1
ATOM 3188 O O . ARG B 1 108 ? 5.727 3.262 9.492 1 98.12 108 ARG B O 1
ATOM 3195 N N . ASP B 1 109 ? 7.289 1.8 8.898 1 98.06 109 ASP B N 1
ATOM 3196 C CA . ASP B 1 109 ? 7.648 1.302 10.227 1 98.06 109 ASP B CA 1
ATOM 3197 C C . ASP B 1 109 ? 6.426 0.759 10.961 1 98.06 109 ASP B C 1
ATOM 3199 O O . ASP B 1 109 ? 6.293 0.936 12.172 1 98.06 109 ASP B O 1
ATOM 3203 N N . LEU B 1 110 ? 5.52 0.083 10.242 1 98.44 110 LEU B N 1
ATOM 3204 C CA . LEU B 1 110 ? 4.254 -0.321 10.844 1 98.44 110 LEU B CA 1
ATOM 3205 C C . LEU B 1 110 ? 4.449 -1.513 11.773 1 98.44 110 LEU B C 1
ATOM 3207 O O . LEU B 1 110 ? 3.605 -1.783 12.633 1 98.44 110 LEU B O 1
ATOM 3211 N N . PHE B 1 111 ? 5.59 -2.285 11.672 1 98.5 111 PHE B N 1
ATOM 3212 C CA . PHE B 1 111 ? 5.914 -3.287 12.68 1 98.5 111 PHE B CA 1
ATOM 3213 C C . PHE B 1 111 ? 6.234 -2.629 14.016 1 98.5 111 PHE B C 1
ATOM 3215 O O . PHE B 1 111 ? 5.805 -3.107 15.07 1 98.5 111 PHE B O 1
ATOM 3222 N N . ASP B 1 112 ? 6.988 -1.53 13.969 1 98.31 112 ASP B N 1
ATOM 3223 C CA . ASP B 1 112 ? 7.301 -0.781 15.18 1 98.31 112 ASP B CA 1
ATOM 3224 C C . ASP B 1 112 ? 6.031 -0.226 15.82 1 98.31 112 ASP B C 1
ATOM 3226 O O . ASP B 1 112 ? 5.879 -0.274 17.047 1 98.31 112 ASP B O 1
ATOM 3230 N N . TYR B 1 113 ? 5.184 0.294 15.031 1 98.44 113 TYR B N 1
ATOM 3231 C CA . TYR B 1 113 ? 3.982 0.918 15.57 1 98.44 113 TYR B CA 1
ATOM 3232 C C . TYR B 1 113 ? 3.002 -0.133 16.078 1 98.44 113 TYR B C 1
ATOM 3234 O O . TYR B 1 113 ? 2.229 0.125 17 1 98.44 113 TYR B O 1
ATOM 3242 N N . ALA B 1 114 ? 3.012 -1.362 15.445 1 98.19 114 ALA B N 1
ATOM 3243 C CA . ALA B 1 114 ? 2.252 -2.465 16.031 1 98.19 114 ALA B CA 1
ATOM 3244 C C . ALA B 1 114 ? 2.74 -2.785 17.438 1 98.19 114 ALA B C 1
ATOM 3246 O O . ALA B 1 114 ? 1.937 -3.053 18.328 1 98.19 114 ALA B O 1
ATOM 3247 N N . ALA B 1 115 ? 4.039 -2.803 17.609 1 98 115 ALA B N 1
ATOM 3248 C CA . ALA B 1 115 ? 4.609 -3.014 18.938 1 98 115 ALA B CA 1
ATOM 3249 C C . ALA B 1 115 ? 4.191 -1.906 19.891 1 98 115 ALA B C 1
ATOM 3251 O O . ALA B 1 115 ? 3.793 -2.178 21.031 1 98 115 ALA B O 1
ATOM 3252 N N . GLN B 1 116 ? 4.234 -0.644 19.453 1 98.5 116 GLN B N 1
ATOM 3253 C CA . GLN B 1 116 ? 3.807 0.488 20.266 1 98.5 116 GLN B CA 1
ATOM 3254 C C . GLN B 1 116 ? 2.338 0.361 20.656 1 98.5 116 GLN B C 1
ATOM 3256 O O . GLN B 1 116 ? 1.961 0.683 21.781 1 98.5 116 GLN B O 1
ATOM 3261 N N . GLN B 1 117 ? 1.511 -0.069 19.688 1 98.44 117 GLN B N 1
ATOM 3262 C CA . GLN B 1 117 ? 0.094 -0.246 19.984 1 98.44 117 GLN B CA 1
ATOM 3263 C C . GLN B 1 117 ? -0.108 -1.275 21.094 1 98.44 117 GLN B C 1
ATOM 3265 O O . GLN B 1 117 ? -0.892 -1.054 22.016 1 98.44 117 GLN B O 1
ATOM 3270 N N . ARG B 1 118 ? 0.617 -2.404 20.984 1 97.44 118 ARG B N 1
ATOM 3271 C CA . ARG B 1 118 ? 0.524 -3.428 22.031 1 97.44 118 ARG B CA 1
ATOM 3272 C C . ARG B 1 118 ? 0.941 -2.873 23.391 1 97.44 118 ARG B C 1
ATOM 3274 O O . ARG B 1 118 ? 0.371 -3.244 24.406 1 97.44 118 ARG B O 1
ATOM 3281 N N . GLU B 1 119 ? 1.891 -1.967 23.344 1 98.38 119 GLU B N 1
ATOM 3282 C CA . GLU B 1 119 ? 2.422 -1.377 24.578 1 98.38 119 GLU B CA 1
ATOM 3283 C C . GLU B 1 119 ? 1.644 -0.125 24.969 1 98.38 119 GLU B C 1
ATOM 3285 O O . GLU B 1 119 ? 1.908 0.476 26.016 1 98.38 119 GLU B O 1
ATOM 3290 N N . GLN B 1 120 ? 0.679 0.303 24.141 1 98.5 120 GLN B N 1
ATOM 3291 C CA . GLN B 1 120 ? -0.144 1.491 24.344 1 98.5 120 GLN B CA 1
ATOM 3292 C C . GLN B 1 120 ? 0.719 2.74 24.484 1 98.5 120 GLN B C 1
ATOM 3294 O O . GLN B 1 120 ? 0.539 3.52 25.422 1 98.5 120 GLN B O 1
ATOM 3299 N N . VAL B 1 121 ? 1.656 2.811 23.578 1 98.25 121 VAL B N 1
ATOM 3300 C CA . VAL B 1 121 ? 2.6 3.922 23.547 1 98.25 121 VAL B CA 1
ATOM 3301 C C . VAL B 1 121 ? 2.344 4.781 22.312 1 98.25 121 VAL B C 1
ATOM 3303 O O . VAL B 1 121 ? 2.238 4.262 21.203 1 98.25 121 VAL B O 1
ATOM 3306 N N . TRP B 1 122 ? 2.186 6.078 22.516 1 98.25 122 TRP B N 1
ATOM 3307 C CA . TRP B 1 122 ? 2.014 7.055 21.438 1 98.25 122 TRP B CA 1
ATOM 3308 C C . TRP B 1 122 ? 3.309 7.82 21.188 1 98.25 122 TRP B C 1
ATOM 3310 O O . TRP B 1 122 ? 3.57 8.836 21.828 1 98.25 122 TRP B O 1
ATOM 3320 N N . HIS B 1 123 ? 4.145 7.32 20.266 1 97.06 123 HIS B N 1
ATOM 3321 C CA . HIS B 1 123 ? 5.438 7.926 19.984 1 97.06 123 HIS B CA 1
ATOM 3322 C C . HIS B 1 123 ? 5.75 7.875 18.484 1 97.06 123 HIS B C 1
ATOM 3324 O O . HIS B 1 123 ? 5.844 6.789 17.906 1 97.06 123 HIS B O 1
ATOM 3330 N N . GLU B 1 124 ? 5.891 9.023 17.875 1 95.06 124 GLU B N 1
ATOM 3331 C CA . GLU B 1 124 ? 6.152 9.102 16.438 1 95.06 124 GLU B CA 1
ATOM 3332 C C . GLU B 1 124 ? 7.629 8.883 16.141 1 95.06 124 GLU B C 1
ATOM 3334 O O . GLU B 1 124 ? 8.5 9.32 16.891 1 95.06 124 GLU B O 1
ATOM 3339 N N . LYS B 1 125 ? 7.918 8.195 15.094 1 93.5 125 LYS B N 1
ATOM 3340 C CA . LYS B 1 125 ? 9.266 8.039 14.547 1 93.5 125 LYS B CA 1
ATOM 3341 C C . LYS B 1 125 ? 9.484 8.961 13.352 1 93.5 125 LYS B C 1
ATOM 3343 O O . LYS B 1 125 ? 8.523 9.367 12.695 1 93.5 125 LYS B O 1
ATOM 3348 N N . PRO B 1 126 ? 10.711 9.297 13.094 1 86.19 126 PRO B N 1
ATOM 3349 C CA . PRO B 1 126 ? 10.961 10.094 11.891 1 86.19 126 PRO B CA 1
ATOM 3350 C C . PRO B 1 126 ? 10.5 9.398 10.617 1 86.19 126 PRO B C 1
ATOM 3352 O O . PRO B 1 126 ? 10.656 8.18 10.484 1 86.19 126 PRO B O 1
ATOM 3355 N N . VAL B 1 127 ? 9.867 10.203 9.828 1 86.38 127 VAL B N 1
ATOM 3356 C CA . VAL B 1 127 ? 9.367 9.664 8.57 1 86.38 127 VAL B CA 1
ATOM 3357 C C . VAL B 1 127 ? 10.469 9.734 7.512 1 86.38 127 VAL B C 1
ATOM 3359 O O . VAL B 1 127 ? 11.078 10.789 7.309 1 86.38 127 VAL B O 1
ATOM 3362 N N . ARG B 1 128 ? 10.734 8.648 6.84 1 90.06 128 ARG B N 1
ATOM 3363 C CA . ARG B 1 128 ? 11.734 8.57 5.773 1 90.06 128 ARG B CA 1
ATOM 3364 C C . ARG B 1 128 ? 11.102 8.852 4.414 1 90.06 128 ARG B C 1
ATOM 3366 O O . ARG B 1 128 ? 9.977 8.422 4.141 1 90.06 128 ARG B O 1
ATOM 3373 N N . ALA B 1 129 ? 11.844 9.547 3.586 1 93.75 129 ALA B N 1
ATOM 3374 C CA . ALA B 1 129 ? 11.398 9.734 2.209 1 93.75 129 ALA B CA 1
ATOM 3375 C C . ALA B 1 129 ? 11.516 8.43 1.418 1 93.75 129 ALA B C 1
ATOM 3377 O O . ALA B 1 129 ? 12.477 7.68 1.585 1 93.75 129 ALA B O 1
ATOM 3378 N N . ALA B 1 130 ? 10.57 8.164 0.521 1 96.75 130 ALA B N 1
ATOM 3379 C CA . ALA B 1 130 ? 10.625 6.98 -0.33 1 96.75 130 ALA B CA 1
ATOM 3380 C C . ALA B 1 130 ? 11.93 6.922 -1.11 1 96.75 130 ALA B C 1
ATOM 3382 O O . ALA B 1 130 ? 12.492 5.84 -1.317 1 96.75 130 ALA B O 1
ATOM 3383 N N . ALA B 1 131 ? 12.445 8.07 -1.436 1 96 131 ALA B N 1
ATOM 3384 C CA . ALA B 1 131 ? 13.648 8.164 -2.254 1 96 131 ALA B CA 1
ATOM 3385 C C . ALA B 1 131 ? 14.859 7.605 -1.514 1 96 131 ALA B C 1
ATOM 3387 O O . ALA B 1 131 ? 15.891 7.301 -2.129 1 96 131 ALA B O 1
ATOM 3388 N N . SER B 1 132 ? 14.758 7.473 -0.22 1 95.56 132 SER B N 1
ATOM 3389 C CA . SER B 1 132 ? 15.891 7.004 0.578 1 95.56 132 SER B CA 1
ATOM 3390 C C . SER B 1 132 ? 15.836 5.496 0.788 1 95.56 132 SER B C 1
ATOM 3392 O O . SER B 1 132 ? 16.75 4.91 1.366 1 95.56 132 SER B O 1
ATOM 3394 N N . ARG B 1 133 ? 14.75 4.801 0.385 1 98 133 ARG B N 1
ATOM 3395 C CA . ARG B 1 133 ? 14.539 3.371 0.577 1 98 133 ARG B CA 1
ATOM 3396 C C . ARG B 1 133 ? 14.688 2.613 -0.739 1 98 133 ARG B C 1
ATOM 3398 O O . ARG B 1 133 ? 13.852 2.738 -1.632 1 98 133 ARG B O 1
ATOM 3405 N N . ARG B 1 134 ? 15.828 1.848 -0.867 1 98.56 134 ARG B N 1
ATOM 3406 C CA . ARG B 1 134 ? 16.125 1.174 -2.127 1 98.56 134 ARG B CA 1
ATOM 3407 C C . ARG B 1 134 ? 15.43 -0.177 -2.205 1 98.56 134 ARG B C 1
ATOM 3409 O O . ARG B 1 134 ? 15.664 -1.057 -1.375 1 98.56 134 ARG B O 1
ATOM 3416 N N . ILE B 1 135 ? 14.547 -0.448 -3.291 1 98.88 135 ILE B N 1
ATOM 3417 C CA . ILE B 1 135 ? 13.805 -1.685 -3.512 1 98.88 135 ILE B CA 1
ATOM 3418 C C . ILE B 1 135 ? 14.594 -2.602 -4.441 1 98.88 135 ILE B C 1
ATOM 3420 O O . ILE B 1 135 ? 15.164 -2.146 -5.438 1 98.88 135 ILE B O 1
ATOM 3424 N N . GLY B 1 136 ? 14.719 -3.822 -4.113 1 98.88 136 GLY B N 1
ATOM 3425 C CA . GLY B 1 136 ? 15.266 -4.848 -4.988 1 98.88 136 GLY B CA 1
ATOM 3426 C C . GLY B 1 136 ? 14.305 -5.996 -5.234 1 98.88 136 GLY B C 1
ATOM 3427 O O . GLY B 1 136 ? 13.781 -6.586 -4.285 1 98.88 136 GLY B O 1
ATOM 3428 N N . VAL B 1 137 ? 14.094 -6.352 -6.496 1 98.94 137 VAL B N 1
ATOM 3429 C CA . VAL B 1 137 ? 13.211 -7.457 -6.855 1 98.94 137 VAL B CA 1
ATOM 3430 C C . VAL B 1 137 ? 14.023 -8.578 -7.496 1 98.94 137 VAL B C 1
ATOM 3432 O O . VAL B 1 137 ? 14.727 -8.359 -8.484 1 98.94 137 VAL B O 1
ATOM 3435 N N . LEU B 1 138 ? 14.016 -9.75 -6.836 1 98.75 138 LEU B N 1
ATOM 3436 C CA . LEU B 1 138 ? 14.508 -10.953 -7.488 1 98.75 138 LEU B CA 1
ATOM 3437 C C . LEU B 1 138 ? 13.461 -11.516 -8.453 1 98.75 138 LEU B C 1
ATOM 3439 O O . LEU B 1 138 ? 12.43 -12.031 -8.023 1 98.75 138 LEU B O 1
ATOM 3443 N N . GLY B 1 139 ? 13.742 -11.477 -9.734 1 97.44 139 GLY B N 1
ATOM 3444 C CA . GLY B 1 139 ? 12.797 -11.883 -10.766 1 97.44 139 GLY B CA 1
ATOM 3445 C C . GLY B 1 139 ? 12.273 -10.727 -11.594 1 97.44 139 GLY B C 1
ATOM 3446 O O . GLY B 1 139 ? 11.547 -9.867 -11.086 1 97.44 139 GLY B O 1
ATOM 3447 N N . LEU B 1 140 ? 12.617 -10.734 -12.867 1 97 140 LEU B N 1
ATOM 3448 C CA . LEU B 1 140 ? 12.242 -9.641 -13.766 1 97 140 LEU B CA 1
ATOM 3449 C C . LEU B 1 140 ? 11.266 -10.125 -14.828 1 97 140 LEU B C 1
ATOM 3451 O O . LEU B 1 140 ? 11.32 -9.672 -15.977 1 97 140 LEU B O 1
ATOM 3455 N N . GLY B 1 141 ? 10.414 -11.141 -14.438 1 93.69 141 GLY B N 1
ATOM 3456 C CA . GLY B 1 141 ? 9.305 -11.539 -15.289 1 93.69 141 GLY B CA 1
ATOM 3457 C C . GLY B 1 141 ? 8.141 -10.57 -15.25 1 93.69 141 GLY B C 1
ATOM 3458 O O . GLY B 1 141 ? 8.305 -9.414 -14.859 1 93.69 141 GLY B O 1
ATOM 3459 N N . THR B 1 142 ? 6.996 -11.039 -15.695 1 93.5 142 THR B N 1
ATOM 3460 C CA . THR B 1 142 ? 5.793 -10.219 -15.82 1 93.5 142 THR B CA 1
ATOM 3461 C C . THR B 1 142 ? 5.434 -9.586 -14.477 1 93.5 142 THR B C 1
ATOM 3463 O O . THR B 1 142 ? 5.199 -8.375 -14.398 1 93.5 142 THR B O 1
ATOM 3466 N N . LEU B 1 143 ? 5.438 -10.383 -13.453 1 96.19 143 LEU B N 1
ATOM 3467 C CA . LEU B 1 143 ? 5.039 -9.891 -12.141 1 96.19 143 LEU B CA 1
ATOM 3468 C C . LEU B 1 143 ? 6.082 -8.93 -11.578 1 96.19 143 LEU B C 1
ATOM 3470 O O . LEU B 1 143 ? 5.734 -7.883 -11.031 1 96.19 143 LEU B O 1
ATOM 3474 N N . GLY B 1 144 ? 7.367 -9.305 -11.703 1 97.44 144 GLY B N 1
ATOM 3475 C CA . GLY B 1 144 ? 8.438 -8.438 -11.234 1 97.44 144 GLY B CA 1
ATOM 3476 C C . GLY B 1 144 ? 8.406 -7.059 -11.867 1 97.44 144 GLY B C 1
ATOM 3477 O O . GLY B 1 144 ? 8.555 -6.051 -11.172 1 97.44 144 GLY B O 1
ATOM 3478 N N . GLN B 1 145 ? 8.195 -7.012 -13.125 1 97.38 145 GLN B N 1
ATOM 3479 C CA . GLN B 1 145 ? 8.164 -5.75 -13.852 1 97.38 145 GLN B CA 1
ATOM 3480 C C . GLN B 1 145 ? 6.98 -4.887 -13.414 1 97.38 145 GLN B C 1
ATOM 3482 O O . GLN B 1 145 ? 7.125 -3.678 -13.227 1 97.38 145 GLN B O 1
ATOM 3487 N N . ALA B 1 146 ? 5.82 -5.512 -13.289 1 97.44 146 ALA B N 1
ATOM 3488 C CA . ALA B 1 146 ? 4.633 -4.777 -12.852 1 97.44 146 ALA B CA 1
ATOM 3489 C C . ALA B 1 146 ? 4.836 -4.184 -11.461 1 97.44 146 ALA B C 1
ATOM 3491 O O . ALA B 1 146 ? 4.465 -3.033 -11.219 1 97.44 146 ALA B O 1
ATOM 3492 N N . VAL B 1 147 ? 5.438 -4.938 -10.555 1 98.56 147 VAL B N 1
ATOM 3493 C CA . VAL B 1 147 ? 5.715 -4.496 -9.195 1 98.56 147 VAL B CA 1
ATOM 3494 C C . VAL B 1 147 ? 6.688 -3.318 -9.219 1 98.56 147 VAL B C 1
ATOM 3496 O O . VAL B 1 147 ? 6.445 -2.291 -8.586 1 98.56 147 VAL B O 1
ATOM 3499 N N . LEU B 1 148 ? 7.73 -3.439 -10 1 98.62 148 LEU B N 1
ATOM 3500 C CA . LEU B 1 148 ? 8.742 -2.393 -10.094 1 98.62 148 LEU B CA 1
ATOM 3501 C C . LEU B 1 148 ? 8.141 -1.109 -10.664 1 98.62 148 LEU B C 1
ATOM 3503 O O . LEU B 1 148 ? 8.414 -0.017 -10.164 1 98.62 148 LEU B O 1
ATOM 3507 N N . ASP B 1 149 ? 7.344 -1.233 -11.664 1 97.88 149 ASP B N 1
ATOM 3508 C CA . ASP B 1 149 ? 6.699 -0.076 -12.281 1 97.88 149 ASP B CA 1
ATOM 3509 C C . ASP B 1 149 ? 5.848 0.683 -11.266 1 97.88 149 ASP B C 1
ATOM 3511 O O . ASP B 1 149 ? 5.898 1.913 -11.203 1 97.88 149 ASP B O 1
ATOM 3515 N N . THR B 1 150 ? 5.125 -0.037 -10.484 1 98.25 150 THR B N 1
ATOM 3516 C CA . THR B 1 150 ? 4.234 0.573 -9.5 1 98.25 150 THR B CA 1
ATOM 3517 C C . THR B 1 150 ? 5.035 1.222 -8.375 1 98.25 150 THR B C 1
ATOM 3519 O O . THR B 1 150 ? 4.777 2.369 -8.008 1 98.25 150 THR B O 1
ATOM 3522 N N . LEU B 1 151 ? 6.027 0.531 -7.828 1 98.56 151 LEU B N 1
ATOM 3523 C CA . LEU B 1 151 ? 6.789 1.032 -6.691 1 98.56 151 LEU B CA 1
ATOM 3524 C C . LEU B 1 151 ? 7.617 2.252 -7.086 1 98.56 151 LEU B C 1
ATOM 3526 O O . LEU B 1 151 ? 7.82 3.158 -6.273 1 98.56 151 LEU B O 1
ATOM 3530 N N . ARG B 1 152 ? 8.008 2.357 -8.336 1 97.81 152 ARG B N 1
ATOM 3531 C CA . ARG B 1 152 ? 8.719 3.527 -8.828 1 97.81 152 ARG B CA 1
ATOM 3532 C C . ARG B 1 152 ? 7.844 4.773 -8.773 1 97.81 152 ARG B C 1
ATOM 3534 O O . ARG B 1 152 ? 8.336 5.879 -8.547 1 97.81 152 ARG B O 1
ATOM 3541 N N . ARG B 1 153 ? 6.598 4.578 -8.914 1 96.69 153 ARG B N 1
ATOM 3542 C CA . ARG B 1 153 ? 5.672 5.703 -8.922 1 96.69 153 ARG B CA 1
ATOM 3543 C C . ARG B 1 153 ? 5.523 6.301 -7.527 1 96.69 153 ARG B C 1
ATOM 3545 O O . ARG B 1 153 ? 5.074 7.438 -7.375 1 96.69 153 ARG B O 1
ATOM 3552 N N . PHE B 1 154 ? 5.902 5.582 -6.52 1 97.81 154 PHE B N 1
ATOM 3553 C CA . PHE B 1 154 ? 5.914 6.109 -5.16 1 97.81 154 PHE B CA 1
ATOM 3554 C C . PHE B 1 154 ? 7.227 6.828 -4.867 1 97.81 154 PHE B C 1
ATOM 3556 O O . PHE B 1 154 ? 7.395 7.406 -3.793 1 97.81 154 PHE B O 1
ATOM 3563 N N . GLY B 1 155 ? 8.18 6.691 -5.797 1 96.94 155 GLY B N 1
ATOM 3564 C CA . GLY B 1 155 ? 9.438 7.41 -5.641 1 96.94 155 GLY B CA 1
ATOM 3565 C C . GLY B 1 155 ? 10.562 6.539 -5.133 1 96.94 155 GLY B C 1
ATOM 3566 O O . GLY B 1 155 ? 11.664 7.031 -4.855 1 96.94 155 GLY B O 1
ATOM 3567 N N . PHE B 1 156 ? 10.344 5.238 -5.031 1 98.31 156 PHE B N 1
ATOM 3568 C CA . PHE B 1 156 ? 11.391 4.336 -4.562 1 98.31 156 PHE B CA 1
ATOM 3569 C C . PHE B 1 156 ? 12.445 4.121 -5.641 1 98.31 156 PHE B C 1
ATOM 3571 O O . PHE B 1 156 ? 12.109 3.916 -6.812 1 98.31 156 PHE B O 1
ATOM 3578 N N . PRO B 1 157 ? 13.758 4.23 -5.312 1 98.12 157 PRO B N 1
ATOM 3579 C CA . PRO B 1 157 ? 14.758 3.674 -6.23 1 98.12 157 PRO B CA 1
ATOM 3580 C C . PRO B 1 157 ? 14.633 2.16 -6.383 1 98.12 157 PRO B C 1
ATOM 3582 O O . PRO B 1 157 ? 14.672 1.43 -5.391 1 98.12 157 PRO B O 1
ATOM 3585 N N . CYS B 1 158 ? 14.453 1.704 -7.602 1 98.5 158 CYS B N 1
ATOM 3586 C CA . CYS B 1 158 ? 14.164 0.294 -7.836 1 98.5 158 CYS B CA 1
ATOM 3587 C C . CYS B 1 158 ? 15.258 -0.359 -8.672 1 98.5 158 CYS B C 1
ATOM 3589 O O . CYS B 1 158 ? 15.828 0.277 -9.555 1 98.5 158 CYS B O 1
ATOM 3591 N N . ALA B 1 159 ? 15.539 -1.577 -8.359 1 98.75 159 ALA B N 1
ATOM 3592 C CA . ALA B 1 159 ? 16.422 -2.443 -9.141 1 98.75 159 ALA B CA 1
ATOM 3593 C C . ALA B 1 159 ? 15.875 -3.871 -9.188 1 98.75 159 ALA B C 1
ATOM 3595 O O . ALA B 1 159 ? 15.062 -4.262 -8.352 1 98.75 159 ALA B O 1
ATOM 3596 N N . GLY B 1 160 ? 16.266 -4.613 -10.141 1 98.62 160 GLY B N 1
ATOM 3597 C CA . GLY B 1 160 ? 15.859 -6.004 -10.273 1 98.62 160 GLY B CA 1
ATOM 3598 C C . GLY B 1 160 ? 17 -6.922 -10.672 1 98.62 160 GLY B C 1
ATOM 3599 O O . GLY B 1 160 ? 18.016 -6.461 -11.195 1 98.62 160 GLY B O 1
ATOM 3600 N N . TRP B 1 161 ? 16.891 -8.141 -10.32 1 98.56 161 TRP B N 1
ATOM 3601 C CA . TRP B 1 161 ? 17.859 -9.172 -10.664 1 98.56 161 TRP B CA 1
ATOM 3602 C C . TRP B 1 161 ? 17.188 -10.336 -11.391 1 98.56 161 TRP B C 1
ATOM 3604 O O . TRP B 1 161 ? 16.078 -10.742 -11.031 1 98.56 161 TRP B O 1
ATOM 3614 N N . SER B 1 162 ? 17.797 -10.828 -12.367 1 96.88 162 SER B N 1
ATOM 3615 C CA . SER B 1 162 ? 17.406 -12.047 -13.062 1 96.88 162 SER B CA 1
ATOM 3616 C C . SER B 1 162 ? 18.625 -12.883 -13.445 1 96.88 162 SER B C 1
ATOM 3618 O O . SER B 1 162 ? 19.75 -12.398 -13.398 1 96.88 162 SER B O 1
ATOM 3620 N N . ARG B 1 163 ? 18.344 -14.148 -13.727 1 93.5 163 ARG B N 1
ATOM 3621 C CA . ARG B 1 163 ? 19.422 -15.023 -14.156 1 93.5 163 ARG B CA 1
ATOM 3622 C C . ARG B 1 163 ? 20.047 -14.531 -15.461 1 93.5 163 ARG B C 1
ATOM 3624 O O . ARG B 1 163 ? 21.266 -14.523 -15.602 1 93.5 163 ARG B O 1
ATOM 3631 N N . THR B 1 164 ? 19.203 -14.109 -16.406 1 92.5 164 THR B N 1
ATOM 3632 C CA . THR B 1 164 ? 19.641 -13.625 -17.703 1 92.5 164 THR B CA 1
ATOM 3633 C C . THR B 1 164 ? 19.469 -12.109 -17.812 1 92.5 164 THR B C 1
ATOM 3635 O O . THR B 1 164 ? 18.562 -11.547 -17.188 1 92.5 164 THR B O 1
ATOM 3638 N N . PRO B 1 165 ? 20.312 -11.5 -18.594 1 94.44 165 PRO B N 1
ATOM 3639 C CA . PRO B 1 165 ? 20.266 -10.039 -18.672 1 94.44 165 PRO B CA 1
ATOM 3640 C C . PRO B 1 165 ? 18.938 -9.523 -19.219 1 94.44 165 PRO B C 1
ATOM 3642 O O . PRO B 1 165 ? 18.359 -10.141 -20.125 1 94.44 165 PRO B O 1
ATOM 3645 N N . ARG B 1 166 ? 18.469 -8.508 -18.641 1 94.44 166 ARG B N 1
ATOM 3646 C CA . ARG B 1 166 ? 17.297 -7.75 -19.078 1 94.44 166 ARG B CA 1
ATOM 3647 C C . ARG B 1 166 ? 17.562 -6.25 -19 1 94.44 166 ARG B C 1
ATOM 3649 O O . ARG B 1 166 ? 18.453 -5.809 -18.266 1 94.44 166 ARG B O 1
ATOM 3656 N N . THR B 1 167 ? 16.812 -5.504 -19.844 1 95.31 167 THR B N 1
ATOM 3657 C CA . THR B 1 167 ? 16.844 -4.047 -19.781 1 95.31 167 THR B CA 1
ATOM 3658 C C . THR B 1 167 ? 15.445 -3.479 -19.594 1 95.31 167 THR B C 1
ATOM 3660 O O . THR B 1 167 ? 14.523 -3.84 -20.328 1 95.31 167 THR B O 1
ATOM 3663 N N . LEU B 1 168 ? 15.305 -2.699 -18.641 1 94.69 168 LEU B N 1
ATOM 3664 C CA . LEU B 1 168 ? 14.047 -2.016 -18.359 1 94.69 168 LEU B CA 1
ATOM 3665 C C . LEU B 1 168 ? 14.273 -0.518 -18.172 1 94.69 168 LEU B C 1
ATOM 3667 O O . LEU B 1 168 ? 15.242 -0.102 -17.531 1 94.69 168 LEU B O 1
ATOM 3671 N N . ASP B 1 169 ? 13.414 0.267 -18.656 1 91.88 169 ASP B N 1
ATOM 3672 C CA . ASP B 1 169 ? 13.539 1.718 -18.562 1 91.88 169 ASP B CA 1
ATOM 3673 C C . ASP B 1 169 ? 13.414 2.182 -17.109 1 91.88 169 ASP B C 1
ATOM 3675 O O . ASP B 1 169 ? 12.422 1.872 -16.438 1 91.88 169 ASP B O 1
ATOM 3679 N N . GLY B 1 170 ? 14.477 2.926 -16.656 1 91.38 170 GLY B N 1
ATOM 3680 C CA . GLY B 1 170 ? 14.422 3.564 -15.352 1 91.38 170 GLY B CA 1
ATOM 3681 C C . GLY B 1 170 ? 14.68 2.604 -14.203 1 91.38 170 GLY B C 1
ATOM 3682 O O . GLY B 1 170 ? 14.539 2.969 -13.031 1 91.38 170 GLY B O 1
ATOM 3683 N N . ILE B 1 171 ? 14.977 1.336 -14.539 1 95.06 171 ILE B N 1
ATOM 3684 C CA . ILE B 1 171 ? 15.234 0.322 -13.523 1 95.06 171 ILE B CA 1
ATOM 3685 C C . ILE B 1 171 ? 16.625 -0.261 -13.711 1 95.06 171 ILE B C 1
ATOM 3687 O O . ILE B 1 171 ? 17 -0.673 -14.82 1 95.06 171 ILE B O 1
ATOM 3691 N N . ASP B 1 172 ? 17.391 -0.219 -12.68 1 96.31 172 ASP B N 1
ATOM 3692 C CA . ASP B 1 172 ? 18.688 -0.888 -12.727 1 96.31 172 ASP B CA 1
ATOM 3693 C C . ASP B 1 172 ? 18.531 -2.406 -12.758 1 96.31 172 ASP B C 1
ATOM 3695 O O . ASP B 1 172 ? 17.938 -2.99 -11.844 1 96.31 172 ASP B O 1
ATOM 3699 N N . CYS B 1 173 ? 19.047 -3.018 -13.766 1 98 173 CYS B N 1
ATOM 3700 C CA . CYS B 1 173 ? 18.906 -4.461 -13.922 1 98 173 CYS B CA 1
ATOM 3701 C C . CYS B 1 173 ? 20.25 -5.164 -13.719 1 98 173 CYS B C 1
ATOM 3703 O O . CYS B 1 173 ? 21.266 -4.75 -14.281 1 98 173 CYS B O 1
ATOM 3705 N N . TYR B 1 174 ? 20.25 -6.121 -12.898 1 98.31 174 TYR B N 1
ATOM 3706 C CA . TYR B 1 174 ? 21.391 -6.988 -12.625 1 98.31 174 TYR B CA 1
ATOM 3707 C C . TYR B 1 174 ? 21.109 -8.406 -13.109 1 98.31 174 TYR B C 1
ATOM 3709 O O . TYR B 1 174 ? 19.969 -8.852 -13.148 1 98.31 174 TYR B O 1
ATOM 3717 N N . ALA B 1 175 ? 22.219 -9.109 -13.484 1 97.31 175 ALA B N 1
ATOM 3718 C CA . ALA B 1 175 ? 22 -10.453 -14.008 1 97.31 175 ALA B CA 1
ATOM 3719 C C . ALA B 1 175 ? 23.109 -11.406 -13.586 1 97.31 175 ALA B C 1
ATOM 3721 O O . ALA B 1 175 ? 24.281 -11.023 -13.578 1 97.31 175 ALA B O 1
ATOM 3722 N N . GLY B 1 176 ? 22.703 -12.609 -13.234 1 95.5 176 GLY B N 1
ATOM 3723 C CA . GLY B 1 176 ? 23.656 -13.688 -13.008 1 95.5 176 GLY B CA 1
ATOM 3724 C C . GLY B 1 176 ? 24.266 -13.656 -11.617 1 95.5 176 GLY B C 1
ATOM 3725 O O . GLY B 1 176 ? 24.094 -12.68 -10.875 1 95.5 176 GLY B O 1
ATOM 3726 N N . ASP B 1 177 ? 24.938 -14.727 -11.273 1 93.44 177 ASP B N 1
ATOM 3727 C CA . ASP B 1 177 ? 25.516 -14.914 -9.945 1 93.44 177 ASP B CA 1
ATOM 3728 C C . ASP B 1 177 ? 26.547 -13.828 -9.641 1 93.44 177 ASP B C 1
ATOM 3730 O O . ASP B 1 177 ? 26.641 -13.352 -8.508 1 93.44 177 ASP B O 1
ATOM 3734 N N . ALA B 1 178 ? 27.219 -13.375 -10.602 1 93.75 178 ALA B N 1
ATOM 3735 C CA . ALA B 1 178 ? 28.297 -12.414 -10.43 1 93.75 178 ALA B CA 1
ATOM 3736 C C . ALA B 1 178 ? 27.766 -11.07 -9.945 1 93.75 178 ALA B C 1
ATOM 3738 O O . ALA B 1 178 ? 28.453 -10.344 -9.227 1 93.75 178 ALA B O 1
ATOM 3739 N N . ALA B 1 179 ? 26.562 -10.781 -10.328 1 97.19 179 ALA B N 1
ATOM 3740 C CA . ALA B 1 179 ? 26.016 -9.461 -10.016 1 97.19 179 ALA B CA 1
ATOM 3741 C C . ALA B 1 179 ? 25.109 -9.516 -8.797 1 97.19 179 ALA B C 1
ATOM 3743 O O . ALA B 1 179 ? 24.641 -8.484 -8.32 1 97.19 179 ALA B O 1
ATOM 3744 N N . LEU B 1 180 ? 24.875 -10.688 -8.297 1 97.75 180 LEU B N 1
ATOM 3745 C CA . LEU B 1 180 ? 23.906 -10.867 -7.223 1 97.75 180 LEU B CA 1
ATOM 3746 C C . LEU B 1 180 ? 24.328 -10.086 -5.98 1 97.75 180 LEU B C 1
ATOM 3748 O O . LEU B 1 180 ? 23.516 -9.367 -5.391 1 97.75 180 LEU B O 1
ATOM 3752 N N . ASP B 1 181 ? 25.562 -10.156 -5.602 1 97.69 181 ASP B N 1
ATOM 3753 C CA . ASP B 1 181 ? 26.031 -9.5 -4.383 1 97.69 181 ASP B CA 1
ATOM 3754 C C . ASP B 1 181 ? 25.906 -7.98 -4.5 1 97.69 181 ASP B C 1
ATOM 3756 O O . ASP B 1 181 ? 25.531 -7.309 -3.543 1 97.69 181 ASP B O 1
ATOM 3760 N N . THR B 1 182 ? 26.312 -7.461 -5.668 1 98.25 182 THR B N 1
ATOM 3761 C CA . THR B 1 182 ? 26.203 -6.027 -5.902 1 98.25 182 THR B CA 1
ATOM 3762 C C . THR B 1 182 ? 24.75 -5.57 -5.805 1 98.25 182 THR B C 1
ATOM 3764 O O . THR B 1 182 ? 24.453 -4.547 -5.188 1 98.25 182 THR B O 1
ATOM 3767 N N . PHE B 1 183 ? 23.906 -6.328 -6.379 1 98.75 183 PHE B N 1
ATOM 3768 C CA . PHE B 1 183 ? 22.469 -6.082 -6.332 1 98.75 183 PHE B CA 1
ATOM 3769 C C . PHE B 1 183 ? 21.969 -6.094 -4.895 1 98.75 183 PHE B C 1
ATOM 3771 O O . PHE B 1 183 ? 21.266 -5.176 -4.473 1 98.75 183 PHE B O 1
ATOM 3778 N N . LEU B 1 184 ? 22.312 -7.082 -4.152 1 98.81 184 LEU B N 1
ATOM 3779 C CA . LEU B 1 184 ? 21.859 -7.238 -2.775 1 98.81 184 LEU B CA 1
ATOM 3780 C C . LEU B 1 184 ? 22.391 -6.109 -1.896 1 98.81 184 LEU B C 1
ATOM 3782 O O . LEU B 1 184 ? 21.656 -5.582 -1.051 1 98.81 184 LEU B O 1
ATOM 3786 N N . ALA B 1 185 ? 23.594 -5.664 -2.092 1 98.62 185 ALA B N 1
ATOM 3787 C CA . ALA B 1 185 ? 24.266 -4.68 -1.252 1 98.62 185 ALA B CA 1
ATOM 3788 C C . ALA B 1 185 ? 23.578 -3.326 -1.321 1 98.62 185 ALA B C 1
ATOM 3790 O O . ALA B 1 185 ? 23.703 -2.502 -0.416 1 98.62 185 ALA B O 1
ATOM 3791 N N . ARG B 1 186 ? 22.875 -3.104 -2.326 1 98.19 186 ARG B N 1
ATOM 3792 C CA . ARG B 1 186 ? 22.188 -1.822 -2.469 1 98.19 186 ARG B CA 1
ATOM 3793 C C . ARG B 1 186 ? 20.703 -1.954 -2.135 1 98.19 186 ARG B C 1
ATOM 3795 O O . ARG B 1 186 ? 19.922 -1.029 -2.371 1 98.19 186 ARG B O 1
ATOM 3802 N N . THR B 1 187 ? 20.219 -3.051 -1.646 1 98.81 187 THR B N 1
ATOM 3803 C CA . THR B 1 187 ? 18.797 -3.336 -1.47 1 98.81 187 THR B CA 1
ATOM 3804 C C . THR B 1 187 ? 18.406 -3.209 -0.002 1 98.81 187 THR B C 1
ATOM 3806 O O . THR B 1 187 ? 18.938 -3.924 0.854 1 98.81 187 THR B O 1
ATOM 3809 N N . ASP B 1 188 ? 17.453 -2.289 0.294 1 98.88 188 ASP B N 1
ATOM 3810 C CA . ASP B 1 188 ? 16.938 -2.119 1.647 1 98.88 188 ASP B CA 1
ATOM 3811 C C . ASP B 1 188 ? 15.719 -3.012 1.886 1 98.88 188 ASP B C 1
ATOM 3813 O O . ASP B 1 188 ? 15.477 -3.459 3.01 1 98.88 188 ASP B O 1
ATOM 3817 N N . ILE B 1 189 ? 14.852 -3.242 0.914 1 98.94 189 ILE B N 1
ATOM 3818 C CA . ILE B 1 189 ? 13.727 -4.168 0.933 1 98.94 189 ILE B CA 1
ATOM 3819 C C . ILE B 1 189 ? 13.828 -5.129 -0.249 1 98.94 189 ILE B C 1
ATOM 3821 O O . ILE B 1 189 ? 13.781 -4.707 -1.406 1 98.94 189 ILE B O 1
ATOM 3825 N N . LEU B 1 190 ? 13.992 -6.367 0.054 1 98.94 190 LEU B N 1
ATOM 3826 C CA . LEU B 1 190 ? 14.148 -7.406 -0.958 1 98.94 190 LEU B CA 1
ATOM 3827 C C . LEU B 1 190 ? 12.836 -8.141 -1.198 1 98.94 190 LEU B C 1
ATOM 3829 O O . LEU B 1 190 ? 12.195 -8.602 -0.252 1 98.94 190 LEU B O 1
ATOM 3833 N N . ILE B 1 191 ? 12.398 -8.219 -2.416 1 98.94 191 ILE B N 1
ATOM 3834 C CA . ILE B 1 191 ? 11.18 -8.922 -2.822 1 98.94 191 ILE B CA 1
ATOM 3835 C C . ILE B 1 191 ? 11.547 -10.117 -3.697 1 98.94 191 ILE B C 1
ATOM 3837 O O . ILE B 1 191 ? 12.305 -9.984 -4.66 1 98.94 191 ILE B O 1
ATOM 3841 N N . CYS B 1 192 ? 11.086 -11.266 -3.396 1 98.88 192 CYS B N 1
ATOM 3842 C CA . CYS B 1 192 ? 11.391 -12.453 -4.18 1 98.88 192 CYS B CA 1
ATOM 3843 C C . CYS B 1 192 ? 10.211 -12.844 -5.059 1 98.88 192 CYS B C 1
ATOM 3845 O O . CYS B 1 192 ? 9.133 -13.172 -4.555 1 98.88 192 CYS B O 1
ATOM 3847 N N . LEU B 1 193 ? 10.391 -12.844 -6.328 1 98 193 LEU B N 1
ATOM 3848 C CA . LEU B 1 193 ? 9.391 -13.227 -7.312 1 98 193 LEU B CA 1
ATOM 3849 C C . LEU B 1 193 ? 9.961 -14.234 -8.305 1 98 193 LEU B C 1
ATOM 3851 O O . LEU B 1 193 ? 9.531 -14.289 -9.461 1 98 193 LEU B O 1
ATOM 3855 N N . LEU B 1 194 ? 10.922 -14.977 -7.875 1 96.81 194 LEU B N 1
ATOM 3856 C CA . LEU B 1 194 ? 11.555 -15.992 -8.711 1 96.81 194 LEU B CA 1
ATOM 3857 C C . LEU B 1 194 ? 10.727 -17.266 -8.734 1 96.81 194 LEU B C 1
ATOM 3859 O O . LEU B 1 194 ? 10.008 -17.562 -7.777 1 96.81 194 LEU B O 1
ATOM 3863 N N . PRO B 1 195 ? 10.828 -18.047 -9.789 1 93.75 195 PRO B N 1
ATOM 3864 C CA . PRO B 1 195 ? 10.25 -19.391 -9.766 1 93.75 195 PRO B CA 1
ATOM 3865 C C . PRO B 1 195 ? 11.055 -20.359 -8.898 1 93.75 195 PRO B C 1
ATOM 3867 O O . PRO B 1 195 ? 12.211 -20.078 -8.562 1 93.75 195 PRO B O 1
ATOM 3870 N N . LEU B 1 196 ? 10.445 -21.406 -8.5 1 94.06 196 LEU B N 1
ATOM 3871 C CA . LEU B 1 196 ? 11.164 -22.438 -7.773 1 94.06 196 LEU B CA 1
ATOM 3872 C C . LEU B 1 196 ? 11.844 -23.406 -8.742 1 94.06 196 LEU B C 1
ATOM 3874 O O . LEU B 1 196 ? 11.18 -24.031 -9.562 1 94.06 196 LEU B O 1
ATOM 3878 N N . THR B 1 197 ? 13.078 -23.469 -8.781 1 91 197 THR B N 1
ATOM 3879 C CA . THR B 1 197 ? 13.945 -24.375 -9.516 1 91 197 THR B CA 1
ATOM 3880 C C . THR B 1 197 ? 15.047 -24.922 -8.617 1 91 197 THR B C 1
ATOM 3882 O O . THR B 1 197 ? 15.148 -24.531 -7.449 1 91 197 THR B O 1
ATOM 3885 N N . ASP B 1 198 ? 15.805 -25.797 -9.148 1 90.94 198 ASP B N 1
ATOM 3886 C CA . ASP B 1 198 ? 16.938 -26.281 -8.375 1 90.94 198 ASP B CA 1
ATOM 3887 C C . ASP B 1 198 ? 17.891 -25.156 -8.008 1 90.94 198 ASP B C 1
ATOM 3889 O O . ASP B 1 198 ? 18.484 -25.156 -6.926 1 90.94 198 ASP B O 1
ATOM 3893 N N . ASP B 1 199 ? 17.938 -24.156 -8.836 1 92.31 199 ASP B N 1
ATOM 3894 C CA . ASP B 1 199 ? 18.875 -23.047 -8.656 1 92.31 199 ASP B CA 1
ATOM 3895 C C . ASP B 1 199 ? 18.328 -22.047 -7.633 1 92.31 199 ASP B C 1
ATOM 3897 O O . ASP B 1 199 ? 19.094 -21.25 -7.078 1 92.31 199 ASP B O 1
ATOM 3901 N N . THR B 1 200 ? 17.047 -22 -7.391 1 95.5 200 THR B N 1
ATOM 3902 C CA . THR B 1 200 ? 16.484 -20.969 -6.52 1 95.5 200 THR B CA 1
ATOM 3903 C C . THR B 1 200 ? 16.094 -21.562 -5.172 1 95.5 200 THR B C 1
ATOM 3905 O O . THR B 1 200 ? 15.727 -20.844 -4.246 1 95.5 200 THR B O 1
ATOM 3908 N N . ARG B 1 201 ? 16.141 -22.938 -5.086 1 96.56 201 ARG B N 1
ATOM 3909 C CA . ARG B 1 201 ? 15.891 -23.578 -3.801 1 96.56 201 ARG B CA 1
ATOM 3910 C C . ARG B 1 201 ? 16.922 -23.156 -2.764 1 96.56 201 ARG B C 1
ATOM 3912 O O . ARG B 1 201 ? 18.125 -23.234 -3.01 1 96.56 201 ARG B O 1
ATOM 3919 N N . GLY B 1 202 ? 16.453 -22.609 -1.668 1 98.06 202 GLY B N 1
ATOM 3920 C CA . GLY B 1 202 ? 17.328 -22.219 -0.582 1 98.06 202 GLY B CA 1
ATOM 3921 C C . GLY B 1 202 ? 18.125 -20.969 -0.883 1 98.06 202 GLY B C 1
ATOM 3922 O O . GLY B 1 202 ? 19.031 -20.609 -0.135 1 98.06 202 GLY B O 1
ATOM 3923 N N . LEU B 1 203 ? 17.766 -20.328 -1.944 1 97.94 203 LEU B N 1
ATOM 3924 C CA . LEU B 1 203 ? 18.5 -19.125 -2.354 1 97.94 203 LEU B CA 1
ATOM 3925 C C . LEU B 1 203 ? 18.5 -18.078 -1.238 1 97.94 203 LEU B C 1
ATOM 3927 O O . LEU B 1 203 ? 19.516 -17.453 -0.97 1 97.94 203 LEU B O 1
ATOM 3931 N N . LEU B 1 204 ? 17.344 -17.875 -0.578 1 98.75 204 LEU B N 1
ATOM 3932 C CA . LEU B 1 204 ? 17.188 -16.922 0.509 1 98.75 204 LEU B CA 1
ATOM 3933 C C . LEU B 1 204 ? 17.703 -17.5 1.823 1 98.75 204 LEU B C 1
ATOM 3935 O O . LEU B 1 204 ? 16.906 -17.797 2.721 1 98.75 204 LEU B O 1
ATOM 3939 N N . GLY B 1 205 ? 18.953 -17.578 1.912 1 98.62 205 GLY B N 1
ATOM 3940 C CA . GLY B 1 205 ? 19.656 -18.078 3.08 1 98.62 205 GLY B CA 1
ATOM 3941 C C . GLY B 1 205 ? 20.703 -17.125 3.613 1 98.62 205 GLY B C 1
ATOM 3942 O O . GLY B 1 205 ? 20.625 -15.914 3.371 1 98.62 205 GLY B O 1
ATOM 3943 N N . ALA B 1 206 ? 21.625 -17.656 4.34 1 98.12 206 ALA B N 1
ATOM 3944 C CA . ALA B 1 206 ? 22.625 -16.859 5.051 1 98.12 206 ALA B CA 1
ATOM 3945 C C . ALA B 1 206 ? 23.406 -15.977 4.086 1 98.12 206 ALA B C 1
ATOM 3947 O O . ALA B 1 206 ? 23.641 -14.797 4.367 1 98.12 206 ALA B O 1
ATOM 3948 N N . ARG B 1 207 ? 23.781 -16.516 2.99 1 97.12 207 ARG B N 1
ATOM 3949 C CA . ARG B 1 207 ? 24.562 -15.758 2.023 1 97.12 207 ARG B CA 1
ATOM 3950 C C . ARG B 1 207 ? 23.812 -14.492 1.59 1 97.12 207 ARG B C 1
ATOM 3952 O O . ARG B 1 207 ? 24.391 -13.398 1.585 1 97.12 207 ARG B O 1
ATOM 3959 N N . VAL B 1 208 ? 22.578 -14.656 1.244 1 98.5 208 VAL B N 1
ATOM 3960 C CA . VAL B 1 208 ? 21.75 -13.539 0.779 1 98.5 208 VAL B CA 1
ATOM 3961 C C . VAL B 1 208 ? 21.547 -12.539 1.913 1 98.5 208 VAL B C 1
ATOM 3963 O O . VAL B 1 208 ? 21.75 -11.336 1.726 1 98.5 208 VAL B O 1
ATOM 3966 N N . PHE B 1 209 ? 21.219 -12.969 3.105 1 98.69 209 PHE B N 1
ATOM 3967 C CA . PHE B 1 209 ? 20.938 -12.078 4.227 1 98.69 209 PHE B CA 1
ATOM 3968 C C . PHE B 1 209 ? 22.188 -11.32 4.648 1 98.69 209 PHE B C 1
ATOM 3970 O O . PHE B 1 209 ? 22.109 -10.141 4.996 1 98.69 209 PHE B O 1
ATOM 3977 N N . ASP B 1 210 ? 23.344 -11.969 4.551 1 97.88 210 ASP B N 1
ATOM 3978 C CA . ASP B 1 210 ? 24.609 -11.336 4.938 1 97.88 210 ASP B CA 1
ATOM 3979 C C . ASP B 1 210 ? 25.016 -10.258 3.936 1 97.88 210 ASP B C 1
ATOM 3981 O O . ASP B 1 210 ? 25.766 -9.336 4.273 1 97.88 210 ASP B O 1
ATOM 3985 N N . ALA B 1 211 ? 24.562 -10.414 2.705 1 98.44 211 ALA B N 1
ATOM 3986 C CA . ALA B 1 211 ? 24.938 -9.477 1.65 1 98.44 211 ALA B CA 1
ATOM 3987 C C . ALA B 1 211 ? 24.047 -8.242 1.665 1 98.44 211 ALA B C 1
ATOM 3989 O O . ALA B 1 211 ? 24.359 -7.223 1.043 1 98.44 211 ALA B O 1
ATOM 3990 N N . LEU B 1 212 ? 22.891 -8.273 2.352 1 98.69 212 LEU B N 1
ATOM 3991 C CA . LEU B 1 212 ? 21.969 -7.145 2.443 1 98.69 212 LEU B CA 1
ATOM 3992 C C . LEU B 1 212 ? 22.516 -6.09 3.404 1 98.69 212 LEU B C 1
ATOM 3994 O O . LEU B 1 212 ? 23.297 -6.402 4.305 1 98.69 212 LEU B O 1
ATOM 3998 N N . PRO B 1 213 ? 22.156 -4.816 3.201 1 98.5 213 PRO B N 1
ATOM 3999 C CA . PRO B 1 213 ? 22.469 -3.824 4.23 1 98.5 213 PRO B CA 1
ATOM 4000 C C . PRO B 1 213 ? 21.875 -4.176 5.59 1 98.5 213 PRO B C 1
ATOM 4002 O O . PRO B 1 213 ? 20.781 -4.742 5.664 1 98.5 213 PRO B O 1
ATOM 4005 N N . ALA B 1 214 ? 22.609 -3.834 6.621 1 97.56 214 ALA B N 1
ATOM 4006 C CA . ALA B 1 214 ? 22.047 -4.027 7.957 1 97.56 214 ALA B CA 1
ATOM 4007 C C . ALA B 1 214 ? 20.672 -3.371 8.078 1 97.56 214 ALA B C 1
ATOM 4009 O O . ALA B 1 214 ? 20.484 -2.232 7.645 1 97.56 214 ALA B O 1
ATOM 4010 N N . GLY B 1 215 ? 19.703 -4.152 8.617 1 97.88 215 GLY B N 1
ATOM 4011 C CA . GLY B 1 215 ? 18.375 -3.607 8.828 1 97.88 215 GLY B CA 1
ATOM 4012 C C . GLY B 1 215 ? 17.469 -3.768 7.621 1 97.88 215 GLY B C 1
ATOM 4013 O O . GLY B 1 215 ? 16.359 -3.25 7.605 1 97.88 215 GLY B O 1
ATOM 4014 N N . ALA B 1 216 ? 17.906 -4.469 6.57 1 98.75 216 ALA B N 1
ATOM 4015 C CA . ALA B 1 216 ? 17.062 -4.727 5.406 1 98.75 216 ALA B CA 1
ATOM 4016 C C . ALA B 1 216 ? 15.852 -5.57 5.785 1 98.75 216 ALA B C 1
ATOM 4018 O O . ALA B 1 216 ? 15.758 -6.066 6.91 1 98.75 216 ALA B O 1
ATOM 4019 N N . SER B 1 217 ? 14.875 -5.684 4.887 1 98.94 217 SER B N 1
ATOM 4020 C CA . SER B 1 217 ? 13.672 -6.484 5.105 1 98.94 217 SER B CA 1
ATOM 4021 C C . SER B 1 217 ? 13.383 -7.379 3.904 1 98.94 217 SER B C 1
ATOM 4023 O O . SER B 1 217 ? 13.898 -7.148 2.809 1 98.94 217 SER B O 1
ATOM 4025 N N . LEU B 1 218 ? 12.609 -8.398 4.156 1 98.94 218 LEU B N 1
ATOM 4026 C CA . LEU B 1 218 ? 12.297 -9.391 3.133 1 98.94 218 LEU B CA 1
ATOM 4027 C C . LEU B 1 218 ? 10.789 -9.461 2.887 1 98.94 218 LEU B C 1
ATOM 4029 O O . LEU B 1 218 ? 10 -9.461 3.834 1 98.94 218 LEU B O 1
ATOM 4033 N N . VAL B 1 219 ? 10.383 -9.438 1.67 1 98.94 219 VAL B N 1
ATOM 4034 C CA . VAL B 1 219 ? 9.047 -9.805 1.215 1 98.94 219 VAL B CA 1
ATOM 4035 C C . VAL B 1 219 ? 9.125 -11.062 0.35 1 98.94 219 VAL B C 1
ATOM 4037 O O . VAL B 1 219 ? 9.641 -11.023 -0.771 1 98.94 219 VAL B O 1
ATOM 4040 N N . GLN B 1 220 ? 8.641 -12.164 0.879 1 98.88 220 GLN B N 1
ATOM 4041 C CA . GLN B 1 220 ? 8.727 -13.453 0.202 1 98.88 220 GLN B CA 1
ATOM 4042 C C . GLN B 1 220 ? 7.375 -13.867 -0.36 1 98.88 220 GLN B C 1
ATOM 4044 O O . GLN B 1 220 ? 6.492 -14.297 0.386 1 98.88 220 GLN B O 1
ATOM 4049 N N . VAL B 1 221 ? 7.23 -13.734 -1.683 1 98.44 221 VAL B N 1
ATOM 4050 C CA . VAL B 1 221 ? 5.977 -14.047 -2.357 1 98.44 221 VAL B CA 1
ATOM 4051 C C . VAL B 1 221 ? 6.234 -15.008 -3.514 1 98.44 221 VAL B C 1
ATOM 4053 O O . VAL B 1 221 ? 5.395 -15.164 -4.402 1 98.44 221 VAL B O 1
ATOM 4056 N N . GLY B 1 222 ? 7.43 -15.57 -3.574 1 97 222 GLY B N 1
ATOM 4057 C CA . GLY B 1 222 ? 7.75 -16.609 -4.539 1 97 222 GLY B CA 1
ATOM 4058 C C . GLY B 1 222 ? 7.227 -17.984 -4.141 1 97 222 GLY B C 1
ATOM 4059 O O . GLY B 1 222 ? 6.02 -18.219 -4.188 1 97 222 GLY B O 1
ATOM 4060 N N . ARG B 1 223 ? 8.219 -18.828 -3.674 1 97.25 223 ARG B N 1
ATOM 4061 C CA . ARG B 1 223 ? 7.891 -20.172 -3.213 1 97.25 223 ARG B CA 1
ATOM 4062 C C . ARG B 1 223 ? 8.578 -20.484 -1.89 1 97.25 223 ARG B C 1
ATOM 4064 O O . ARG B 1 223 ? 9.711 -20.047 -1.658 1 97.25 223 ARG B O 1
ATOM 4071 N N . GLY B 1 224 ? 7.922 -21.25 -1.087 1 97.81 224 GLY B N 1
ATOM 40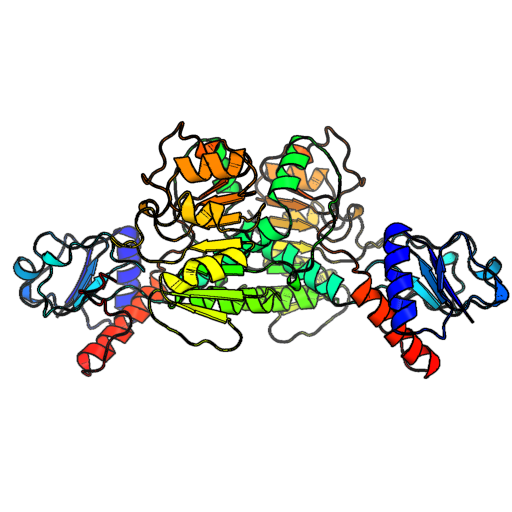72 C CA . GLY B 1 224 ? 8.383 -21.531 0.262 1 97.81 224 GLY B CA 1
ATOM 4073 C C . GLY B 1 224 ? 9.789 -22.109 0.304 1 97.81 224 GLY B C 1
ATOM 4074 O O . GLY B 1 224 ? 10.648 -21.594 1.029 1 97.81 224 GLY B O 1
ATOM 4075 N N . PRO B 1 225 ? 10.078 -23.094 -0.551 1 98 225 PRO B N 1
ATOM 4076 C CA . PRO B 1 225 ? 11.367 -23.781 -0.468 1 98 225 PRO B CA 1
ATOM 4077 C C . PRO B 1 225 ? 12.539 -22.891 -0.868 1 98 225 PRO B C 1
ATOM 4079 O O . PRO B 1 225 ? 13.695 -23.297 -0.727 1 98 225 PRO B O 1
ATOM 4082 N N . GLN B 1 226 ? 12.258 -21.703 -1.284 1 98.38 226 GLN B N 1
ATOM 4083 C CA . GLN B 1 226 ? 13.328 -20.781 -1.608 1 98.38 226 GLN B CA 1
ATOM 4084 C C . GLN B 1 226 ? 13.961 -20.203 -0.343 1 98.38 226 GLN B C 1
ATOM 4086 O O . GLN B 1 226 ? 15.086 -19.703 -0.377 1 98.38 226 GLN B O 1
ATOM 4091 N N . LEU B 1 227 ? 13.258 -20.203 0.738 1 98.88 227 LEU B N 1
ATOM 4092 C CA . LEU B 1 227 ? 13.672 -19.547 1.974 1 98.88 227 LEU B CA 1
ATOM 4093 C C . LEU B 1 227 ? 14.219 -20.562 2.971 1 98.88 227 LEU B C 1
ATOM 4095 O O . LEU B 1 227 ? 13.586 -21.594 3.225 1 98.88 227 LEU B O 1
ATOM 4099 N N . ASP B 1 228 ? 15.359 -20.359 3.469 1 98.81 228 ASP B N 1
ATOM 4100 C CA . ASP B 1 228 ? 15.883 -21.062 4.625 1 98.81 228 ASP B CA 1
ATOM 4101 C C . ASP B 1 228 ? 15.375 -20.453 5.93 1 98.81 228 ASP B C 1
ATOM 4103 O O . ASP B 1 228 ? 15.859 -19.406 6.359 1 98.81 228 ASP B O 1
ATOM 4107 N N . ALA B 1 229 ? 14.484 -21.172 6.57 1 98.69 229 ALA B N 1
ATOM 4108 C CA . ALA B 1 229 ? 13.797 -20.641 7.746 1 98.69 229 ALA B CA 1
ATOM 4109 C C . ALA B 1 229 ? 14.781 -20.359 8.875 1 98.69 229 ALA B C 1
ATOM 4111 O O . ALA B 1 229 ? 14.688 -19.328 9.555 1 98.69 229 ALA B O 1
ATOM 4112 N N . ALA B 1 230 ? 15.672 -21.25 9.078 1 98.56 230 ALA B N 1
ATOM 4113 C CA . ALA B 1 230 ? 16.656 -21.078 10.156 1 98.56 230 ALA B CA 1
ATOM 4114 C C . ALA B 1 230 ? 17.547 -19.859 9.906 1 98.56 230 ALA B C 1
ATOM 4116 O O . ALA B 1 230 ? 17.859 -19.109 10.836 1 98.56 230 ALA B O 1
ATOM 4117 N N . ALA B 1 231 ? 17.938 -19.703 8.695 1 98.81 231 ALA B N 1
ATOM 4118 C CA . ALA B 1 231 ? 18.766 -18.547 8.336 1 98.81 231 ALA B CA 1
ATOM 4119 C C . ALA B 1 231 ? 18.016 -17.234 8.57 1 98.81 231 ALA B C 1
ATOM 4121 O O . ALA B 1 231 ? 18.594 -16.25 9.031 1 98.81 231 ALA B O 1
ATOM 4122 N N . LEU B 1 232 ? 16.719 -17.203 8.219 1 98.88 232 LEU B N 1
ATOM 4123 C CA . LEU B 1 232 ? 15.93 -15.992 8.43 1 98.88 232 LEU B CA 1
ATOM 4124 C C . LEU B 1 232 ? 15.828 -15.664 9.914 1 98.88 232 LEU B C 1
ATOM 4126 O O . LEU B 1 232 ? 16.016 -14.508 10.312 1 98.88 232 LEU B O 1
ATOM 4130 N N . LEU B 1 233 ? 15.539 -16.688 10.703 1 98.81 233 LEU B N 1
ATOM 4131 C CA . LEU B 1 233 ? 15.414 -16.469 12.141 1 98.81 233 LEU B CA 1
ATOM 4132 C C . LEU B 1 233 ? 16.719 -15.945 12.727 1 98.81 233 LEU B C 1
ATOM 4134 O O . LEU B 1 233 ? 16.719 -15.055 13.578 1 98.81 233 LEU B O 1
ATOM 4138 N N . ALA B 1 234 ? 17.812 -16.516 12.266 1 98.75 234 ALA B N 1
ATOM 4139 C CA . ALA B 1 234 ? 19.125 -16.047 12.719 1 98.75 234 ALA B CA 1
ATOM 4140 C C . ALA B 1 234 ? 19.375 -14.602 12.305 1 98.75 234 ALA B C 1
ATOM 4142 O O . ALA B 1 234 ? 19.875 -13.797 13.086 1 98.75 234 ALA B O 1
ATOM 4143 N N . ALA B 1 235 ? 19.047 -14.242 11.078 1 98.75 235 ALA B N 1
ATOM 4144 C CA . ALA B 1 235 ? 19.219 -12.891 10.562 1 98.75 235 ALA B CA 1
ATOM 4145 C C . ALA B 1 235 ? 18.359 -11.891 11.336 1 98.75 235 ALA B C 1
ATOM 4147 O O . ALA B 1 235 ? 18.797 -10.766 11.602 1 98.75 235 ALA B O 1
ATOM 4148 N N . LEU B 1 236 ? 17.141 -12.25 11.695 1 98.69 236 LEU B N 1
ATOM 4149 C CA . LEU B 1 236 ? 16.266 -11.406 12.492 1 98.69 236 LEU B CA 1
ATOM 4150 C C . LEU B 1 236 ? 16.828 -11.203 13.891 1 98.69 236 LEU B C 1
ATOM 4152 O O . LEU B 1 236 ? 16.812 -10.086 14.422 1 98.69 236 LEU B O 1
ATOM 4156 N N . ALA B 1 237 ? 17.344 -12.234 14.438 1 98.25 237 ALA B N 1
ATOM 4157 C CA . ALA B 1 237 ? 17.891 -12.188 15.789 1 98.25 237 ALA B CA 1
ATOM 4158 C C . ALA B 1 237 ? 19.109 -11.266 15.844 1 98.25 237 ALA B C 1
ATOM 4160 O O . ALA B 1 237 ? 19.312 -10.547 16.828 1 98.25 237 ALA B O 1
ATOM 4161 N N . SER B 1 238 ? 19.953 -11.242 14.828 1 97.5 238 SER B N 1
ATOM 4162 C CA . SER B 1 238 ? 21.172 -10.453 14.805 1 97.5 238 SER B CA 1
ATOM 4163 C C . SER B 1 238 ? 20.891 -9.008 14.398 1 97.5 238 SER B C 1
ATOM 4165 O O . SER B 1 238 ? 21.766 -8.141 14.555 1 97.5 238 SER B O 1
ATOM 4167 N N . GLY B 1 239 ? 19.75 -8.773 13.797 1 96 239 GLY B N 1
ATOM 4168 C CA . GLY B 1 239 ? 19.422 -7.438 13.312 1 96 239 GLY B CA 1
ATOM 4169 C C . GLY B 1 239 ? 19.859 -7.207 11.883 1 96 239 GLY B C 1
ATOM 4170 O O . GLY B 1 239 ? 19.672 -6.113 11.336 1 96 239 GLY B O 1
ATOM 4171 N N . ARG B 1 240 ? 20.422 -8.211 11.312 1 96.94 240 ARG B N 1
ATOM 4172 C CA . ARG B 1 240 ? 20.75 -8.117 9.898 1 96.94 240 ARG B CA 1
ATOM 4173 C C . ARG B 1 240 ? 19.516 -7.871 9.055 1 96.94 240 ARG B C 1
ATOM 4175 O O . ARG B 1 240 ? 19.562 -7.125 8.07 1 96.94 240 ARG B O 1
ATOM 4182 N N . VAL B 1 241 ? 18.469 -8.516 9.406 1 98.56 241 VAL B N 1
ATOM 4183 C CA . VAL B 1 241 ? 17.141 -8.32 8.828 1 98.56 241 VAL B CA 1
ATOM 4184 C C . VAL B 1 241 ? 16.188 -7.773 9.883 1 98.56 241 VAL B C 1
ATOM 4186 O O . VAL B 1 241 ? 16.141 -8.281 11.008 1 98.56 241 VAL B O 1
ATOM 4189 N N . ASP B 1 242 ? 15.461 -6.746 9.555 1 98.44 242 ASP B N 1
ATOM 4190 C CA . ASP B 1 242 ? 14.586 -6.102 10.523 1 98.44 242 ASP B CA 1
ATOM 4191 C C . ASP B 1 242 ? 13.203 -6.746 10.523 1 98.44 242 ASP B C 1
ATOM 4193 O O . ASP B 1 242 ? 12.602 -6.934 11.586 1 98.44 242 ASP B O 1
ATOM 4197 N N . ASN B 1 243 ? 12.664 -6.984 9.297 1 98.69 243 ASN B N 1
ATOM 4198 C CA . ASN B 1 243 ? 11.305 -7.504 9.141 1 98.69 243 ASN B CA 1
ATOM 4199 C C . ASN B 1 243 ? 11.211 -8.484 7.98 1 98.69 243 ASN B C 1
ATOM 4201 O O . ASN B 1 243 ? 12.023 -8.445 7.059 1 98.69 243 ASN B O 1
ATOM 4205 N N . ALA B 1 244 ? 10.258 -9.359 8.07 1 98.94 244 ALA B N 1
ATOM 4206 C CA . ALA B 1 244 ? 9.938 -10.25 6.957 1 98.94 244 ALA B CA 1
ATOM 4207 C C . ALA B 1 244 ? 8.43 -10.398 6.785 1 98.94 244 ALA B C 1
ATOM 4209 O O . ALA B 1 244 ? 7.699 -10.531 7.77 1 98.94 244 ALA B O 1
ATOM 4210 N N . ILE B 1 245 ? 7.965 -10.312 5.633 1 98.94 245 ILE B N 1
ATOM 4211 C CA . ILE B 1 245 ? 6.59 -10.617 5.25 1 98.94 245 ILE B CA 1
ATOM 4212 C C . ILE B 1 245 ? 6.57 -11.828 4.328 1 98.94 245 ILE B C 1
ATOM 4214 O O . ILE B 1 245 ? 7.133 -11.797 3.23 1 98.94 245 ILE B O 1
ATOM 4218 N N . LEU B 1 246 ? 5.969 -12.898 4.793 1 98.94 246 LEU B N 1
ATOM 4219 C CA . LEU B 1 246 ? 6 -14.195 4.121 1 98.94 246 LEU B CA 1
ATOM 4220 C C . LEU B 1 246 ? 4.602 -14.609 3.684 1 98.94 246 LEU B C 1
ATOM 4222 O O . LEU B 1 246 ? 3.729 -14.844 4.523 1 98.94 246 LEU B O 1
ATOM 4226 N N . ASP B 1 247 ? 4.395 -14.742 2.412 1 98.75 247 ASP B N 1
ATOM 4227 C CA . ASP B 1 247 ? 3.123 -15.227 1.888 1 98.75 247 ASP B CA 1
ATOM 4228 C C . ASP B 1 247 ? 3.205 -16.703 1.532 1 98.75 247 ASP B C 1
ATOM 4230 O O . ASP B 1 247 ? 2.195 -17.328 1.197 1 98.75 247 ASP B O 1
ATOM 4234 N N . VAL B 1 248 ? 4.441 -17.266 1.529 1 98.25 248 VAL B N 1
ATOM 4235 C CA . VAL B 1 248 ? 4.715 -18.672 1.261 1 98.25 248 VAL B CA 1
ATOM 4236 C C . VAL B 1 248 ? 5.699 -19.219 2.297 1 98.25 248 VAL B C 1
ATOM 4238 O O . VAL B 1 248 ? 6.531 -18.469 2.816 1 98.25 248 VAL B O 1
ATOM 4241 N N . THR B 1 249 ? 5.543 -20.406 2.562 1 98.5 249 THR B N 1
ATOM 4242 C CA . THR B 1 249 ? 6.422 -21.078 3.521 1 98.5 249 THR B CA 1
ATOM 4243 C C . THR B 1 249 ? 6.73 -22.5 3.076 1 98.5 249 THR B C 1
ATOM 4245 O O . THR B 1 249 ? 6.18 -22.984 2.084 1 98.5 249 THR B O 1
ATOM 4248 N N . ASP B 1 250 ? 7.605 -23.094 3.738 1 97.69 250 ASP B N 1
ATOM 4249 C CA . ASP B 1 250 ? 7.887 -24.516 3.582 1 97.69 250 ASP B CA 1
ATOM 4250 C C . ASP B 1 250 ? 7.844 -25.234 4.93 1 97.69 250 ASP B C 1
ATOM 4252 O O . ASP B 1 250 ? 8.703 -25.016 5.785 1 97.69 250 ASP B O 1
ATOM 4256 N N . PRO B 1 251 ? 6.945 -26 5.238 1 97.19 251 PRO B N 1
ATOM 4257 C CA . PRO B 1 251 ? 5.859 -26.5 4.383 1 97.19 251 PRO B CA 1
ATOM 4258 C C . PRO B 1 251 ? 4.699 -25.5 4.289 1 97.19 251 PRO B C 1
ATOM 4260 O O . PRO B 1 251 ? 4.676 -24.5 5.004 1 97.19 251 PRO B O 1
ATOM 4263 N N . GLU B 1 252 ? 3.783 -25.781 3.412 1 95.44 252 GLU B N 1
ATOM 4264 C CA . GLU B 1 252 ? 2.486 -25.125 3.27 1 95.44 252 GLU B CA 1
ATOM 4265 C C . GLU B 1 252 ? 1.345 -26.125 3.357 1 95.44 252 GLU B C 1
ATOM 4267 O O . GLU B 1 252 ? 1.227 -27.016 2.51 1 95.44 252 GLU B O 1
ATOM 4272 N N . PRO B 1 253 ? 0.641 -26.062 4.336 1 97.38 253 PRO B N 1
ATOM 4273 C CA . PRO B 1 253 ? 0.479 -25.031 5.348 1 97.38 253 PRO B CA 1
ATOM 4274 C C . PRO B 1 253 ? 1.61 -25.016 6.371 1 97.38 253 PRO B C 1
ATOM 4276 O O . PRO B 1 253 ? 2.213 -26.062 6.641 1 97.38 253 PRO B O 1
ATOM 4279 N N . LEU B 1 254 ? 1.833 -23.828 6.902 1 98.5 254 LEU B N 1
ATOM 4280 C CA . LEU B 1 254 ? 2.791 -23.703 7.996 1 98.5 254 LEU B CA 1
ATOM 4281 C C . LEU B 1 254 ? 2.258 -24.375 9.266 1 98.5 254 LEU B C 1
ATOM 4283 O O . LEU B 1 254 ? 1.168 -24.031 9.734 1 98.5 254 LEU B O 1
ATOM 4287 N N . PRO B 1 255 ? 2.953 -25.328 9.758 1 98 255 PRO B N 1
ATOM 4288 C CA . PRO B 1 255 ? 2.43 -26.031 10.93 1 98 255 PRO B CA 1
ATOM 4289 C C . PRO B 1 255 ? 2.336 -25.141 12.164 1 98 255 PRO B C 1
ATOM 4291 O O . PRO B 1 255 ? 3.189 -24.281 12.375 1 98 255 PRO B O 1
ATOM 4294 N N . ALA B 1 256 ? 1.327 -25.453 12.977 1 97.62 256 ALA B N 1
ATOM 4295 C CA . ALA B 1 256 ? 1.226 -24.781 14.273 1 97.62 256 ALA B CA 1
ATOM 4296 C C . ALA B 1 256 ? 2.488 -25 15.102 1 97.62 256 ALA B C 1
ATOM 4298 O O . ALA B 1 256 ? 3.076 -26.078 15.07 1 97.62 256 ALA B O 1
ATOM 4299 N N . GLY B 1 257 ? 2.873 -23.969 15.836 1 98.19 257 GLY B N 1
ATOM 4300 C CA . GLY B 1 257 ? 4.059 -24.062 16.672 1 98.19 257 GLY B CA 1
ATOM 4301 C C . GLY B 1 257 ? 5.316 -23.562 15.992 1 98.19 257 GLY B C 1
ATOM 4302 O O . GLY B 1 257 ? 6.328 -23.312 16.641 1 98.19 257 GLY B O 1
ATOM 4303 N N . HIS B 1 258 ? 5.23 -23.547 14.633 1 98.38 258 HIS B N 1
ATOM 4304 C CA . HIS B 1 258 ? 6.395 -23 13.945 1 98.38 258 HIS B CA 1
ATOM 4305 C C . HIS B 1 258 ? 6.75 -21.609 14.477 1 98.38 258 HIS B C 1
ATOM 4307 O O . HIS B 1 258 ? 5.863 -20.797 14.711 1 98.38 258 HIS B O 1
ATOM 4313 N N . PRO B 1 259 ? 8.023 -21.266 14.578 1 98.38 259 PRO B N 1
ATOM 4314 C CA . PRO B 1 259 ? 8.445 -20.016 15.203 1 98.38 259 PRO B CA 1
ATOM 4315 C C . PRO B 1 259 ? 8.008 -18.781 14.414 1 98.38 259 PRO B C 1
ATOM 4317 O O . PRO B 1 259 ? 7.883 -17.688 14.977 1 98.38 259 PRO B O 1
ATOM 4320 N N . PHE B 1 260 ? 7.742 -18.891 13.133 1 98.75 260 PHE B N 1
ATOM 4321 C CA . PHE B 1 260 ? 7.348 -17.766 12.305 1 98.75 260 PHE B CA 1
ATOM 4322 C C . PHE B 1 260 ? 6.043 -17.156 12.812 1 98.75 260 PHE B C 1
ATOM 4324 O O . PHE B 1 260 ? 5.867 -15.938 12.773 1 98.75 260 PHE B O 1
ATOM 4331 N N . TRP B 1 261 ? 5.156 -18.016 13.328 1 98.62 261 TRP B N 1
ATOM 4332 C CA . TRP B 1 261 ? 3.814 -17.562 13.695 1 98.62 261 TRP B CA 1
ATOM 4333 C C . TRP B 1 261 ? 3.875 -16.484 14.766 1 98.62 261 TRP B C 1
ATOM 4335 O O . TRP B 1 261 ? 3.135 -15.5 14.703 1 98.62 261 TRP B O 1
ATOM 4345 N N . ALA B 1 262 ? 4.789 -16.609 15.656 1 97.75 262 ALA B N 1
ATOM 4346 C CA . ALA B 1 262 ? 4.754 -15.789 16.859 1 97.75 262 ALA B CA 1
ATOM 4347 C C . ALA B 1 262 ? 5.812 -14.688 16.812 1 97.75 262 ALA B C 1
ATOM 4349 O O . ALA B 1 262 ? 5.855 -13.812 17.672 1 97.75 262 ALA B O 1
ATOM 4350 N N . HIS B 1 263 ? 6.703 -14.773 15.867 1 98.19 263 HIS B N 1
ATOM 4351 C CA . HIS B 1 263 ? 7.785 -13.797 15.812 1 98.19 263 HIS B CA 1
ATOM 4352 C C . HIS B 1 263 ? 7.25 -12.383 15.578 1 98.19 263 HIS B C 1
ATOM 4354 O O . HIS B 1 263 ? 6.516 -12.148 14.617 1 98.19 263 HIS B O 1
ATOM 4360 N N . PRO B 1 264 ? 7.613 -11.383 16.312 1 97.31 264 PRO B N 1
ATOM 4361 C CA . PRO B 1 264 ? 7 -10.055 16.25 1 97.31 264 PRO B CA 1
ATOM 4362 C C . PRO B 1 264 ? 7.395 -9.281 14.992 1 97.31 264 PRO B C 1
ATOM 4364 O O . PRO B 1 264 ? 6.766 -8.273 14.648 1 97.31 264 PRO B O 1
ATOM 4367 N N . ARG B 1 265 ? 8.422 -9.789 14.289 1 98.5 265 ARG B N 1
ATOM 4368 C CA . ARG B 1 265 ? 8.922 -9.078 13.109 1 98.5 265 ARG B CA 1
ATOM 4369 C C . ARG B 1 265 ? 8.586 -9.836 11.836 1 98.5 265 ARG B C 1
ATOM 4371 O O . ARG B 1 265 ? 9.117 -9.531 10.766 1 98.5 265 ARG B O 1
ATOM 4378 N N . ILE B 1 266 ? 7.719 -10.867 11.922 1 98.88 266 ILE B N 1
ATOM 4379 C CA . ILE B 1 266 ? 7.305 -11.641 10.758 1 98.88 266 ILE B CA 1
ATOM 4380 C C . ILE B 1 266 ? 5.789 -11.555 10.594 1 98.88 266 ILE B C 1
ATOM 4382 O O . ILE B 1 266 ? 5.039 -11.773 11.547 1 98.88 266 ILE B O 1
ATOM 4386 N N . ARG B 1 267 ? 5.324 -11.188 9.469 1 98.88 267 ARG B N 1
ATOM 4387 C CA . ARG B 1 267 ? 3.918 -11.312 9.102 1 98.88 267 ARG B CA 1
ATOM 4388 C C . ARG B 1 267 ? 3.705 -12.484 8.148 1 98.88 267 ARG B C 1
ATOM 4390 O O . ARG B 1 267 ? 4.461 -12.648 7.188 1 98.88 267 ARG B O 1
ATOM 4397 N N . ILE B 1 268 ? 2.684 -13.25 8.398 1 98.75 268 ILE B N 1
ATOM 4398 C CA . ILE B 1 268 ? 2.389 -14.438 7.602 1 98.75 268 ILE B CA 1
ATOM 4399 C C . ILE B 1 268 ? 1.011 -14.305 6.961 1 98.75 268 ILE B C 1
ATOM 4401 O O . ILE B 1 268 ? 0.049 -13.898 7.617 1 98.75 268 ILE B O 1
ATOM 4405 N N . THR B 1 269 ? 0.924 -14.523 5.723 1 98.69 269 THR B N 1
ATOM 4406 C CA . THR B 1 269 ? -0.339 -14.75 5.027 1 98.69 269 THR B CA 1
ATOM 4407 C C . THR B 1 269 ? -0.309 -16.062 4.254 1 98.69 269 THR B C 1
ATOM 4409 O O . THR B 1 269 ? 0.761 -16.531 3.865 1 98.69 269 THR B O 1
ATOM 4412 N N . PRO B 1 270 ? -1.385 -16.719 4.074 1 98 270 PRO B N 1
ATOM 4413 C CA . PRO B 1 270 ? -1.444 -18.078 3.535 1 98 270 PRO B CA 1
ATOM 4414 C C . PRO B 1 270 ? -1.546 -18.109 2.012 1 98 270 PRO B C 1
ATOM 4416 O O . PRO B 1 270 ? -2.529 -18.609 1.465 1 98 270 PRO B O 1
ATOM 4419 N N . HIS B 1 271 ? -0.491 -17.594 1.322 1 96.12 271 HIS B N 1
ATOM 4420 C CA . HIS B 1 271 ? -0.358 -17.688 -0.127 1 96.12 271 HIS B CA 1
ATOM 4421 C C . HIS B 1 271 ? -1.5 -16.969 -0.831 1 96.12 271 HIS B C 1
ATOM 4423 O O . HIS B 1 271 ? -2.121 -17.516 -1.744 1 96.12 271 HIS B O 1
ATOM 4429 N N . ILE B 1 272 ? -1.723 -15.719 -0.45 1 96.5 272 ILE B N 1
ATOM 4430 C CA . ILE B 1 272 ? -2.855 -14.953 -0.958 1 96.5 272 ILE B CA 1
ATOM 4431 C C . ILE B 1 272 ? -2.354 -13.789 -1.803 1 96.5 272 ILE B C 1
ATOM 4433 O O . ILE B 1 272 ? -3.145 -12.961 -2.266 1 96.5 272 ILE B O 1
ATOM 4437 N N . ALA B 1 273 ? -1.037 -13.625 -1.972 1 96.38 273 ALA B N 1
ATOM 4438 C CA . ALA B 1 273 ? -0.476 -12.453 -2.641 1 96.38 273 ALA B CA 1
ATOM 4439 C C . ALA B 1 273 ? -1.085 -12.273 -4.027 1 96.38 273 ALA B C 1
ATOM 4441 O O . ALA B 1 273 ? -1.318 -11.141 -4.469 1 96.38 273 ALA B O 1
ATOM 4442 N N . SER B 1 274 ? -1.279 -13.383 -4.633 1 92.06 274 SER B N 1
ATOM 4443 C CA . SER B 1 274 ? -1.885 -13.359 -5.961 1 92.06 274 SER B CA 1
ATOM 4444 C C . SER B 1 274 ? -2.744 -14.594 -6.195 1 92.06 274 SER B C 1
ATOM 4446 O O . SER B 1 274 ? -2.406 -15.688 -5.734 1 92.06 274 SER B O 1
ATOM 4448 N N . ALA B 1 275 ? -3.855 -14.367 -6.812 1 88.94 275 ALA B N 1
ATOM 4449 C CA . ALA B 1 275 ? -4.773 -15.461 -7.141 1 88.94 275 ALA B CA 1
ATOM 4450 C C . ALA B 1 275 ? -5.324 -15.305 -8.555 1 88.94 275 ALA B C 1
ATOM 4452 O O . ALA B 1 275 ? -5.625 -14.188 -8.992 1 88.94 275 ALA B O 1
ATOM 4453 N N . THR B 1 276 ? -5.434 -16.453 -9.188 1 89.88 276 THR B N 1
ATOM 4454 C CA . THR B 1 276 ? -6.066 -16.469 -10.5 1 89.88 276 THR B CA 1
ATOM 4455 C C . THR B 1 276 ? -7.551 -16.125 -10.391 1 89.88 276 THR B C 1
ATOM 4457 O O . THR B 1 276 ? -8.25 -16.672 -9.531 1 89.88 276 THR B O 1
ATOM 4460 N N . ARG B 1 277 ? -7.938 -15.227 -11.133 1 89.5 277 ARG B N 1
ATOM 4461 C CA . ARG B 1 277 ? -9.352 -14.883 -11.211 1 89.5 277 ARG B CA 1
ATOM 4462 C C . ARG B 1 277 ? -10.016 -15.562 -12.406 1 89.5 277 ARG B C 1
ATOM 4464 O O . ARG B 1 277 ? -9.562 -15.414 -13.547 1 89.5 277 ARG B O 1
ATOM 4471 N N . PRO B 1 278 ? -11.094 -16.219 -12.148 1 88.94 278 PRO B N 1
ATOM 4472 C CA . PRO B 1 278 ? -11.695 -17 -13.227 1 88.94 278 PRO B CA 1
ATOM 4473 C C . PRO B 1 278 ? -12.07 -16.156 -14.438 1 88.94 278 PRO B C 1
ATOM 4475 O O . PRO B 1 278 ? -11.82 -16.547 -15.578 1 88.94 278 PRO B O 1
ATOM 4478 N N . ASP B 1 279 ? -12.617 -14.977 -14.203 1 88.12 279 ASP B N 1
ATOM 4479 C CA . ASP B 1 279 ? -13.094 -14.172 -15.328 1 88.12 279 ASP B CA 1
ATOM 4480 C C . ASP B 1 279 ? -11.938 -13.758 -16.234 1 88.12 279 ASP B C 1
ATOM 4482 O O . ASP B 1 279 ? -11.969 -13.992 -17.438 1 88.12 279 ASP B O 1
ATOM 4486 N N . THR B 1 280 ? -10.898 -13.289 -15.672 1 92.06 280 THR B N 1
ATOM 4487 C CA . THR B 1 280 ? -9.781 -12.844 -16.484 1 92.06 280 THR B CA 1
ATOM 4488 C C . THR B 1 280 ? -8.945 -14.023 -16.969 1 92.06 280 THR B C 1
ATOM 4490 O O . THR B 1 280 ? -8.336 -13.969 -18.031 1 92.06 280 THR B O 1
ATOM 4493 N N . ALA B 1 281 ? -8.953 -15.055 -16.234 1 94.88 281 ALA B N 1
ATOM 4494 C CA . ALA B 1 281 ? -8.219 -16.266 -16.609 1 94.88 281 ALA B CA 1
ATOM 4495 C C . ALA B 1 281 ? -8.789 -16.875 -17.891 1 94.88 281 ALA B C 1
ATOM 4497 O O . ALA B 1 281 ? -8.039 -17.25 -18.797 1 94.88 281 ALA B O 1
ATOM 4498 N N . VAL B 1 282 ? -10.102 -16.969 -17.953 1 96.44 282 VAL B N 1
ATOM 4499 C CA . VAL B 1 282 ? -10.758 -17.547 -19.125 1 96.44 282 VAL B CA 1
ATOM 4500 C C . VAL B 1 282 ? -10.461 -16.703 -20.359 1 96.44 282 VAL B C 1
ATOM 4502 O O . VAL B 1 282 ? -10.148 -17.25 -21.422 1 96.44 282 VAL B O 1
ATOM 4505 N N . ASP B 1 283 ? -10.516 -15.414 -20.172 1 96.62 283 ASP B N 1
ATOM 4506 C CA . ASP B 1 283 ? -10.203 -14.523 -21.297 1 96.62 283 ASP B CA 1
ATOM 4507 C C . ASP B 1 283 ? -8.773 -14.742 -21.781 1 96.62 283 ASP B C 1
ATOM 4509 O O . ASP B 1 283 ? -8.523 -14.773 -22.984 1 96.62 283 ASP B O 1
ATOM 4513 N N . ALA B 1 284 ? -7.887 -14.891 -20.875 1 96.38 284 ALA B N 1
ATOM 4514 C CA . ALA B 1 284 ? -6.488 -15.117 -21.234 1 96.38 284 ALA B CA 1
ATOM 4515 C C . ALA B 1 284 ? -6.312 -16.453 -21.953 1 96.38 284 ALA B C 1
ATOM 4517 O O . ALA B 1 284 ? -5.578 -16.531 -22.938 1 96.38 284 ALA B O 1
ATOM 4518 N N . VAL B 1 285 ? -6.973 -17.469 -21.484 1 97.25 285 VAL B N 1
ATOM 4519 C CA . VAL B 1 285 ? -6.895 -18.812 -22.078 1 97.25 285 VAL B CA 1
ATOM 4520 C C . VAL B 1 285 ? -7.461 -18.781 -23.484 1 97.25 285 VAL B C 1
ATOM 4522 O O . VAL B 1 285 ? -6.832 -19.281 -24.422 1 97.25 285 VAL B O 1
ATOM 4525 N N . LEU B 1 286 ? -8.609 -18.109 -23.641 1 97.5 286 LEU B N 1
ATOM 4526 C CA . LEU B 1 286 ? -9.258 -18.047 -24.953 1 97.5 286 LEU B CA 1
ATOM 4527 C C . LEU B 1 286 ? -8.398 -17.25 -25.938 1 97.5 286 LEU B C 1
ATOM 4529 O O . LEU B 1 286 ? -8.312 -17.609 -27.109 1 97.5 286 LEU B O 1
ATOM 4533 N N . ALA B 1 287 ? -7.805 -16.234 -25.453 1 97.56 287 ALA B N 1
ATOM 4534 C CA . ALA B 1 287 ? -6.895 -15.461 -26.297 1 97.56 287 ALA B CA 1
ATOM 4535 C C . ALA B 1 287 ? -5.715 -16.328 -26.75 1 97.56 287 ALA B C 1
ATOM 4537 O O . ALA B 1 287 ? -5.309 -16.266 -27.906 1 97.56 287 ALA B O 1
ATOM 4538 N N . ASN B 1 288 ? -5.16 -17.125 -25.859 1 97.88 288 ASN B N 1
ATOM 4539 C CA . ASN B 1 288 ? -4.062 -18.016 -26.203 1 97.88 288 ASN B CA 1
ATOM 4540 C C . ASN B 1 288 ? -4.516 -19.109 -27.172 1 97.88 288 ASN B C 1
ATOM 4542 O O . ASN B 1 288 ? -3.768 -19.5 -28.062 1 97.88 288 ASN B O 1
ATOM 4546 N N . LEU B 1 289 ? -5.727 -19.594 -27 1 97.44 289 LEU B N 1
ATOM 4547 C CA . LEU B 1 289 ? -6.262 -20.594 -27.906 1 97.44 289 LEU B CA 1
ATOM 4548 C C . LEU B 1 289 ? -6.395 -20.031 -29.312 1 97.44 289 LEU B C 1
ATOM 4550 O O . LEU B 1 289 ? -6.113 -20.719 -30.297 1 97.44 289 LEU B O 1
ATOM 4554 N N . ALA B 1 290 ? -6.84 -18.797 -29.375 1 97.5 290 ALA B N 1
ATOM 4555 C CA . ALA B 1 290 ? -6.926 -18.125 -30.672 1 97.5 290 ALA B CA 1
ATOM 4556 C C . ALA B 1 290 ? -5.551 -18.031 -31.328 1 97.5 290 ALA B C 1
ATOM 4558 O O . ALA B 1 290 ? -5.402 -18.297 -32.531 1 97.5 290 ALA B O 1
ATOM 4559 N N . ARG B 1 291 ? -4.562 -17.672 -30.562 1 97.75 291 ARG B N 1
ATOM 4560 C CA . ARG B 1 291 ? -3.193 -17.625 -31.062 1 97.75 291 ARG B CA 1
ATOM 4561 C C . ARG B 1 291 ? -2.742 -19 -31.547 1 97.75 291 ARG B C 1
ATOM 4563 O O . ARG B 1 291 ? -2.188 -19.125 -32.656 1 97.75 291 ARG B O 1
ATOM 4570 N N . HIS B 1 292 ? -2.979 -20.016 -30.734 1 97.19 292 HIS B N 1
ATOM 4571 C CA . HIS B 1 292 ? -2.604 -21.391 -31.047 1 97.19 292 HIS B CA 1
ATOM 4572 C C . HIS B 1 292 ? -3.221 -21.844 -32.344 1 97.19 292 HIS B C 1
ATOM 4574 O O . HIS B 1 292 ? -2.527 -22.391 -33.219 1 97.19 292 HIS B O 1
ATOM 4580 N N . ARG B 1 293 ? -4.457 -21.547 -32.531 1 95.88 293 ARG B N 1
ATOM 4581 C CA . ARG B 1 293 ? -5.188 -21.953 -33.75 1 95.88 293 ARG B CA 1
ATOM 4582 C C . ARG B 1 293 ? -4.684 -21.203 -34.969 1 95.88 293 ARG B C 1
ATOM 4584 O O . ARG B 1 293 ? -4.73 -21.734 -36.094 1 95.88 293 ARG B O 1
ATOM 4591 N N . ALA B 1 294 ? -4.219 -20.047 -34.719 1 97.44 294 ALA B N 1
ATOM 4592 C CA . ALA B 1 294 ? -3.719 -19.219 -35.812 1 97.44 294 ALA B CA 1
ATOM 4593 C C . ALA B 1 294 ? -2.246 -19.5 -36.094 1 97.44 294 ALA B C 1
ATOM 4595 O O . ALA B 1 294 ? -1.637 -18.875 -36.969 1 97.44 294 ALA B O 1
ATOM 4596 N N . GLY B 1 295 ? -1.69 -20.359 -35.344 1 96.56 295 GLY B N 1
ATOM 4597 C CA . GLY B 1 295 ? -0.285 -20.688 -35.5 1 96.56 295 GLY B CA 1
ATOM 4598 C C . GLY B 1 295 ? 0.65 -19.625 -34.969 1 96.56 295 GLY B C 1
ATOM 4599 O O . GLY B 1 295 ? 1.802 -19.531 -35.375 1 96.56 295 GLY B O 1
ATOM 4600 N N . GLN B 1 296 ? 0.105 -18.797 -34.125 1 97.31 296 GLN B N 1
ATOM 4601 C CA . GLN B 1 296 ? 0.892 -17.75 -33.469 1 97.31 296 GLN B CA 1
ATOM 4602 C C . GLN B 1 296 ? 1.422 -18.219 -32.125 1 97.31 296 GLN B C 1
ATOM 4604 O O . GLN B 1 296 ? 0.846 -19.109 -31.484 1 97.31 296 GLN B O 1
ATOM 4609 N N . PRO B 1 297 ? 2.539 -17.672 -31.688 1 96.25 297 PRO B N 1
ATOM 4610 C CA . PRO B 1 297 ? 3.053 -18.031 -30.359 1 96.25 297 PRO B CA 1
ATOM 4611 C C . PRO B 1 297 ? 2.092 -17.656 -29.234 1 96.25 297 PRO B C 1
ATOM 4613 O O . PRO B 1 297 ? 1.523 -16.562 -29.234 1 96.25 297 PRO B O 1
ATOM 4616 N N . MET B 1 298 ? 1.899 -18.594 -28.359 1 97.19 298 MET B N 1
ATOM 4617 C CA . MET B 1 298 ? 1.075 -18.328 -27.172 1 97.19 298 MET B CA 1
ATOM 4618 C C . MET B 1 298 ? 1.857 -17.547 -26.125 1 97.19 298 MET B C 1
ATOM 4620 O O . MET B 1 298 ? 3.088 -17.516 -26.156 1 97.19 298 MET B O 1
ATOM 4624 N N . ILE B 1 299 ? 1.203 -16.906 -25.234 1 94.88 299 ILE B N 1
ATOM 4625 C CA . ILE B 1 299 ? 1.79 -16.156 -24.141 1 94.88 299 ILE B CA 1
ATOM 4626 C C . ILE B 1 299 ? 1.861 -17.047 -22.891 1 94.88 299 ILE B C 1
ATOM 4628 O O . ILE B 1 299 ? 0.861 -17.656 -22.5 1 94.88 299 ILE B O 1
ATOM 4632 N N . GLY B 1 300 ? 3.082 -17.125 -22.312 1 94.75 300 GLY B N 1
ATOM 4633 C CA . GLY B 1 300 ? 3.229 -17.844 -21.047 1 94.75 300 GLY B CA 1
ATOM 4634 C C . GLY B 1 300 ? 3.738 -19.266 -21.234 1 94.75 300 GLY B C 1
ATOM 4635 O O . GLY B 1 300 ? 3.697 -20.062 -20.297 1 94.75 300 GLY B O 1
ATOM 4636 N N . VAL B 1 301 ? 4.184 -19.594 -22.469 1 96.06 301 VAL B N 1
ATOM 4637 C CA . VAL B 1 301 ? 4.691 -20.938 -22.734 1 96.06 301 VAL B CA 1
ATOM 4638 C C . VAL B 1 301 ? 5.93 -21.188 -21.875 1 96.06 301 VAL B C 1
ATOM 4640 O O . VAL B 1 301 ? 6.844 -20.359 -21.828 1 96.06 301 VAL B O 1
ATOM 4643 N N . VAL B 1 302 ? 5.906 -22.328 -21.219 1 94.12 302 VAL B N 1
ATOM 4644 C CA . VAL B 1 302 ? 6.973 -22.719 -20.312 1 94.12 302 VAL B CA 1
ATOM 4645 C C . VAL B 1 302 ? 8.164 -23.25 -21.109 1 94.12 302 VAL B C 1
ATOM 4647 O O . VAL B 1 302 ? 7.992 -24.031 -22.047 1 94.12 302 VAL B O 1
ATOM 4650 N N . ASP B 1 303 ? 9.32 -22.75 -20.812 1 90.88 303 ASP B N 1
ATOM 4651 C CA . ASP B 1 303 ? 10.555 -23.375 -21.281 1 90.88 303 ASP B CA 1
ATOM 4652 C C . ASP B 1 303 ? 10.898 -24.594 -20.438 1 90.88 303 ASP B C 1
ATOM 4654 O O . ASP B 1 303 ? 11.344 -24.469 -19.297 1 90.88 303 ASP B O 1
ATOM 4658 N N . ARG B 1 304 ? 10.781 -25.734 -20.938 1 89.44 304 ARG B N 1
ATOM 4659 C CA . ARG B 1 304 ? 10.945 -26.984 -20.203 1 89.44 304 ARG B CA 1
ATOM 4660 C C . ARG B 1 304 ? 12.375 -27.141 -19.703 1 89.44 304 ARG B C 1
ATOM 4662 O O . ARG B 1 304 ? 12.617 -27.797 -18.688 1 89.44 304 ARG B O 1
ATOM 4669 N N . ALA B 1 305 ? 13.281 -26.562 -20.469 1 85.06 305 ALA B N 1
ATOM 4670 C CA . ALA B 1 305 ? 14.68 -26.641 -20.062 1 85.06 305 ALA B CA 1
ATOM 4671 C C . ALA B 1 305 ? 14.922 -25.828 -18.797 1 85.06 305 ALA B C 1
ATOM 4673 O O . ALA B 1 305 ? 15.742 -26.203 -17.953 1 85.06 305 ALA B O 1
ATOM 4674 N N . ARG B 1 306 ? 14.148 -24.828 -18.609 1 83.75 306 ARG B N 1
ATOM 4675 C CA . ARG B 1 306 ? 14.305 -23.938 -17.453 1 83.75 306 ARG B CA 1
ATOM 4676 C C . ARG B 1 306 ? 13.328 -24.312 -16.344 1 83.75 306 ARG B C 1
ATOM 4678 O O . ARG B 1 306 ? 13.539 -23.953 -15.188 1 83.75 306 ARG B O 1
ATOM 4685 N N . GLY B 1 307 ? 12.219 -24.953 -16.75 1 79.12 307 GLY B N 1
ATOM 4686 C CA . GLY B 1 307 ? 11.211 -25.375 -15.781 1 79.12 307 GLY B CA 1
ATOM 4687 C C . GLY B 1 307 ? 10.211 -24.281 -15.461 1 79.12 307 GLY B C 1
ATOM 4688 O O . GLY B 1 307 ? 9.5 -24.359 -14.453 1 79.12 307 GLY B O 1
ATOM 4689 N N . TYR B 1 308 ? 10.352 -23.234 -16.219 1 83.94 308 TYR B N 1
ATOM 4690 C CA . TYR B 1 308 ? 9.391 -22.141 -16.047 1 83.94 308 TYR B CA 1
ATOM 4691 C C . TYR B 1 308 ? 9.242 -21.328 -17.328 1 83.94 308 TYR B C 1
ATOM 4693 O O . TYR B 1 308 ? 10.094 -21.406 -18.203 1 83.94 308 TYR B O 1
#

Secondary structure (DSSP, 8-state):
-EEEEES-HHHHHHHHHHHHHH-TTS-EEETT----GGGEEEEEESS--SSHHHH-TT--EEEESSS--TT--GGGS-TTS-EE----HHHHHHHHHHHHHHHHHHHTTHHHHHHHHHHT---PPPPPPGGGS-EEEE--SHHHHHHHHHHHHTT--EEEEESS---BTTBEEEESHHHHHHHHHT-SEEEE-----TTTTT-BSHHHHHHSPTTEEEEE-S-GGGB-HHHHHHHHHHTSEEEEEES--SSSSPPTT-HHHH-TTEEE-SS-S----HHHHHHHHHHHHHHHHTTPPPTTB--TTTT-/-EEEEES-HHHHHHHHHHHHHH-TTS-EEETT----GGGEEEEEESS--SSHHHH-TT--EEEESSS--TT--GGGS-TTS-EE----HHHHHHHHHHHHHHHHHHHTTHHHHHHHHHHT---PPPPPPGGGS-EEEE--SHHHHHHHHHHHHTT--EEEEESS---BTTBEEEESHHHHHHHHHT-SEEEE-----TTTTT-BSHHHHHHSPTTEEEEE-S-GGGB-HHHHHHHHHHTSEEEEEES--SSSSPPTT-HHHH-TTEEE-SS-S----HHHHHHHHHHHHHHHHTTPPPTTB--TTTT-

Organism: NCBI:txid488447

Foldseek 3Di:
DAEEEADDVVLLVVLQVLCCVPPVPHHYYYPPCPDPLQSYAEYEYCEDDQANCVSRVNHAEYEYLAQACVNYPCVRPDPRHWYFYFDWPQQLVLLLVLVVVVVVCVQLVVLVVVVCVVVVHDDDDDHDQLLVAAAEEEDDPPNRVSNQVSSVVSVHQYEYEEQDDDDDPSYHYYHRPVCLLVRQQRHQEYEYADEDDPVQFCCAAQVSLVSHAQAGEYEYLYEARNHDPVRVVVCCVVRSYVAYEHAYHPPPVDDPPPPLVPDSRYHYHPNRSGHRDSNRRSVLVVVQVVCVVVVHDGHRTDDVVRND/DAEEEADDVVLVVVLQVLCCVPPVPHHYYYPPCPDPLQSYAEYEYCEDDQANCVSRVNHAEYEYLAQACVNYPVVRPDPRHWYFYFDWPQQLVLLLVLVVVVVVCVQLVVLVVVVCVVVVHDDDDDHDQLLVAAAEEEDDPPNRVSNQVSSVVSVHQYEYEEQDDDDDPSYHYYHRPVCLLVRQQRHQEYEYADEDDPVQFCCAAQVSLVSHAQAGEYEYLYEARNHDPVRVVVCCVVRSYVAYEHAYHPPPVDDPPPPLVPDSRYHYHPNRSGHRDSNRRSVLVVVQVVCVVVVHDGHRTDDVVRSD

pLDDT: mean 95.84, std 3.5, range [79.12, 98.94]

InterPro domains:
  IPR006140 D-isomer specific 2-hydroxyacid dehydrogenase, NAD-binding domain [PF02826] (102-273)
  IPR036291 NAD(P)-binding domain superfamily [SSF51735] (94-274)

Solvent-accessible surface area (backbone atoms only — not comparable to full-atom values): 32066 Å² total; per-residue (Å²): 102,27,36,37,36,35,62,62,61,73,57,43,53,50,36,45,56,49,37,54,71,77,37,66,85,48,47,71,32,51,60,88,51,61,79,56,37,72,36,26,29,35,37,34,18,61,55,68,63,83,48,42,55,79,62,21,70,48,54,52,39,38,30,31,56,36,72,60,52,74,71,51,64,63,90,46,43,58,86,86,41,51,42,26,32,40,70,32,64,42,35,46,52,31,36,36,50,41,50,50,28,51,50,42,36,60,68,68,44,44,60,60,35,51,52,27,29,76,67,44,50,69,71,72,72,88,82,72,57,44,67,76,45,29,38,26,29,37,21,68,50,76,59,34,46,52,38,49,57,55,48,42,73,66,43,28,46,47,32,34,31,29,74,58,82,63,86,54,91,94,38,52,60,35,38,33,81,87,31,44,54,64,52,34,48,62,17,40,38,38,33,38,54,42,73,70,39,86,83,35,48,43,50,50,22,57,70,50,53,70,39,29,34,78,51,13,30,41,37,38,64,43,48,19,61,24,49,30,65,68,40,49,54,51,30,45,72,72,40,35,25,56,39,36,38,31,25,46,45,72,55,78,65,58,59,69,86,47,67,63,53,72,36,84,48,40,47,61,46,57,55,66,46,46,50,73,36,50,73,45,41,49,54,40,50,52,52,32,49,53,25,50,76,69,72,40,83,55,75,47,60,45,38,76,91,72,58,80,102,27,35,36,37,36,62,63,61,74,57,43,53,49,35,45,55,50,37,53,71,77,38,65,85,48,46,71,31,51,61,89,50,62,77,55,38,73,34,26,30,35,35,34,18,62,57,69,62,82,47,42,54,78,63,22,70,49,54,51,40,38,32,30,58,36,70,60,54,76,72,50,65,64,89,43,44,58,85,86,42,52,41,25,29,41,71,34,64,43,34,47,52,31,37,37,50,41,50,51,29,51,50,42,36,59,70,67,43,45,60,59,36,51,52,27,29,76,68,44,50,68,71,71,71,88,82,72,60,44,68,76,45,28,38,25,31,38,21,68,50,75,59,34,45,53,37,49,58,54,48,42,74,66,43,27,45,47,34,33,32,30,74,60,81,65,85,54,90,95,38,52,61,34,40,34,80,86,32,44,54,65,52,33,48,60,18,42,37,39,33,38,54,41,73,70,41,85,84,34,48,42,50,50,22,55,70,49,53,69,38,29,35,78,51,14,31,42,37,39,64,44,49,19,62,24,48,29,66,67,39,50,55,52,32,44,72,73,40,36,26,57,39,35,38,31,24,44,46,70,54,79,64,59,59,69,86,46,68,64,52,74,37,84,48,41,48,61,45,57,57,65,47,46,51,73,35,48,74,45,41,50,54,40,51,51,52,32,50,51,25,50,76,69,72,40,84,54,75,47,61,45,40,75,91,72,58,80

Radius of gyration: 27.68 Å; Cα contacts (8 Å, |Δi|>4): 1228; chains: 2; bounding box: 56×86×65 Å